Protein AF-0000000087543172 (afdb_homodimer)

Sequence (490 aa):
MSDIQNKVVVITGASSGIGEAAARLLAARGARVVLGARRVDRLRALVQELGASGQQAVCKAVDVTRRDDVQSLIDFAVERFGKVDVIINNAGVMPLSKLEALKVDEWDRMIDVNIRGVLHGIAAGLPLMQRQRSGQFINIASIGAYAVSPTAAVYCATKYAVRAISEGLRQEVGGDVRVTVIAPGVTESELAESISDEGGRAEMREFRRIAIPAEAIARAIAYAIEQPADVDVSELIVRPTASPFMSDIQNKVVVITGASSGIGEAAARLLAARGARVVLGARRVDRLRALVQELGASGQQAVCKAVDVTRRDDVQSLIDFAVERFGKVDVIINNAGVMPLSKLEALKVDEWDRMIDVNIRGVLHGIAAGLPLMQRQRSGQFINIASIGAYAVSPTAAVYCATKYAVRAISEGLRQEVGGDVRVTVIAPGVTESELAESISDEGGRAEMREFRRIAIPAEAIARAIAYAIEQPADVDVSELIVRPTASPF

pLDDT: mean 93.08, std 10.17, range [44.66, 98.94]

Foldseek 3Di:
DQLLAAAEEEEEPLLDFLNVLLQVVSQVVHYAYEYEEQPVVSVVVSQVVSVVVVTHYDYDYADLLDLVRLLVSLVVSCVVRVAHAEYELDWAAFAFAAVVVVPVVVLVVRCSRLASSLVSNCVNRVVRLVVVLHHEYEYEAAVLLVDPDGRRNSNSVSSVNSLVVQVVVCVPSPLSYAGAYEHEYAAQGRQADRHPDPVRNVVSVVSNVQHHYSNQSSVVVSVQSRDDSRDHHHYHYYYGPPDPD/DQLLAAAEEEEEPLLDFLNVLLQVVSQVVHYAYEYEEQPVVSVVVSQVVSVVVVTHYDYDYADLLDLVRLLVSLVVSCVVRVAHAEYELDFAAFAFAAVVVVPVVVLVVRCSRLASSLVSNCVNRVVRLLVVLHHEYEYEAAVLLVDPDGRRNSNSVSSVNSLVVQVVVCVPSPLSYAGAYEHEYAAQTRQADRHPDPVNNVVSVVSNVQHHYSNQSSVVVSVQSRDDSRDHHHYHYYYGPPDPD

Secondary structure (DSSP, 8-state):
--TTTT-EEEEESTTSHHHHHHHHHHHHTT-EEEEEES-HHHHHHHHHHHHHTT-EEEEEE--TTSHHHHHHHHHHHHHHHS---EEEE---------GGG--HHHHHHHIIIIIIHHHHHHHHHHHHHHHHT-EEEEEE--GGGT---TT-HHHHHHHHHHHHHHHHHHHHHTTSEEEEEEEE-SBGGGSSTT--SHHHHHHHHHHHTTPBPHHHHHHHHHHHHHS-TT----EEEE--TT---/--TTTT-EEEEESTTSHHHHHHHHHHHHTT-EEEEEES-HHHHHHHHHHHHHTT-EEEEEE--TTSHHHHHHHHHHHHHHHS---EEEE---------GGG--HHHHHHHIIIIIIHHHHHHHHHHHHHHHHT-EEEEEE--GGGT---TT-HHHHHHHHHHHHHHHHHHHHHTTSEEEEEEEE--BTTTSSTT--SHHHHHHHHHHHTTPBPHHHHHHHHHHHHHS-TT----EEEE--TT---

Organism: NCBI:txid47879

Nearest PDB structures (foldseek):
  3tfo-assembly1_B  TM=9.901E-01  e=1.654E-30  Sinorhizobium meliloti 1021
  3tfo-assembly1_C  TM=9.547E-01  e=4.144E-30  Sinorhizobium meliloti 1021
  3tfo-assembly1_D  TM=9.856E-01  e=1.064E-28  Sinorhizobium meliloti 1021
  7pcs-assembly1_D  TM=8.867E-01  e=1.119E-21  Thauera aromatica
  4gh5-assembly1_D  TM=9.002E-01  e=4.051E-21  Xanthobacter autotrophicus Py2

Radius of gyration: 23.43 Å; Cα contacts (8 Å, |Δi|>4): 1123; chains: 2; bounding box: 51×77×50 Å

Solvent-accessible surface area (backbone atoms only — not comparable to full-atom values): 23926 Å² total; per-residue (Å²): 130,62,68,38,50,70,36,30,35,36,31,31,33,25,60,45,43,46,30,31,34,30,49,53,53,42,23,73,47,42,14,34,33,36,35,23,22,70,58,42,68,55,34,51,55,50,29,51,56,41,40,74,71,72,30,47,50,46,68,48,68,25,49,49,69,37,52,66,38,35,33,48,51,53,50,48,38,30,72,74,69,71,47,63,43,33,40,32,40,47,42,66,66,65,63,27,39,48,75,88,70,59,56,57,71,56,50,48,48,32,45,35,32,37,37,45,17,44,50,25,49,46,63,47,44,47,65,56,23,59,74,64,58,33,30,34,43,35,39,58,47,26,47,38,37,80,48,68,43,74,28,29,18,64,54,17,9,28,20,20,17,40,52,30,35,45,53,14,47,42,68,63,54,53,81,40,38,40,38,25,36,38,17,43,38,57,33,64,63,75,46,63,87,64,33,82,34,67,68,26,39,53,54,32,56,63,45,54,76,52,38,34,59,32,56,60,56,22,49,52,52,50,53,55,59,43,44,56,84,90,52,68,61,51,69,45,79,48,61,32,90,79,47,94,111,130,63,67,38,51,71,36,28,35,36,30,32,33,26,59,44,43,48,30,31,34,30,50,52,54,43,23,75,49,42,14,33,35,37,35,22,20,72,56,41,68,53,34,51,53,50,30,50,54,41,39,74,71,73,31,47,50,46,67,47,67,24,49,48,68,37,52,65,38,36,34,49,53,51,50,48,38,30,72,75,68,71,48,62,43,32,40,33,40,47,42,65,66,66,63,26,37,48,76,86,71,59,56,57,68,56,50,50,49,31,44,34,31,37,35,46,18,42,51,25,48,47,62,46,44,46,65,54,23,60,73,66,57,32,29,32,41,36,40,59,46,25,46,38,38,79,49,66,43,75,28,28,18,64,53,17,9,29,20,20,18,40,52,31,35,46,53,14,47,42,67,62,56,53,81,42,38,40,39,26,36,38,17,44,38,57,33,64,63,74,46,62,86,64,35,83,34,68,69,26,41,54,54,31,56,64,46,54,76,53,38,34,59,31,54,62,56,22,51,53,52,50,53,55,58,43,44,56,83,91,52,66,61,50,68,46,80,49,61,32,89,79,46,96,111

Structure (mmCIF, N/CA/C/O backbone):
data_AF-0000000087543172-model_v1
#
loop_
_entity.id
_entity.type
_entity.pdbx_description
1 polymer 'Ketoreductase domain-containing protein'
#
loop_
_atom_site.group_PDB
_atom_site.id
_atom_site.type_symbol
_atom_site.label_atom_id
_atom_site.label_alt_id
_atom_site.label_comp_id
_atom_site.label_asym_id
_atom_site.label_entity_id
_atom_site.label_seq_id
_atom_site.pdbx_PDB_ins_code
_atom_site.Cartn_x
_atom_site.Cartn_y
_atom_site.Cartn_z
_atom_site.occupancy
_atom_site.B_iso_or_equiv
_atom_site.auth_seq_id
_atom_site.auth_comp_id
_atom_site.auth_asym_id
_atom_site.auth_atom_id
_atom_site.pdbx_PDB_model_num
ATOM 1 N N . MET A 1 1 ? -2.385 -29.625 -26.938 1 44.72 1 MET A N 1
ATOM 2 C CA . MET A 1 1 ? -2.479 -29.812 -25.484 1 44.72 1 MET A CA 1
ATOM 3 C C . MET A 1 1 ? -2.416 -28.453 -24.766 1 44.72 1 MET A C 1
ATOM 5 O O . MET A 1 1 ? -1.8 -27.516 -25.266 1 44.72 1 MET A O 1
ATOM 9 N N . SER A 1 2 ? -3.354 -28.141 -23.719 1 66.94 2 SER A N 1
ATOM 10 C CA . SER A 1 2 ? -3.406 -26.812 -23.094 1 66.94 2 SER A CA 1
ATOM 11 C C . SER A 1 2 ? -2.082 -26.469 -22.422 1 66.94 2 SER A C 1
ATOM 13 O O . SER A 1 2 ? -1.426 -27.344 -21.844 1 66.94 2 SER A O 1
ATOM 15 N N . ASP A 1 3 ? -1.436 -25.359 -22.766 1 86.88 3 ASP A N 1
ATOM 16 C CA . ASP A 1 3 ? -0.176 -24.906 -22.172 1 86.88 3 ASP A CA 1
ATOM 17 C C . ASP A 1 3 ? -0.264 -24.875 -20.656 1 86.88 3 ASP A C 1
ATOM 19 O O . ASP A 1 3 ? 0.695 -24.484 -19.984 1 86.88 3 ASP A O 1
ATOM 23 N N . ILE A 1 4 ? -1.405 -25.547 -20.156 1 95.19 4 ILE A N 1
ATOM 24 C CA . ILE A 1 4 ? -1.625 -25.609 -18.719 1 95.19 4 ILE A CA 1
ATOM 25 C C . ILE A 1 4 ? -1.325 -27.016 -18.203 1 95.19 4 ILE A C 1
ATOM 27 O O . ILE A 1 4 ? -1.021 -27.203 -17.016 1 95.19 4 ILE A O 1
ATOM 31 N N . GLN A 1 5 ? -1.392 -28.031 -19.109 1 95.88 5 GLN A N 1
ATOM 32 C CA . GLN A 1 5 ? -1.202 -29.422 -18.734 1 95.88 5 GLN A CA 1
ATOM 33 C C . GLN A 1 5 ? 0.116 -29.625 -17.984 1 95.88 5 GLN A C 1
ATOM 35 O O . GLN A 1 5 ? 1.167 -29.172 -18.453 1 95.88 5 GLN A O 1
ATOM 40 N N . ASN A 1 6 ? 0.044 -30.172 -16.828 1 96.25 6 ASN A N 1
ATOM 41 C CA . ASN A 1 6 ? 1.159 -30.609 -15.992 1 96.25 6 ASN A CA 1
ATOM 42 C C . ASN A 1 6 ? 1.854 -29.438 -15.312 1 96.25 6 ASN A C 1
ATOM 44 O O . ASN A 1 6 ? 2.859 -29.609 -14.625 1 96.25 6 ASN A O 1
ATOM 48 N N . LYS A 1 7 ? 1.397 -28.234 -15.531 1 98.25 7 LYS A N 1
ATOM 49 C CA . LYS A 1 7 ? 1.958 -27.109 -14.797 1 98.25 7 LYS A CA 1
ATOM 50 C C . LYS A 1 7 ? 1.643 -27.219 -13.305 1 98.25 7 LYS A C 1
ATOM 52 O O . LYS A 1 7 ? 0.548 -27.625 -12.93 1 98.25 7 LYS A O 1
ATOM 57 N N . VAL A 1 8 ? 2.59 -26.875 -12.5 1 98.81 8 VAL A N 1
ATOM 58 C CA . VAL A 1 8 ? 2.395 -26.812 -11.055 1 98.81 8 VAL A CA 1
ATOM 59 C C . VAL A 1 8 ? 2.002 -25.391 -10.648 1 98.81 8 VAL A C 1
ATOM 61 O O . VAL A 1 8 ? 2.799 -24.469 -10.781 1 98.81 8 VAL A O 1
ATOM 64 N N . VAL A 1 9 ? 0.754 -25.234 -10.188 1 98.94 9 VAL A N 1
ATOM 65 C CA . VAL A 1 9 ? 0.188 -23.922 -9.883 1 98.94 9 VAL A CA 1
ATOM 66 C C . VAL A 1 9 ? -0.119 -23.828 -8.391 1 98.94 9 VAL A C 1
ATOM 68 O O . VAL A 1 9 ? -0.915 -24.609 -7.859 1 98.94 9 VAL A O 1
ATOM 71 N N . VAL A 1 10 ? 0.54 -22.906 -7.695 1 98.94 10 VAL A N 1
ATOM 72 C CA . VAL A 1 10 ? 0.275 -22.625 -6.285 1 98.94 10 VAL A CA 1
ATOM 73 C C . VAL A 1 10 ? -0.732 -21.484 -6.16 1 98.94 10 VAL A C 1
ATOM 75 O O . VAL A 1 10 ? -0.577 -20.438 -6.797 1 98.94 10 VAL A O 1
ATOM 78 N N . ILE A 1 11 ? -1.773 -21.688 -5.395 1 98.94 11 ILE A N 1
ATOM 79 C CA . ILE A 1 11 ? -2.822 -20.688 -5.23 1 98.94 11 ILE A CA 1
ATOM 80 C C . ILE A 1 11 ? -3.037 -20.391 -3.744 1 98.94 11 ILE A C 1
ATOM 82 O O . ILE A 1 11 ? -3.355 -21.312 -2.973 1 98.94 11 ILE A O 1
ATOM 86 N N . THR A 1 12 ? -2.854 -19.172 -3.316 1 98.62 12 THR A N 1
ATOM 87 C CA . THR A 1 12 ? -3.23 -18.781 -1.962 1 98.62 12 THR A CA 1
ATOM 88 C C . THR A 1 12 ? -4.66 -18.266 -1.929 1 98.62 12 THR A C 1
ATOM 90 O O . THR A 1 12 ? -5.164 -17.75 -2.932 1 98.62 12 THR A O 1
ATOM 93 N N . GLY A 1 13 ? -5.289 -18.344 -0.728 1 97 13 GLY A N 1
ATOM 94 C CA . GLY A 1 13 ? -6.691 -17.984 -0.645 1 97 13 GLY A CA 1
ATOM 95 C C . GLY A 1 13 ? -7.59 -18.859 -1.488 1 97 13 GLY A C 1
ATOM 96 O O . GLY A 1 13 ? -8.492 -18.375 -2.17 1 97 13 GLY A O 1
ATOM 97 N N . ALA A 1 14 ? -7.332 -20.125 -1.481 1 96.81 14 ALA A N 1
ATOM 98 C CA . ALA A 1 14 ? -7.953 -21.047 -2.426 1 96.81 14 ALA A CA 1
ATOM 99 C C . ALA A 1 14 ? -9.227 -21.641 -1.848 1 96.81 14 ALA A C 1
ATOM 101 O O . ALA A 1 14 ? -9.898 -22.453 -2.502 1 96.81 14 ALA A O 1
ATOM 102 N N . SER A 1 15 ? -9.648 -21.25 -0.655 1 93.81 15 SER A N 1
ATOM 103 C CA . SER A 1 15 ? -10.727 -21.938 0.036 1 93.81 15 SER A CA 1
ATOM 104 C C . SER A 1 15 ? -12.094 -21.406 -0.392 1 93.81 15 SER A C 1
ATOM 106 O O . SER A 1 15 ? -13.125 -21.922 0.038 1 93.81 15 SER A O 1
ATOM 108 N N . SER A 1 16 ? -12.148 -20.344 -1.155 1 91.62 16 SER A N 1
ATOM 109 C CA . SER A 1 16 ? -13.406 -19.781 -1.608 1 91.62 16 SER A CA 1
ATOM 110 C C . SER A 1 16 ? -13.203 -18.844 -2.793 1 91.62 16 SER A C 1
ATOM 112 O O . SER A 1 16 ? -12.07 -18.609 -3.219 1 91.62 16 SER A O 1
ATOM 114 N N . GLY A 1 17 ? -14.273 -18.484 -3.4 1 93.31 17 GLY A N 1
ATOM 115 C CA . GLY A 1 17 ? -14.281 -17.406 -4.379 1 93.31 17 GLY A CA 1
ATOM 116 C C . GLY A 1 17 ? -13.391 -17.688 -5.574 1 93.31 17 GLY A C 1
ATOM 117 O O . GLY A 1 17 ? -13.445 -18.766 -6.164 1 93.31 17 GLY A O 1
ATOM 118 N N . ILE A 1 18 ? -12.664 -16.688 -5.934 1 95.44 18 ILE A N 1
ATOM 119 C CA . ILE A 1 18 ? -11.812 -16.719 -7.117 1 95.44 18 ILE A CA 1
ATOM 120 C C . ILE A 1 18 ? -10.781 -17.828 -6.992 1 95.44 18 ILE A C 1
ATOM 122 O O . ILE A 1 18 ? -10.523 -18.562 -7.953 1 95.44 18 ILE A O 1
ATOM 126 N N . GLY A 1 19 ? -10.18 -18.016 -5.766 1 97.19 19 GLY A N 1
ATOM 127 C CA . GLY A 1 19 ? -9.18 -19.047 -5.559 1 97.19 19 GLY A CA 1
ATOM 128 C C . GLY A 1 19 ? -9.711 -20.438 -5.801 1 97.19 19 GLY A C 1
ATOM 129 O O . GLY A 1 19 ? -9.062 -21.25 -6.48 1 97.19 19 GLY A O 1
ATOM 130 N N . GLU A 1 20 ? -10.852 -20.688 -5.285 1 97.19 20 GLU A N 1
ATOM 131 C CA . GLU A 1 20 ? -11.477 -21.984 -5.473 1 97.19 20 GLU A CA 1
ATOM 132 C C . GLU A 1 20 ? -11.844 -22.219 -6.934 1 97.19 20 GLU A C 1
ATOM 134 O O . GLU A 1 20 ? -11.594 -23.297 -7.477 1 97.19 20 GLU A O 1
ATOM 139 N N . ALA A 1 21 ? -12.406 -21.203 -7.59 1 97.38 21 ALA A N 1
ATOM 140 C CA . ALA A 1 21 ? -12.797 -21.312 -8.992 1 97.38 21 ALA A CA 1
ATOM 141 C C . ALA A 1 21 ? -11.578 -21.562 -9.883 1 97.38 21 ALA A C 1
ATOM 143 O O . ALA A 1 21 ? -11.633 -22.359 -10.812 1 97.38 21 ALA A O 1
ATOM 144 N N . ALA A 1 22 ? -10.539 -20.859 -9.578 1 98.19 22 ALA A N 1
ATOM 145 C CA . ALA A 1 22 ? -9.305 -21.047 -10.344 1 98.19 22 ALA A CA 1
ATOM 146 C C . ALA A 1 22 ? -8.742 -22.453 -10.148 1 98.19 22 ALA A C 1
ATOM 148 O O . ALA A 1 22 ? -8.312 -23.078 -11.109 1 98.19 22 ALA A O 1
ATOM 149 N N . ALA A 1 23 ? -8.734 -22.906 -8.883 1 98.56 23 ALA A N 1
ATOM 150 C CA . ALA A 1 23 ? -8.258 -24.25 -8.586 1 98.56 23 ALA A CA 1
ATOM 151 C C . ALA A 1 23 ? -9.016 -25.297 -9.406 1 98.56 23 ALA A C 1
ATOM 153 O O . ALA A 1 23 ? -8.406 -26.156 -10.047 1 98.56 23 ALA A O 1
ATOM 154 N N . ARG A 1 24 ? -10.297 -25.188 -9.445 1 98.31 24 ARG A N 1
ATOM 155 C CA . ARG A 1 24 ? -11.148 -26.141 -10.164 1 98.31 24 ARG A CA 1
ATOM 156 C C . ARG A 1 24 ? -10.867 -26.094 -11.664 1 98.31 24 ARG A C 1
ATOM 158 O O . ARG A 1 24 ? -10.688 -27.141 -12.297 1 98.31 24 ARG A O 1
ATOM 165 N N . LEU A 1 25 ? -10.828 -24.922 -12.188 1 98.38 25 LEU A N 1
ATOM 166 C CA . LEU A 1 25 ? -10.648 -24.781 -13.625 1 98.38 25 LEU A CA 1
ATOM 167 C C . LEU A 1 25 ? -9.273 -25.281 -14.055 1 98.38 25 LEU A C 1
ATOM 169 O O . LEU A 1 25 ? -9.156 -26 -15.047 1 98.38 25 LEU A O 1
ATOM 173 N N . LEU A 1 26 ? -8.227 -24.875 -13.344 1 98.62 26 LEU A N 1
ATOM 174 C CA . LEU A 1 26 ? -6.863 -25.234 -13.711 1 98.62 26 LEU A CA 1
ATOM 175 C C . LEU A 1 26 ? -6.637 -26.734 -13.555 1 98.62 26 LEU A C 1
ATOM 177 O O . LEU A 1 26 ? -5.988 -27.359 -14.391 1 98.62 26 LEU A O 1
ATOM 181 N N . ALA A 1 27 ? -7.18 -27.328 -12.5 1 98.5 27 ALA A N 1
ATOM 182 C CA . ALA A 1 27 ? -7.086 -28.766 -12.32 1 98.5 27 ALA A CA 1
ATOM 183 C C . ALA A 1 27 ? -7.785 -29.516 -13.461 1 98.5 27 ALA A C 1
ATOM 185 O O . ALA A 1 27 ? -7.258 -30.5 -13.984 1 98.5 27 ALA A O 1
ATOM 186 N N . ALA A 1 28 ? -8.945 -29.031 -13.812 1 97.62 28 ALA A N 1
ATOM 187 C CA . ALA A 1 28 ? -9.711 -29.641 -14.898 1 97.62 28 ALA A CA 1
ATOM 188 C C . ALA A 1 28 ? -8.938 -29.578 -16.219 1 97.62 28 ALA A C 1
ATOM 190 O O . ALA A 1 28 ? -9.117 -30.438 -17.094 1 97.62 28 ALA A O 1
ATOM 191 N N . ARG A 1 29 ? -8.062 -28.672 -16.281 1 97.31 29 ARG A N 1
ATOM 192 C CA . ARG A 1 29 ? -7.281 -28.484 -17.5 1 97.31 29 ARG A CA 1
ATOM 193 C C . ARG A 1 29 ? -5.934 -29.203 -17.391 1 97.31 29 ARG A C 1
ATOM 195 O O . ARG A 1 29 ? -5.055 -29 -18.234 1 97.31 29 ARG A O 1
ATOM 202 N N . GLY A 1 30 ? -5.723 -29.906 -16.297 1 97.75 30 GLY A N 1
ATOM 203 C CA . GLY A 1 30 ? -4.594 -30.828 -16.203 1 97.75 30 GLY A CA 1
ATOM 204 C C . GLY A 1 30 ? -3.465 -30.281 -15.344 1 97.75 30 GLY A C 1
ATOM 205 O O . GLY A 1 30 ? -2.41 -30.922 -15.227 1 97.75 30 GLY A O 1
ATOM 206 N N . ALA A 1 31 ? -3.633 -29.141 -14.797 1 98.62 31 ALA A N 1
ATOM 207 C CA . ALA A 1 31 ? -2.611 -28.609 -13.898 1 98.62 31 ALA A CA 1
ATOM 208 C C . ALA A 1 31 ? -2.557 -29.406 -12.594 1 98.62 31 ALA A C 1
ATOM 210 O O . ALA A 1 31 ? -3.535 -30.047 -12.219 1 98.62 31 ALA A O 1
ATOM 211 N N . ARG A 1 32 ? -1.42 -29.406 -11.992 1 98.75 32 ARG A N 1
ATOM 212 C CA . ARG A 1 32 ? -1.247 -29.828 -10.609 1 98.75 32 ARG A CA 1
ATOM 213 C C . ARG A 1 32 ? -1.359 -28.641 -9.656 1 98.75 32 ARG A C 1
ATOM 215 O O . ARG A 1 32 ? -0.492 -27.766 -9.648 1 98.75 32 ARG A O 1
ATOM 222 N N . VAL A 1 33 ? -2.42 -28.625 -8.859 1 98.88 33 VAL A N 1
ATOM 223 C CA . VAL A 1 33 ? -2.689 -27.422 -8.078 1 98.88 33 VAL A CA 1
ATOM 224 C C . VAL A 1 33 ? -2.307 -27.656 -6.621 1 98.88 33 VAL A C 1
ATOM 226 O O . VAL A 1 33 ? -2.523 -28.75 -6.078 1 98.88 33 VAL A O 1
ATOM 229 N N . VAL A 1 34 ? -1.59 -26.719 -6.027 1 98.94 34 VAL A N 1
ATOM 230 C CA . VAL A 1 34 ? -1.223 -26.656 -4.617 1 98.94 34 VAL A CA 1
ATOM 231 C C . VAL A 1 34 ? -1.961 -25.516 -3.932 1 98.94 34 VAL A C 1
ATOM 233 O O . VAL A 1 34 ? -1.678 -24.344 -4.191 1 98.94 34 VAL A O 1
ATOM 236 N N . LEU A 1 35 ? -2.879 -25.906 -3.051 1 98.81 35 LEU A N 1
ATOM 237 C CA . LEU A 1 35 ? -3.84 -24.953 -2.518 1 98.81 35 LEU A CA 1
ATOM 238 C C . LEU A 1 35 ? -3.477 -24.547 -1.093 1 98.81 35 LEU A C 1
ATOM 240 O O . LEU A 1 35 ? -3.252 -25.406 -0.24 1 98.81 35 LEU A O 1
ATOM 244 N N . GLY A 1 36 ? -3.373 -23.25 -0.841 1 98.56 36 GLY A N 1
ATOM 245 C CA . GLY A 1 36 ? -3.1 -22.719 0.483 1 98.56 36 GLY A CA 1
ATOM 246 C C . GLY A 1 36 ? -4.18 -21.781 0.981 1 98.56 36 GLY A C 1
ATOM 247 O O . GLY A 1 36 ? -4.664 -20.922 0.232 1 98.56 36 GLY A O 1
ATOM 248 N N . ALA A 1 37 ? -4.598 -21.906 2.15 1 97.56 37 ALA A N 1
ATOM 249 C CA . ALA A 1 37 ? -5.5 -21.016 2.873 1 97.56 37 ALA A CA 1
ATOM 250 C C . ALA A 1 37 ? -5.457 -21.297 4.375 1 97.56 37 ALA A C 1
ATOM 252 O O . ALA A 1 37 ? -4.832 -22.266 4.816 1 97.56 37 ALA A O 1
ATOM 253 N N . ARG A 1 38 ? -6.082 -20.469 5.188 1 93.12 38 ARG A N 1
ATOM 254 C CA . ARG A 1 38 ? -6.152 -20.672 6.629 1 93.12 38 ARG A CA 1
ATOM 255 C C . ARG A 1 38 ? -7.148 -21.766 6.98 1 93.12 38 ARG A C 1
ATOM 257 O O . ARG A 1 38 ? -6.898 -22.578 7.875 1 93.12 38 ARG A O 1
ATOM 264 N N . ARG A 1 39 ? -8.273 -21.859 6.242 1 88.56 39 ARG A N 1
ATOM 265 C CA . ARG A 1 39 ? -9.312 -22.859 6.473 1 88.56 39 ARG A CA 1
ATOM 266 C C . ARG A 1 39 ? -8.992 -24.156 5.746 1 88.56 39 ARG A C 1
ATOM 268 O O . ARG A 1 39 ? -9.57 -24.453 4.695 1 88.56 39 ARG A O 1
ATOM 275 N N . VAL A 1 40 ? -8.258 -24.906 6.426 1 94.62 40 VAL A N 1
ATOM 276 C CA . VAL A 1 40 ? -7.68 -26.062 5.742 1 94.62 40 VAL A CA 1
ATOM 277 C C . VAL A 1 40 ? -8.758 -27.125 5.531 1 94.62 40 VAL A C 1
ATOM 279 O O . VAL A 1 40 ? -8.688 -27.906 4.586 1 94.62 40 VAL A O 1
ATOM 282 N N . ASP A 1 41 ? -9.797 -27.125 6.324 1 96.44 41 ASP A N 1
ATOM 283 C CA . ASP A 1 41 ? -10.859 -28.109 6.16 1 96.44 41 ASP A CA 1
ATOM 284 C C . ASP A 1 41 ? -11.57 -27.938 4.824 1 96.44 41 ASP A C 1
ATOM 286 O O . ASP A 1 41 ? -11.883 -28.906 4.141 1 96.44 41 ASP A O 1
ATOM 290 N N . ARG A 1 42 ? -11.781 -26.703 4.469 1 95.19 42 ARG A N 1
ATOM 291 C CA . ARG A 1 42 ? -12.391 -26.406 3.174 1 95.19 42 ARG A CA 1
ATOM 292 C C . ARG A 1 42 ? -11.477 -26.844 2.031 1 95.19 42 ARG A C 1
ATOM 294 O O . ARG A 1 42 ? -11.953 -27.344 1.01 1 95.19 42 ARG A O 1
ATOM 301 N N . LEU A 1 43 ? -10.219 -26.688 2.238 1 97.75 43 LEU A N 1
ATOM 302 C CA . LEU A 1 43 ? -9.258 -27.094 1.22 1 97.75 43 LEU A CA 1
ATOM 303 C C . LEU A 1 43 ? -9.227 -28.609 1.06 1 97.75 43 LEU A C 1
ATOM 305 O O . LEU A 1 43 ? -9.164 -29.125 -0.062 1 97.75 43 LEU A O 1
ATOM 309 N N . ARG A 1 44 ? -9.281 -29.297 2.164 1 98 44 ARG A N 1
ATOM 310 C CA . ARG A 1 44 ? -9.25 -30.75 2.119 1 98 44 ARG A CA 1
ATOM 311 C C . ARG A 1 44 ? -10.461 -31.297 1.376 1 98 44 ARG A C 1
ATOM 313 O O . ARG A 1 44 ? -10.344 -32.25 0.599 1 98 44 ARG A O 1
ATOM 320 N N . ALA A 1 45 ? -11.578 -30.688 1.647 1 97.94 45 ALA A N 1
ATOM 321 C CA . ALA A 1 45 ? -12.789 -31.094 0.935 1 97.94 45 ALA A CA 1
ATOM 322 C C . ALA A 1 45 ? -12.633 -30.875 -0.569 1 97.94 45 ALA A C 1
ATOM 324 O O . ALA A 1 45 ? -13.023 -31.734 -1.365 1 97.94 45 ALA A O 1
ATOM 325 N N . LEU A 1 46 ? -12.078 -29.766 -0.954 1 97.81 46 LEU A N 1
ATOM 326 C CA . LEU A 1 46 ? -11.859 -29.453 -2.361 1 97.81 46 LEU A CA 1
ATOM 327 C C . LEU A 1 46 ? -10.859 -30.422 -2.986 1 97.81 46 LE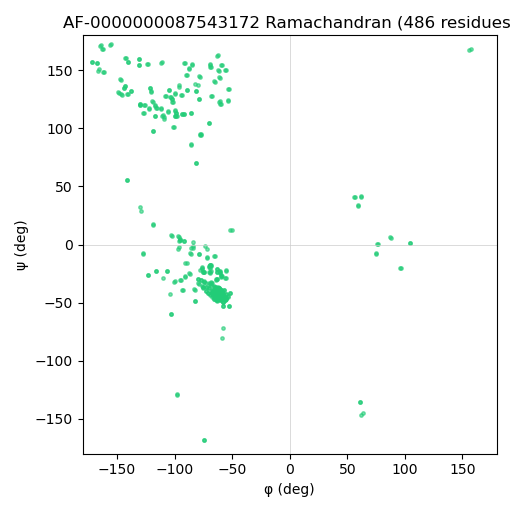U A C 1
ATOM 329 O O . LEU A 1 46 ? -11.078 -30.906 -4.094 1 97.81 46 LEU A O 1
ATOM 333 N N . VAL A 1 47 ? -9.773 -30.719 -2.318 1 98.44 47 VAL A N 1
ATOM 334 C CA . VAL A 1 47 ? -8.734 -31.625 -2.801 1 98.44 47 VAL A CA 1
ATOM 335 C C . VAL A 1 47 ? -9.328 -33.031 -2.994 1 98.44 47 VAL A C 1
ATOM 337 O O . VAL A 1 47 ? -9.039 -33.688 -3.988 1 98.44 47 VAL A O 1
ATOM 340 N N . GLN A 1 48 ? -10.133 -33.406 -2.047 1 98.31 48 GLN A N 1
ATOM 341 C CA . GLN A 1 48 ? -10.789 -34.719 -2.15 1 98.31 48 GLN A CA 1
ATOM 342 C C . GLN A 1 48 ? -11.711 -34.781 -3.365 1 98.31 48 GLN A C 1
ATOM 344 O O . GLN A 1 48 ? -11.711 -35.781 -4.102 1 98.31 48 GLN A O 1
ATOM 349 N N . GLU A 1 49 ? -12.461 -33.75 -3.52 1 98.06 49 GLU A N 1
ATOM 350 C CA . GLU A 1 49 ? -13.367 -33.688 -4.66 1 98.06 49 GLU A CA 1
ATOM 351 C C . GLU A 1 49 ? -12.609 -33.75 -5.98 1 98.06 49 GLU A C 1
ATOM 353 O O . GLU A 1 49 ? -12.961 -34.531 -6.867 1 98.06 49 GLU A O 1
ATOM 358 N N . LEU A 1 50 ? -11.555 -32.969 -6.113 1 98.12 50 LEU A N 1
ATOM 359 C CA . LEU A 1 50 ? -10.75 -32.938 -7.328 1 98.12 50 LEU A CA 1
ATOM 360 C C . LEU A 1 50 ? -10.055 -34.281 -7.551 1 98.12 50 LEU A C 1
ATOM 362 O O . LEU A 1 50 ? -10.023 -34.781 -8.672 1 98.12 50 LEU A O 1
ATOM 366 N N . GLY A 1 51 ? -9.586 -34.812 -6.461 1 97.75 51 GLY A N 1
ATOM 367 C CA . GLY A 1 51 ? -8.945 -36.125 -6.539 1 97.75 51 GLY A CA 1
ATOM 368 C C . GLY A 1 51 ? -9.875 -37.219 -7.023 1 97.75 51 GLY A C 1
ATOM 369 O O . GLY A 1 51 ? -9.461 -38.094 -7.773 1 97.75 51 GLY A O 1
ATOM 370 N N . ALA A 1 52 ? -11.078 -37.156 -6.617 1 97.69 52 ALA A N 1
ATOM 371 C CA . ALA A 1 52 ? -12.07 -38.156 -7.012 1 97.69 52 ALA A CA 1
ATOM 372 C C . ALA A 1 52 ? -12.305 -38.125 -8.516 1 97.69 52 ALA A C 1
ATOM 374 O O . ALA A 1 52 ? -12.695 -39.125 -9.117 1 97.69 52 ALA A O 1
ATOM 375 N N . SER A 1 53 ? -12.031 -37.031 -9.117 1 96.62 53 SER A N 1
ATOM 376 C CA . SER A 1 53 ? -12.203 -36.875 -10.555 1 96.62 53 SER A CA 1
ATOM 377 C C . SER A 1 53 ? -10.891 -37.094 -11.297 1 96.62 53 SER A C 1
ATOM 379 O O . SER A 1 53 ? -10.766 -36.75 -12.477 1 96.62 53 SER A O 1
ATOM 381 N N . GLY A 1 54 ? -9.852 -37.531 -10.625 1 97.38 54 GLY A N 1
ATOM 382 C CA . GLY A 1 54 ? -8.57 -37.906 -11.219 1 97.38 54 GLY A CA 1
ATOM 383 C C . GLY A 1 54 ? -7.633 -36.719 -11.367 1 97.38 54 GLY A C 1
ATOM 384 O O . GLY A 1 54 ? -6.598 -36.812 -12.031 1 97.38 54 GLY A O 1
ATOM 385 N N . GLN A 1 55 ? -8.023 -35.625 -10.844 1 97.81 55 GLN A N 1
ATOM 386 C CA . GLN A 1 55 ? -7.203 -34.406 -10.93 1 97.81 55 GLN A CA 1
ATOM 387 C C . GLN A 1 55 ? -6.168 -34.375 -9.805 1 97.81 55 GLN A C 1
ATOM 389 O O . GLN A 1 55 ? -6.305 -35.062 -8.797 1 97.81 55 GLN A O 1
ATOM 394 N N . GLN A 1 56 ? -5.094 -33.688 -10 1 97.94 56 GLN A N 1
ATOM 395 C CA . GLN A 1 56 ? -4 -33.625 -9.039 1 97.94 56 GLN A CA 1
ATOM 396 C C . GLN A 1 56 ? -4.07 -32.344 -8.211 1 97.94 56 GLN A C 1
ATOM 398 O O . GLN A 1 56 ? -3.854 -31.25 -8.734 1 97.94 56 GLN A O 1
ATOM 403 N N . ALA A 1 57 ? -4.367 -32.5 -6.988 1 98.62 57 ALA A N 1
ATOM 404 C CA . ALA A 1 57 ? -4.492 -31.375 -6.07 1 98.62 57 ALA A CA 1
ATOM 405 C C . ALA A 1 57 ? -3.99 -31.734 -4.68 1 98.62 57 ALA A C 1
ATOM 407 O O . ALA A 1 57 ? -4.227 -32.844 -4.199 1 98.62 57 ALA A O 1
ATOM 408 N N . VAL A 1 58 ? -3.211 -30.859 -4.07 1 98.69 58 VAL A N 1
ATOM 409 C CA . VAL A 1 58 ? -2.801 -30.969 -2.674 1 98.69 58 VAL A CA 1
ATOM 410 C C . VAL A 1 58 ? -3.029 -29.641 -1.964 1 98.69 58 VAL A C 1
ATOM 412 O O . VAL A 1 58 ? -3.268 -28.609 -2.611 1 98.69 58 VAL A O 1
ATOM 415 N N . CYS A 1 59 ? -3.1 -29.703 -0.651 1 98.69 59 CYS A N 1
ATOM 416 C CA . CYS A 1 59 ? -3.352 -28.469 0.072 1 98.69 59 CYS A CA 1
ATOM 417 C C . CYS A 1 59 ? -2.525 -28.406 1.352 1 98.69 59 CYS A C 1
ATOM 419 O O . CYS A 1 59 ? -2.016 -29.422 1.816 1 98.69 59 CYS A O 1
ATOM 421 N N . LYS A 1 60 ? -2.314 -27.219 1.819 1 98.38 60 LYS A N 1
ATOM 422 C CA . LYS A 1 60 ? -1.609 -26.922 3.062 1 98.38 60 LYS A CA 1
ATOM 423 C C . LYS A 1 60 ? -2.184 -25.672 3.732 1 98.38 60 LYS A C 1
ATOM 425 O O . LYS A 1 60 ? -2.582 -24.734 3.053 1 98.38 60 LYS A O 1
ATOM 430 N N . ALA A 1 61 ? -2.254 -25.734 5.066 1 98.38 61 ALA A N 1
ATOM 431 C CA . ALA A 1 61 ? -2.662 -24.531 5.809 1 98.38 61 ALA A CA 1
ATOM 432 C C . ALA A 1 61 ? -1.613 -23.438 5.695 1 98.38 61 ALA A C 1
ATOM 434 O O . ALA A 1 61 ? -0.428 -23.672 5.945 1 98.38 61 ALA A O 1
ATOM 435 N N . VAL A 1 62 ? -2.088 -22.266 5.293 1 98.25 62 VAL A N 1
ATOM 436 C CA . VAL A 1 62 ? -1.161 -21.156 5.141 1 98.25 62 VAL A CA 1
ATOM 437 C C . VAL A 1 62 ? -1.818 -19.859 5.629 1 98.25 62 VAL A C 1
ATOM 439 O O . VAL A 1 62 ? -2.992 -19.609 5.344 1 98.25 62 VAL A O 1
ATOM 442 N N . ASP A 1 63 ? -1.172 -19.141 6.465 1 98.56 63 ASP A N 1
ATOM 443 C CA . ASP A 1 63 ? -1.425 -17.734 6.723 1 98.56 63 ASP A CA 1
ATOM 444 C C . ASP A 1 63 ? -0.444 -16.859 5.953 1 98.56 63 ASP A C 1
ATOM 446 O O . ASP A 1 63 ? 0.743 -16.797 6.285 1 98.56 63 ASP A O 1
ATOM 450 N N . VAL A 1 64 ? -0.969 -16.141 4.953 1 98.69 64 VAL A N 1
ATOM 451 C CA . VAL A 1 64 ? -0.083 -15.438 4.031 1 98.69 64 VAL A CA 1
ATOM 452 C C . VAL A 1 64 ? 0.599 -14.281 4.75 1 98.69 64 VAL A C 1
ATOM 454 O O . VAL A 1 64 ? 1.564 -13.703 4.242 1 98.69 64 VAL A O 1
ATOM 457 N N . T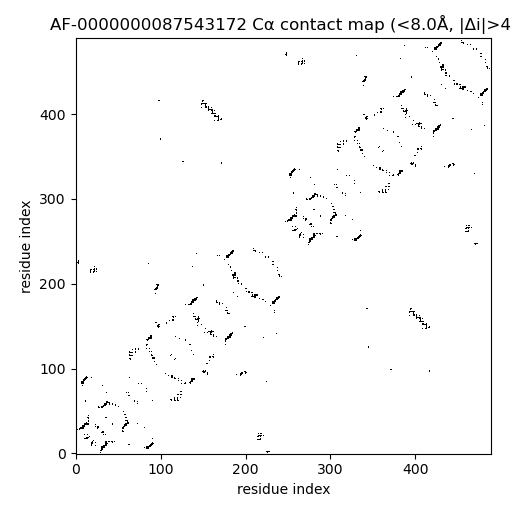HR A 1 65 ? 0.035 -13.852 5.957 1 98.44 65 THR A N 1
ATOM 458 C CA . THR A 1 65 ? 0.673 -12.781 6.719 1 98.44 65 THR A CA 1
ATOM 459 C C . THR A 1 65 ? 1.965 -13.273 7.363 1 98.44 65 THR A C 1
ATOM 461 O O . THR A 1 65 ? 2.758 -12.477 7.867 1 98.44 65 THR A O 1
ATOM 464 N N . ARG A 1 66 ? 2.207 -14.578 7.359 1 98.44 66 ARG A N 1
ATOM 465 C CA . ARG A 1 66 ? 3.412 -15.195 7.902 1 98.44 66 ARG A CA 1
ATOM 466 C C . ARG A 1 66 ? 4.34 -15.656 6.789 1 98.44 66 ARG A C 1
ATOM 468 O O . ARG A 1 66 ? 4.043 -16.625 6.086 1 98.44 66 ARG A O 1
ATOM 475 N N . ARG A 1 67 ? 5.469 -15.062 6.703 1 98.31 67 ARG A N 1
ATOM 476 C CA . ARG A 1 67 ? 6.422 -15.336 5.633 1 98.31 67 ARG A CA 1
ATOM 477 C C . ARG A 1 67 ? 6.82 -16.812 5.613 1 98.31 67 ARG A C 1
ATOM 479 O O . ARG A 1 67 ? 6.867 -17.422 4.551 1 98.31 67 ARG A O 1
ATOM 486 N N . ASP A 1 68 ? 7.047 -17.359 6.773 1 98.44 68 ASP A N 1
ATOM 487 C CA . ASP A 1 68 ? 7.5 -18.734 6.871 1 98.44 68 ASP A CA 1
ATOM 488 C C . ASP A 1 68 ? 6.426 -19.703 6.379 1 98.44 68 ASP A C 1
ATOM 490 O O . ASP A 1 68 ? 6.738 -20.766 5.82 1 98.44 68 ASP A O 1
ATOM 494 N N . ASP A 1 69 ? 5.152 -19.375 6.645 1 98.62 69 ASP A N 1
ATOM 495 C CA . ASP A 1 69 ? 4.062 -20.203 6.141 1 98.62 69 ASP A CA 1
ATOM 496 C C . ASP A 1 69 ? 4.074 -20.266 4.617 1 98.62 69 ASP A C 1
ATOM 498 O O . ASP A 1 69 ? 3.9 -21.328 4.027 1 98.62 69 ASP A O 1
ATOM 502 N N . VAL A 1 70 ? 4.309 -19.125 3.98 1 98.81 70 VAL A N 1
ATOM 503 C CA . VAL A 1 70 ? 4.273 -19.047 2.523 1 98.81 70 VAL A CA 1
ATOM 504 C C . VAL A 1 70 ? 5.48 -19.781 1.939 1 98.81 70 VAL A C 1
ATOM 506 O O . VAL A 1 70 ? 5.352 -20.516 0.958 1 98.81 70 VAL A O 1
ATOM 509 N N . GLN A 1 71 ? 6.617 -19.578 2.578 1 98.81 71 GLN A N 1
ATOM 510 C CA . GLN A 1 71 ? 7.789 -20.344 2.16 1 98.81 71 GLN A CA 1
ATOM 511 C C . GLN A 1 71 ? 7.527 -21.844 2.242 1 98.81 71 GLN A C 1
ATOM 513 O O . GLN A 1 71 ? 7.879 -22.594 1.329 1 98.81 71 GLN A O 1
ATOM 518 N N . SER A 1 72 ? 6.934 -22.219 3.324 1 98.81 72 SER A N 1
ATOM 519 C CA . SER A 1 72 ? 6.625 -23.641 3.535 1 98.81 72 SER A CA 1
ATOM 520 C C . SER A 1 72 ? 5.684 -24.156 2.455 1 98.81 72 SER A C 1
ATOM 522 O O . SER A 1 72 ? 5.797 -25.312 2.039 1 98.81 72 SER A O 1
ATOM 524 N N . LEU A 1 73 ? 4.758 -23.344 2.055 1 98.81 73 LEU A N 1
ATOM 525 C CA . LEU A 1 73 ? 3.834 -23.734 0.992 1 98.81 73 LEU A CA 1
ATOM 526 C C . LEU A 1 73 ? 4.582 -23.969 -0.314 1 98.81 73 LEU A C 1
ATOM 528 O O . LEU A 1 73 ? 4.309 -24.938 -1.02 1 98.81 73 LEU A O 1
ATOM 532 N N . ILE A 1 74 ? 5.516 -23.109 -0.675 1 98.88 74 ILE A N 1
ATOM 533 C CA . ILE A 1 74 ? 6.297 -23.234 -1.901 1 98.88 74 ILE A CA 1
ATOM 534 C C . ILE A 1 74 ? 7.203 -24.453 -1.811 1 98.88 74 ILE A C 1
ATOM 536 O O . ILE A 1 74 ? 7.301 -25.234 -2.76 1 98.88 74 ILE A O 1
ATOM 540 N N . ASP A 1 75 ? 7.809 -24.641 -0.638 1 98.88 75 ASP A N 1
ATOM 541 C CA . ASP A 1 75 ? 8.641 -25.828 -0.429 1 98.88 75 ASP A CA 1
ATOM 542 C C . ASP A 1 75 ? 7.82 -27.109 -0.589 1 98.88 75 ASP A C 1
ATOM 544 O O . ASP A 1 75 ? 8.297 -28.078 -1.172 1 98.88 75 ASP A O 1
ATOM 548 N N . PHE A 1 76 ? 6.656 -27.094 -0.052 1 98.81 76 PHE A N 1
ATOM 549 C CA . PHE A 1 76 ? 5.746 -28.219 -0.135 1 98.81 76 PHE A CA 1
ATOM 550 C C . PHE A 1 76 ? 5.43 -28.562 -1.588 1 98.81 76 PHE A C 1
ATOM 552 O O . PHE A 1 76 ? 5.418 -29.734 -1.972 1 98.81 76 PHE A O 1
ATOM 559 N N . ALA A 1 77 ? 5.156 -27.531 -2.383 1 98.81 77 ALA A N 1
ATOM 560 C CA . ALA A 1 77 ? 4.891 -27.719 -3.807 1 98.81 77 ALA A CA 1
ATOM 561 C C . ALA A 1 77 ? 6.078 -28.375 -4.5 1 98.81 77 ALA A C 1
ATOM 563 O O . ALA A 1 77 ? 5.902 -29.297 -5.305 1 98.81 77 ALA A O 1
ATOM 564 N N . VAL A 1 78 ? 7.262 -27.953 -4.195 1 98.81 78 VAL A N 1
ATOM 565 C CA . VAL A 1 78 ? 8.477 -28.484 -4.801 1 98.81 78 VAL A CA 1
ATOM 566 C C . VAL A 1 78 ? 8.672 -29.938 -4.359 1 98.81 78 VAL A C 1
ATOM 568 O O . VAL A 1 78 ? 9.039 -30.781 -5.172 1 98.81 78 VAL A O 1
ATOM 571 N N . GLU A 1 79 ? 8.484 -30.156 -3.109 1 98.62 79 GLU A N 1
ATOM 572 C CA . GLU A 1 79 ? 8.617 -31.516 -2.588 1 98.62 79 GLU A CA 1
ATOM 573 C C . GLU A 1 79 ? 7.652 -32.469 -3.285 1 98.62 79 GLU A C 1
ATOM 575 O O . GLU A 1 79 ? 8.016 -33.594 -3.609 1 98.62 79 GLU A O 1
ATOM 580 N N . ARG A 1 80 ? 6.477 -32.031 -3.541 1 98.31 80 ARG A N 1
ATOM 581 C CA . ARG A 1 80 ? 5.41 -32.875 -4.062 1 98.31 80 ARG A CA 1
ATOM 582 C C . ARG A 1 80 ? 5.531 -33.031 -5.574 1 98.31 80 ARG A C 1
ATOM 584 O O . ARG A 1 80 ? 5.262 -34.125 -6.109 1 98.31 80 ARG A O 1
ATOM 591 N N . PHE A 1 81 ? 5.891 -31.953 -6.262 1 98.5 81 PHE A N 1
ATOM 592 C CA . PHE A 1 81 ? 5.742 -31.984 -7.711 1 98.5 81 PHE A CA 1
ATOM 593 C C . PHE A 1 81 ? 7.047 -31.609 -8.398 1 98.5 81 PHE A C 1
ATOM 595 O O . PHE A 1 81 ? 7.125 -31.594 -9.633 1 98.5 81 PHE A O 1
ATOM 602 N N . GLY A 1 82 ? 8.117 -31.156 -7.688 1 98.12 82 GLY A N 1
ATOM 603 C CA . GLY A 1 82 ? 9.469 -30.984 -8.195 1 98.12 82 GLY A CA 1
ATOM 604 C C . GLY A 1 82 ? 9.766 -29.562 -8.648 1 98.12 82 GLY A C 1
ATOM 605 O O . GLY A 1 82 ? 10.922 -29.172 -8.773 1 98.12 82 GLY A O 1
ATOM 606 N N . LYS A 1 83 ? 8.734 -28.75 -8.938 1 98.31 83 LYS A N 1
ATOM 607 C CA . LYS A 1 83 ? 8.875 -27.391 -9.43 1 98.31 83 LYS A CA 1
ATOM 608 C C . LYS A 1 83 ? 7.633 -26.562 -9.117 1 98.31 83 LYS A C 1
ATOM 610 O O . LYS A 1 83 ? 6.656 -27.078 -8.57 1 98.31 83 LYS A O 1
ATOM 615 N N . VAL A 1 84 ? 7.676 -25.297 -9.352 1 98.75 84 VAL A N 1
ATOM 616 C CA . VAL A 1 84 ? 6.535 -24.391 -9.352 1 98.75 84 VAL A CA 1
ATOM 617 C C . VAL A 1 84 ? 6.535 -23.562 -10.633 1 98.75 84 VAL A C 1
ATOM 619 O O . VAL A 1 84 ? 7.496 -22.828 -10.914 1 98.75 84 VAL A O 1
ATOM 622 N N . ASP A 1 85 ? 5.492 -23.688 -11.383 1 98.56 85 ASP A N 1
ATOM 623 C CA . ASP A 1 85 ? 5.406 -22.969 -12.648 1 98.56 85 ASP A CA 1
ATOM 624 C C . ASP A 1 85 ? 4.695 -21.625 -12.469 1 98.56 85 ASP A C 1
ATOM 626 O O . ASP A 1 85 ? 5.031 -20.641 -13.141 1 98.56 85 ASP A O 1
ATOM 630 N N . VAL A 1 86 ? 3.65 -21.594 -11.633 1 98.81 86 VAL A N 1
ATOM 631 C CA . VAL A 1 86 ? 2.826 -20.406 -11.453 1 98.81 86 VAL A CA 1
ATOM 632 C C . VAL A 1 86 ? 2.502 -20.219 -9.977 1 98.81 86 VAL A C 1
ATOM 634 O O . VAL A 1 86 ? 2.18 -21.172 -9.281 1 98.81 86 VAL A O 1
ATOM 637 N N . ILE A 1 87 ? 2.674 -19.047 -9.461 1 98.94 87 ILE A N 1
ATOM 638 C CA . ILE A 1 87 ? 2.184 -18.641 -8.141 1 98.94 87 ILE A CA 1
ATOM 639 C C . ILE A 1 87 ? 1.075 -17.609 -8.297 1 98.94 87 ILE A C 1
ATOM 641 O O . ILE A 1 87 ? 1.29 -16.547 -8.883 1 98.94 87 ILE A O 1
ATOM 645 N N . ILE A 1 88 ? -0.097 -17.953 -7.855 1 98.94 88 ILE A N 1
ATOM 646 C CA . ILE A 1 88 ? -1.236 -17.031 -7.844 1 98.94 88 ILE A CA 1
ATOM 647 C C . ILE A 1 88 ? -1.438 -16.484 -6.434 1 98.94 88 ILE A C 1
ATOM 649 O O . ILE A 1 88 ? -1.95 -17.172 -5.555 1 98.94 88 ILE A O 1
ATOM 653 N N . ASN A 1 89 ? -0.972 -15.266 -6.23 1 98.81 89 ASN A N 1
ATOM 654 C CA . ASN A 1 89 ? -1.257 -14.547 -4.992 1 98.81 89 ASN A CA 1
ATOM 655 C C . ASN A 1 89 ? -2.676 -13.992 -4.984 1 98.81 89 ASN A C 1
ATOM 657 O O . ASN A 1 89 ? -2.906 -12.867 -5.43 1 98.81 89 ASN A O 1
ATOM 661 N N . ASN A 1 90 ? -3.568 -14.766 -4.391 1 98.12 90 ASN A N 1
ATOM 662 C CA . ASN A 1 90 ? -4.996 -14.484 -4.492 1 98.12 90 ASN A CA 1
ATOM 663 C C . ASN A 1 90 ? -5.602 -14.156 -3.131 1 98.12 90 ASN A C 1
ATOM 665 O O . ASN A 1 90 ? -6.66 -13.531 -3.051 1 98.12 90 ASN A O 1
ATOM 669 N N . ALA A 1 91 ? -4.93 -14.625 -2.045 1 97.06 91 ALA A N 1
ATOM 670 C CA . ALA A 1 91 ? -5.465 -14.336 -0.717 1 97.06 91 ALA A CA 1
ATOM 671 C C . ALA A 1 91 ? -5.699 -12.836 -0.535 1 97.06 91 ALA A C 1
ATOM 673 O O . ALA A 1 91 ? -4.859 -12.016 -0.924 1 97.06 91 ALA A O 1
ATOM 674 N N . GLY A 1 92 ? -6.848 -12.492 -0.008 1 95.25 92 GLY A N 1
ATOM 675 C CA . GLY A 1 92 ? -7.188 -11.102 0.231 1 95.25 92 GLY A CA 1
ATOM 676 C C . GLY A 1 92 ? -8.414 -10.93 1.106 1 95.25 92 GLY A C 1
ATOM 677 O O . GLY A 1 92 ? -9.234 -11.844 1.222 1 95.25 92 GLY A O 1
ATOM 678 N N . VAL A 1 93 ? -8.531 -9.805 1.754 1 94.25 93 VAL A N 1
ATOM 679 C CA . VAL A 1 93 ? -9.695 -9.438 2.545 1 94.25 93 VAL A CA 1
ATOM 680 C C . VAL A 1 93 ? -10.148 -8.023 2.174 1 94.25 93 VAL A C 1
ATOM 682 O O . VAL A 1 93 ? -9.367 -7.23 1.652 1 94.25 93 VAL A O 1
ATOM 685 N N . MET A 1 94 ? -11.422 -7.766 2.387 1 94.19 94 MET A N 1
ATOM 686 C CA . MET A 1 94 ? -12 -6.496 1.955 1 94.19 94 MET A CA 1
ATOM 687 C C . MET A 1 94 ? -13 -5.977 2.982 1 94.19 94 MET A C 1
ATOM 689 O O . MET A 1 94 ? -14.164 -5.742 2.658 1 94.19 94 MET A O 1
ATOM 693 N N . PRO A 1 95 ? -12.633 -5.812 4.203 1 92.81 95 PRO A N 1
ATOM 694 C CA . PRO A 1 95 ? -13.539 -5.148 5.141 1 92.81 95 PRO A CA 1
ATOM 695 C C . PRO A 1 95 ? -13.703 -3.658 4.848 1 92.81 95 PRO A C 1
ATOM 697 O O . PRO A 1 95 ? -12.859 -2.85 5.246 1 92.81 95 PRO A O 1
ATOM 700 N N . LEU A 1 96 ? -14.844 -3.27 4.262 1 92.31 96 LEU A N 1
ATOM 701 C CA . LEU A 1 96 ? -15.086 -1.902 3.818 1 92.31 96 LEU A CA 1
ATOM 702 C C . LEU A 1 96 ? -15.711 -1.07 4.934 1 92.31 96 LEU A C 1
ATOM 704 O O . LEU A 1 96 ? -16.641 -1.524 5.609 1 92.31 96 LEU A O 1
ATOM 708 N N . SER A 1 97 ? -15.227 0.032 5.152 1 94.69 97 SER A N 1
ATOM 709 C CA . SER A 1 97 ? -15.758 1.036 6.066 1 94.69 97 SER A CA 1
ATOM 710 C C . SER A 1 97 ? -15.188 2.418 5.762 1 94.69 97 SER A C 1
ATOM 712 O O . SER A 1 97 ? -14.086 2.535 5.227 1 94.69 97 SER A O 1
ATOM 714 N N . LYS A 1 98 ? -16.016 3.455 6.035 1 95.75 98 LYS A N 1
ATOM 715 C CA . LYS A 1 98 ? -15.445 4.797 5.934 1 95.75 98 LYS A CA 1
ATOM 716 C C . LYS A 1 98 ? -14.266 4.965 6.887 1 95.75 98 LYS A C 1
ATOM 718 O O . LYS A 1 98 ? -14.195 4.305 7.922 1 95.75 98 LYS A O 1
ATOM 723 N N . LEU A 1 99 ? -13.352 5.883 6.559 1 97.25 99 LEU A N 1
ATOM 724 C CA . LEU A 1 99 ? -12.188 6.133 7.402 1 97.25 99 LEU A CA 1
ATOM 725 C C . LEU A 1 99 ? -12.609 6.652 8.773 1 97.25 99 LEU A C 1
ATOM 727 O O . LEU A 1 99 ? -11.961 6.363 9.781 1 97.25 99 LEU A O 1
ATOM 731 N N . GLU A 1 100 ? -13.695 7.32 8.828 1 96.06 100 GLU A N 1
ATOM 732 C CA . GLU A 1 100 ? -14.156 7.906 10.086 1 96.06 100 GLU A CA 1
ATOM 733 C C . GLU A 1 100 ? -14.609 6.824 11.062 1 96.06 100 GLU A C 1
ATOM 735 O O . GLU A 1 100 ? -14.766 7.086 12.258 1 96.06 100 GLU A O 1
ATOM 740 N N . ALA A 1 101 ? -14.914 5.629 10.562 1 96.56 101 ALA A N 1
ATOM 741 C CA . ALA A 1 101 ? -15.289 4.523 11.438 1 96.56 101 ALA A CA 1
ATOM 742 C C . ALA A 1 101 ? -14.094 4.059 12.273 1 96.56 101 ALA A C 1
ATOM 744 O O . ALA A 1 101 ? -14.266 3.34 13.258 1 96.56 101 ALA A O 1
ATOM 745 N N . LEU A 1 102 ? -12.875 4.391 11.867 1 97.31 102 LEU A N 1
ATOM 746 C CA . LEU A 1 102 ? -11.625 4.188 12.594 1 97.31 102 LEU A CA 1
ATOM 747 C C . LEU A 1 102 ? -11.438 2.719 12.953 1 97.31 102 LEU A C 1
ATOM 749 O O . LEU A 1 102 ? -11.109 2.389 14.094 1 97.31 102 LEU A O 1
ATOM 753 N N . LYS A 1 103 ? -11.766 1.853 12.031 1 96.69 103 LYS A N 1
ATOM 754 C CA . LYS A 1 103 ? -11.516 0.429 12.234 1 96.69 103 LYS A CA 1
ATOM 755 C C . LYS A 1 103 ? -10.062 0.075 11.906 1 96.69 103 LYS A C 1
ATOM 757 O O . LYS A 1 103 ? -9.797 -0.688 10.977 1 96.69 103 LYS A O 1
ATOM 762 N N . VAL A 1 104 ? -9.141 0.513 12.719 1 97.56 104 VAL A N 1
ATOM 763 C CA . VAL A 1 104 ? -7.703 0.465 12.484 1 97.56 104 VAL A CA 1
ATOM 764 C C . VAL A 1 104 ? -7.242 -0.988 12.406 1 97.56 104 VAL A C 1
ATOM 766 O O . VAL A 1 104 ? -6.363 -1.324 11.609 1 97.56 104 VAL A O 1
ATOM 769 N N . ASP A 1 105 ? -7.82 -1.826 13.227 1 97.25 105 ASP A N 1
ATOM 770 C CA . ASP A 1 105 ? -7.465 -3.24 13.172 1 97.25 105 ASP A CA 1
ATOM 771 C C . ASP A 1 105 ? -7.766 -3.828 11.797 1 97.25 105 ASP A C 1
ATOM 773 O O . ASP A 1 105 ? -7.016 -4.668 11.297 1 97.25 105 ASP A O 1
ATOM 777 N N . GLU A 1 106 ? -8.867 -3.434 11.195 1 96.75 106 GLU A N 1
ATOM 778 C CA . GLU A 1 106 ? -9.227 -3.912 9.859 1 96.75 106 GLU A CA 1
ATOM 779 C C . GLU A 1 106 ? -8.289 -3.34 8.797 1 96.75 106 GLU A C 1
ATOM 781 O O . GLU A 1 106 ? -7.961 -4.016 7.82 1 96.75 106 GLU A O 1
ATOM 786 N N . TRP A 1 107 ? -7.879 -2.018 9 1 98.31 107 TRP A N 1
ATOM 787 C CA . TRP A 1 107 ? -6.863 -1.46 8.109 1 98.31 107 TRP A CA 1
ATOM 788 C C . TRP A 1 107 ? -5.602 -2.316 8.125 1 98.31 107 TRP A C 1
ATOM 790 O O . TRP A 1 107 ? -5.082 -2.689 7.07 1 98.31 107 TRP A O 1
ATOM 800 N N . ASP A 1 108 ? -5.195 -2.631 9.328 1 98.06 108 ASP A N 1
ATOM 801 C CA . ASP A 1 108 ? -3.98 -3.418 9.508 1 98.06 108 ASP A CA 1
ATOM 802 C C . ASP A 1 108 ? -4.117 -4.797 8.867 1 98.06 108 ASP A C 1
ATOM 804 O O . ASP A 1 108 ? -3.186 -5.285 8.227 1 98.06 108 ASP A O 1
ATOM 808 N N . ARG A 1 109 ? -5.238 -5.383 9.055 1 97.38 109 ARG A N 1
ATOM 809 C CA . ARG A 1 109 ? -5.484 -6.699 8.477 1 97.38 109 ARG A CA 1
ATOM 810 C C . ARG A 1 109 ? -5.391 -6.648 6.953 1 97.38 109 ARG A C 1
ATOM 812 O O . ARG A 1 109 ? -4.777 -7.52 6.336 1 97.38 109 ARG A O 1
ATOM 819 N N . MET A 1 110 ? -5.949 -5.652 6.344 1 98.06 110 MET A N 1
ATOM 820 C CA . MET A 1 110 ? -5.898 -5.52 4.891 1 98.06 110 MET A CA 1
ATOM 821 C C . MET A 1 110 ? -4.465 -5.32 4.414 1 98.06 110 MET A C 1
ATOM 823 O O . MET A 1 110 ? -4.047 -5.922 3.422 1 98.06 110 MET A O 1
ATOM 827 N N . ILE A 1 111 ? -3.734 -4.512 5.129 1 98.75 111 ILE A N 1
ATOM 828 C CA . ILE A 1 111 ? -2.344 -4.262 4.762 1 98.75 111 ILE A CA 1
ATOM 829 C C . ILE A 1 111 ? -1.543 -5.559 4.867 1 98.75 111 ILE A C 1
ATOM 831 O O . ILE A 1 111 ? -0.78 -5.898 3.959 1 98.75 111 ILE A O 1
ATOM 835 N N . ASP A 1 112 ? -1.74 -6.309 5.898 1 98.62 112 ASP A N 1
ATOM 836 C CA . ASP A 1 112 ? -0.977 -7.523 6.164 1 98.62 112 ASP A CA 1
ATOM 837 C C . ASP A 1 112 ? -1.313 -8.617 5.152 1 98.62 112 ASP A C 1
ATOM 839 O O . ASP A 1 112 ? -0.42 -9.297 4.648 1 98.62 112 ASP A O 1
ATOM 843 N N . VAL A 1 113 ? -2.561 -8.758 4.859 1 98.44 113 VAL A N 1
ATOM 844 C CA . VAL A 1 113 ? -2.973 -9.852 3.984 1 98.44 113 VAL A CA 1
ATOM 845 C C . VAL A 1 113 ? -2.768 -9.445 2.525 1 98.44 113 VAL A C 1
ATOM 847 O O . VAL A 1 113 ? -2.121 -10.172 1.762 1 98.44 113 VAL A O 1
ATOM 850 N N . ASN A 1 114 ? -3.254 -8.234 2.146 1 98.62 114 ASN A N 1
ATOM 851 C CA . ASN A 1 114 ? -3.355 -7.875 0.738 1 98.62 114 ASN A CA 1
ATOM 852 C C . ASN A 1 114 ? -2.01 -7.422 0.175 1 98.62 114 ASN A C 1
ATOM 854 O O . ASN A 1 114 ? -1.754 -7.566 -1.021 1 98.62 114 ASN A O 1
ATOM 858 N N . ILE A 1 115 ? -1.152 -6.832 1.037 1 98.88 115 ILE A N 1
ATOM 859 C CA . ILE A 1 115 ? 0.127 -6.332 0.546 1 98.88 115 ILE A CA 1
ATOM 860 C C . ILE A 1 115 ? 1.244 -7.297 0.942 1 98.88 115 ILE A C 1
ATOM 862 O O . ILE A 1 115 ? 1.869 -7.918 0.081 1 98.88 115 ILE A O 1
ATOM 866 N N . ARG A 1 116 ? 1.421 -7.52 2.26 1 98.81 116 ARG A N 1
ATOM 867 C CA . ARG A 1 116 ? 2.512 -8.383 2.709 1 98.81 116 ARG A CA 1
ATOM 868 C C . ARG A 1 116 ? 2.34 -9.805 2.184 1 98.81 116 ARG A C 1
ATOM 870 O O . ARG A 1 116 ? 3.322 -10.469 1.857 1 98.81 116 ARG A O 1
ATOM 877 N N . GLY A 1 117 ? 1.103 -10.266 2.154 1 98.75 117 GLY A N 1
ATOM 878 C CA . GLY A 1 117 ? 0.856 -11.586 1.611 1 98.75 117 GLY A CA 1
ATOM 879 C C . GLY A 1 117 ? 1.412 -11.773 0.212 1 98.75 117 GLY A C 1
ATOM 880 O O . GLY A 1 117 ? 2.051 -12.789 -0.08 1 98.75 117 GLY A O 1
ATOM 881 N N . VAL A 1 118 ? 1.187 -10.766 -0.669 1 98.88 118 VAL A N 1
ATOM 882 C CA . VAL A 1 118 ? 1.688 -10.805 -2.039 1 98.88 118 VAL A CA 1
ATOM 883 C C . VAL A 1 118 ? 3.215 -10.781 -2.031 1 98.88 118 VAL A C 1
ATOM 885 O O . VAL A 1 118 ? 3.857 -11.555 -2.74 1 98.88 118 VAL A O 1
ATOM 888 N N . LEU A 1 119 ? 3.787 -9.914 -1.2 1 98.94 119 LEU A N 1
ATOM 889 C CA . LEU A 1 119 ? 5.238 -9.797 -1.105 1 98.94 119 LEU A CA 1
ATOM 890 C C . LEU A 1 119 ? 5.855 -11.102 -0.598 1 98.94 119 LEU A C 1
ATOM 892 O O . LEU A 1 119 ? 6.934 -11.5 -1.045 1 98.94 119 LEU A O 1
ATOM 896 N N . HIS A 1 120 ? 5.184 -11.773 0.343 1 98.88 120 HIS A N 1
ATOM 897 C CA . HIS A 1 120 ? 5.664 -13.055 0.836 1 98.88 120 HIS A CA 1
ATOM 898 C C . HIS A 1 120 ? 5.645 -14.109 -0.266 1 98.88 120 HIS A C 1
ATOM 900 O O . HIS A 1 120 ? 6.539 -14.953 -0.339 1 98.88 120 HIS A O 1
ATOM 906 N N . GLY A 1 121 ? 4.602 -14.094 -1.095 1 98.88 121 GLY A N 1
ATOM 907 C CA . GLY A 1 121 ? 4.578 -14.977 -2.25 1 98.88 121 GLY A CA 1
ATOM 908 C C . GLY A 1 121 ? 5.75 -14.758 -3.191 1 98.88 121 GLY A C 1
ATOM 909 O O . GLY A 1 121 ? 6.371 -15.711 -3.652 1 98.88 121 GLY A O 1
ATOM 910 N N . ILE A 1 122 ? 6.027 -13.508 -3.453 1 98.81 122 ILE A N 1
ATOM 911 C CA . ILE A 1 122 ? 7.141 -13.148 -4.328 1 98.81 122 ILE A CA 1
ATOM 912 C C . ILE A 1 122 ? 8.461 -13.586 -3.693 1 98.81 122 ILE A C 1
ATOM 914 O O . ILE A 1 122 ? 9.312 -14.172 -4.359 1 98.81 122 ILE A O 1
ATOM 918 N N . ALA A 1 123 ? 8.625 -13.312 -2.385 1 98.75 123 ALA A N 1
ATOM 919 C CA . ALA A 1 123 ? 9.852 -13.664 -1.68 1 98.75 123 ALA A CA 1
ATOM 920 C C . ALA A 1 123 ? 10.094 -15.172 -1.735 1 98.75 123 ALA A C 1
ATOM 922 O O . ALA A 1 123 ? 11.242 -15.617 -1.876 1 98.75 123 ALA A O 1
ATOM 923 N N . ALA A 1 124 ? 9.047 -15.938 -1.614 1 98.81 124 ALA A N 1
ATOM 924 C CA . ALA A 1 124 ? 9.172 -17.391 -1.57 1 98.81 124 ALA A CA 1
ATOM 925 C C . ALA A 1 124 ? 9.438 -17.969 -2.959 1 98.81 124 ALA A C 1
ATOM 927 O O . ALA A 1 124 ? 10.188 -18.922 -3.107 1 98.81 124 ALA A O 1
ATOM 928 N N . GLY A 1 125 ? 8.844 -17.391 -3.984 1 98.75 125 GLY A N 1
ATOM 929 C CA . GLY A 1 125 ? 8.828 -18 -5.309 1 98.75 125 GLY A CA 1
ATOM 930 C C . GLY A 1 125 ? 9.938 -17.484 -6.211 1 98.75 125 GLY A C 1
ATOM 931 O O . GLY A 1 125 ? 10.406 -18.203 -7.09 1 98.75 125 GLY A O 1
ATOM 932 N N . LEU A 1 126 ? 10.359 -16.203 -6.008 1 98.44 126 LEU A N 1
ATOM 933 C CA . LEU A 1 126 ? 11.227 -15.539 -6.969 1 98.44 126 LEU A CA 1
ATOM 934 C C . LEU A 1 126 ? 12.578 -16.25 -7.066 1 98.44 126 LEU A C 1
ATOM 936 O O . LEU A 1 126 ? 13.031 -16.578 -8.164 1 98.44 126 LEU A O 1
ATOM 940 N N . PRO A 1 127 ? 13.242 -16.578 -5.902 1 97.94 127 PRO A N 1
ATOM 941 C CA . PRO A 1 127 ? 14.516 -17.297 -6.02 1 97.94 127 PRO A CA 1
ATOM 942 C C . PRO A 1 127 ? 14.383 -18.625 -6.746 1 97.94 127 PRO A C 1
ATOM 944 O O . PRO A 1 127 ? 15.25 -18.984 -7.543 1 97.94 127 PRO A O 1
ATOM 947 N N . LEU A 1 128 ? 13.344 -19.297 -6.477 1 98.31 128 LEU A N 1
ATOM 948 C CA . LEU A 1 128 ? 13.094 -20.594 -7.105 1 98.31 128 LEU A CA 1
ATOM 949 C C . LEU A 1 128 ? 12.914 -20.438 -8.609 1 98.31 128 LEU A C 1
ATOM 951 O O . LEU A 1 128 ? 13.539 -21.156 -9.391 1 98.31 128 LEU A O 1
ATOM 955 N N . MET A 1 129 ? 12.102 -19.469 -9.016 1 98 129 MET A N 1
ATOM 956 C CA . MET A 1 129 ? 11.789 -19.281 -10.43 1 98 129 MET A CA 1
ATOM 957 C C . MET A 1 129 ? 13.008 -18.766 -11.188 1 98 129 MET A C 1
ATOM 959 O O . MET A 1 129 ? 13.188 -19.078 -12.367 1 98 129 MET A O 1
ATOM 963 N N . GLN A 1 130 ? 13.789 -18 -10.516 1 96.81 130 GLN A N 1
ATOM 964 C CA . GLN A 1 130 ? 15.039 -17.547 -11.125 1 96.81 130 GLN A CA 1
ATOM 965 C C . GLN A 1 130 ? 15.984 -18.719 -11.367 1 96.81 130 GLN A C 1
ATOM 967 O O . GLN A 1 130 ? 16.609 -18.797 -12.43 1 96.81 130 GLN A O 1
ATOM 972 N N . ARG A 1 131 ? 16.062 -19.609 -10.438 1 97.06 131 ARG A N 1
ATOM 973 C CA . ARG A 1 131 ? 16.875 -20.797 -10.617 1 97.06 131 ARG A CA 1
ATOM 974 C C . ARG A 1 131 ? 16.328 -21.672 -11.742 1 97.06 131 ARG A C 1
ATOM 976 O O . ARG A 1 131 ? 17.094 -22.234 -12.523 1 97.06 131 ARG A O 1
ATOM 983 N N . GLN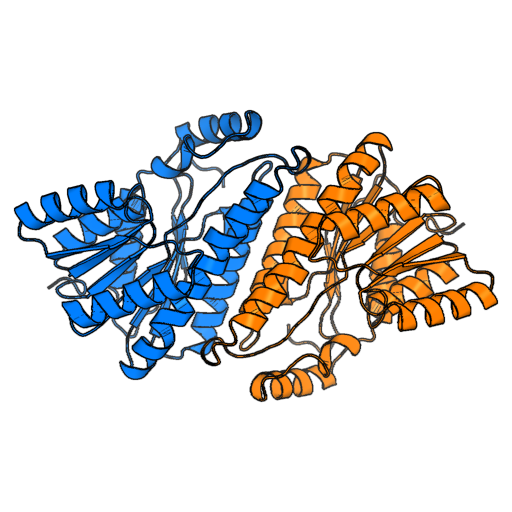 A 1 132 ? 15.039 -21.766 -11.812 1 97.44 132 GLN A N 1
ATOM 984 C CA . GLN A 1 132 ? 14.359 -22.547 -12.844 1 97.44 132 GLN A CA 1
ATOM 985 C C . GLN A 1 132 ? 14.508 -21.906 -14.219 1 97.44 132 GLN A C 1
ATOM 987 O O . GLN A 1 132 ? 14.273 -22.547 -15.242 1 97.44 132 GLN A O 1
ATOM 992 N N . ARG A 1 133 ? 14.742 -20.594 -14.25 1 96.44 133 ARG A N 1
ATOM 993 C CA . ARG A 1 133 ? 14.734 -19.766 -15.445 1 96.44 133 ARG A CA 1
ATOM 994 C C . ARG A 1 133 ? 13.375 -19.828 -16.141 1 96.44 133 ARG A C 1
ATOM 996 O O . ARG A 1 133 ? 13.305 -19.906 -17.375 1 96.44 133 ARG A O 1
ATOM 1003 N N . SER A 1 134 ? 12.383 -19.938 -15.367 1 96.81 134 SER A N 1
ATOM 1004 C CA . SER A 1 134 ? 10.984 -19.953 -15.797 1 96.81 134 SER A CA 1
ATOM 1005 C C . SER A 1 134 ? 10.047 -19.766 -14.609 1 96.81 134 SER A C 1
ATOM 1007 O O . SER A 1 134 ? 10.367 -20.172 -13.492 1 96.81 134 SER A O 1
ATOM 1009 N N . GLY A 1 135 ? 8.945 -19.188 -14.836 1 97.44 135 GLY A N 1
ATOM 1010 C CA . GLY A 1 135 ? 7.926 -19.016 -13.812 1 97.44 135 GLY A CA 1
ATOM 1011 C C . GLY A 1 135 ? 6.977 -17.875 -14.109 1 97.44 135 GLY A C 1
ATOM 1012 O O . GLY A 1 135 ? 7.211 -17.078 -15.031 1 97.44 135 GLY A O 1
ATOM 1013 N N . GLN A 1 136 ? 5.934 -17.812 -13.391 1 98.38 136 GLN A N 1
ATOM 1014 C CA . GLN A 1 136 ? 4.93 -16.766 -13.547 1 98.38 136 GLN A CA 1
ATOM 1015 C C . GLN A 1 136 ? 4.305 -16.406 -12.203 1 98.38 136 GLN A C 1
ATOM 1017 O O . GLN A 1 136 ? 3.963 -17.297 -11.414 1 98.38 136 GLN A O 1
ATOM 1022 N N . PHE A 1 137 ? 4.305 -15.156 -11.977 1 98.75 137 PHE A N 1
ATOM 1023 C CA . PHE A 1 137 ? 3.496 -14.633 -10.883 1 98.75 137 PHE A CA 1
ATOM 1024 C C . PHE A 1 137 ? 2.189 -14.055 -11.406 1 98.75 137 PHE A C 1
ATOM 1026 O O . PHE A 1 137 ? 2.189 -13.289 -12.375 1 98.75 137 PHE A O 1
ATOM 1033 N N . ILE A 1 138 ? 1.075 -14.438 -10.812 1 98.81 138 ILE A N 1
ATOM 1034 C CA . ILE A 1 138 ? -0.219 -13.797 -11.023 1 98.81 138 ILE A CA 1
ATOM 1035 C C . ILE A 1 138 ? -0.714 -13.195 -9.711 1 98.81 138 ILE A C 1
ATOM 1037 O O . ILE A 1 138 ? -1.007 -13.922 -8.758 1 98.81 138 ILE A O 1
ATOM 1041 N N . ASN A 1 139 ? -0.75 -11.891 -9.617 1 98.81 139 ASN A N 1
ATOM 1042 C CA . ASN A 1 139 ? -1.222 -11.156 -8.445 1 98.81 139 ASN A CA 1
ATOM 1043 C C . ASN A 1 139 ? -2.633 -10.617 -8.656 1 98.81 139 ASN A C 1
ATOM 1045 O O . ASN A 1 139 ? -2.887 -9.883 -9.617 1 98.81 139 ASN A O 1
ATOM 1049 N N . ILE A 1 140 ? -3.557 -11.008 -7.766 1 98.12 140 ILE A N 1
ATOM 1050 C CA . ILE A 1 140 ? -4.941 -10.562 -7.891 1 98.12 140 ILE A CA 1
ATOM 1051 C C . ILE A 1 140 ? -5.113 -9.211 -7.207 1 98.12 140 ILE A C 1
ATOM 1053 O O . ILE A 1 140 ? -4.973 -9.102 -5.988 1 98.12 140 ILE A O 1
ATOM 1057 N N . ALA A 1 141 ? -5.371 -8.242 -7.996 1 97.5 141 ALA A N 1
ATOM 1058 C CA . ALA A 1 141 ? -5.688 -6.902 -7.496 1 97.5 141 ALA A CA 1
ATOM 1059 C C . ALA A 1 141 ? -7.195 -6.672 -7.461 1 97.5 141 ALA A C 1
ATOM 1061 O O . ALA A 1 141 ? -7.926 -7.422 -6.809 1 97.5 141 ALA A O 1
ATOM 1062 N N . SER A 1 142 ? -7.688 -5.598 -8.023 1 94.69 142 SER A N 1
ATOM 1063 C CA . SER A 1 142 ? -9.078 -5.16 -8.109 1 94.69 142 SER A CA 1
ATOM 1064 C C . SER A 1 142 ? -9.219 -3.951 -9.031 1 94.69 142 SER A C 1
ATOM 1066 O O . SER A 1 142 ? -8.227 -3.275 -9.328 1 94.69 142 SER A O 1
ATOM 1068 N N . ILE A 1 143 ? -10.422 -3.762 -9.562 1 93.38 143 ILE A N 1
ATOM 1069 C CA . ILE A 1 143 ? -10.68 -2.477 -10.195 1 93.38 143 ILE A CA 1
ATOM 1070 C C . ILE A 1 143 ? -10.398 -1.346 -9.211 1 93.38 143 ILE A C 1
ATOM 1072 O O . ILE A 1 143 ? -10.109 -0.217 -9.617 1 93.38 143 ILE A O 1
ATOM 1076 N N . GLY A 1 144 ? -10.438 -1.664 -7.953 1 94.5 144 GLY A N 1
ATOM 1077 C CA . GLY A 1 144 ? -10.086 -0.725 -6.902 1 94.5 144 GLY A CA 1
ATOM 1078 C C . GLY A 1 144 ? -8.625 -0.319 -6.93 1 94.5 144 GLY A C 1
ATOM 1079 O O . GLY A 1 144 ? -8.211 0.579 -6.191 1 94.5 144 GLY A O 1
ATOM 1080 N N . ALA A 1 145 ? -7.805 -0.954 -7.715 1 97.25 145 ALA A N 1
ATOM 1081 C CA . ALA A 1 145 ? -6.406 -0.575 -7.906 1 97.25 145 ALA A CA 1
ATOM 1082 C C . ALA A 1 145 ? -6.285 0.61 -8.859 1 97.25 145 ALA A C 1
ATOM 1084 O O . ALA A 1 145 ? -5.207 1.189 -9.008 1 97.25 145 ALA A O 1
ATOM 1085 N N . TYR A 1 146 ? -7.406 0.996 -9.477 1 95.12 146 TYR A N 1
ATOM 1086 C CA . TYR A 1 146 ? -7.371 1.985 -10.547 1 95.12 146 TYR A CA 1
ATOM 1087 C C . TYR A 1 146 ? -8.273 3.17 -10.219 1 95.12 146 TYR A C 1
ATOM 1089 O O . TYR A 1 146 ? -8.109 4.254 -10.781 1 95.12 146 TYR A O 1
ATOM 1097 N N . ALA A 1 147 ? -9.273 2.9 -9.406 1 94.31 147 ALA A N 1
ATOM 1098 C CA . ALA A 1 147 ? -10.195 3.951 -8.984 1 94.31 147 ALA A CA 1
ATOM 1099 C C . ALA A 1 147 ? -10.617 3.76 -7.531 1 94.31 147 ALA A C 1
ATOM 1101 O O . ALA A 1 147 ? -10.992 2.658 -7.129 1 94.31 147 ALA A O 1
ATOM 1102 N N . VAL A 1 148 ? -10.625 4.871 -6.801 1 95.69 148 VAL A N 1
ATOM 1103 C CA . VAL A 1 148 ? -10.953 4.824 -5.379 1 95.69 148 VAL A CA 1
ATOM 1104 C C . VAL A 1 148 ? -12.43 5.152 -5.176 1 95.69 148 VAL A C 1
ATOM 1106 O O . VAL A 1 148 ? -12.969 6.059 -5.82 1 95.69 148 VAL A O 1
ATOM 1109 N N . SER A 1 149 ? -13.094 4.414 -4.324 1 92.31 149 SER A N 1
ATOM 1110 C CA . SER A 1 149 ? -14.484 4.695 -3.979 1 92.31 149 SER A CA 1
ATOM 1111 C C . SER A 1 149 ? -14.656 4.867 -2.473 1 92.31 149 SER A C 1
ATOM 1113 O O . SER A 1 149 ? -13.852 4.367 -1.689 1 92.31 149 SER A O 1
ATOM 1115 N N . PRO A 1 150 ? -15.727 5.609 -2.068 1 92.62 150 PRO A N 1
ATOM 1116 C CA . PRO A 1 150 ? -15.961 5.734 -0.626 1 92.62 150 PRO A CA 1
ATOM 1117 C C . PRO A 1 150 ? -16.094 4.379 0.067 1 92.62 150 PRO A C 1
ATOM 1119 O O . PRO A 1 150 ? -16.516 3.4 -0.554 1 92.62 150 PRO A O 1
ATOM 1122 N N . THR A 1 151 ? -15.727 4.262 1.316 1 93.31 151 THR A N 1
ATOM 1123 C CA . THR A 1 151 ? -15.734 3.098 2.195 1 93.31 151 THR A CA 1
ATOM 1124 C C . THR A 1 151 ? -14.602 2.141 1.838 1 93.31 151 THR A C 1
ATOM 1126 O O . THR A 1 151 ? -14.32 1.196 2.578 1 93.31 151 THR A O 1
ATOM 1129 N N . ALA A 1 152 ? -13.891 2.414 0.705 1 95.38 152 ALA A N 1
ATOM 1130 C CA . ALA A 1 152 ? -12.906 1.438 0.24 1 95.38 152 ALA A CA 1
ATOM 1131 C C . ALA A 1 152 ? -11.508 2.039 0.219 1 95.38 152 ALA A C 1
ATOM 1133 O O . ALA A 1 152 ? -10.617 1.531 -0.466 1 95.38 152 ALA A O 1
ATOM 1134 N N . ALA A 1 153 ? -11.344 3.139 0.92 1 97.5 153 ALA A N 1
ATOM 1135 C CA . ALA A 1 153 ? -10.086 3.873 0.838 1 97.5 153 ALA A CA 1
ATOM 1136 C C . ALA A 1 153 ? -8.898 2.955 1.109 1 97.5 153 ALA A C 1
ATOM 1138 O O . ALA A 1 153 ? -7.973 2.875 0.3 1 97.5 153 ALA A O 1
ATOM 1139 N N . VAL A 1 154 ? -8.914 2.225 2.238 1 98.31 154 VAL A N 1
ATOM 1140 C CA . VAL A 1 154 ? -7.781 1.393 2.635 1 98.31 154 VAL A CA 1
ATOM 1141 C C . VAL A 1 154 ? -7.703 0.164 1.731 1 98.31 154 VAL A C 1
ATOM 1143 O O . VAL A 1 154 ? -6.613 -0.245 1.322 1 98.31 154 VAL A O 1
ATOM 1146 N N . TYR A 1 155 ? -8.828 -0.438 1.38 1 97.25 155 TYR A N 1
ATOM 1147 C CA . TYR A 1 155 ? -8.836 -1.555 0.441 1 97.25 155 TYR A CA 1
ATOM 1148 C C . TYR A 1 155 ? -8.211 -1.15 -0.889 1 97.25 155 TYR A C 1
ATOM 1150 O O . TYR A 1 155 ? -7.297 -1.815 -1.381 1 97.25 155 TYR A O 1
ATOM 1158 N N . CYS A 1 156 ? -8.711 -0.033 -1.506 1 98.12 156 CYS A N 1
ATOM 1159 C CA . CYS A 1 156 ? -8.156 0.467 -2.758 1 98.12 156 CYS A CA 1
ATOM 1160 C C . CYS A 1 156 ? -6.656 0.717 -2.627 1 98.12 156 CYS A C 1
ATOM 1162 O O . CYS A 1 156 ? -5.887 0.39 -3.531 1 98.12 156 CYS A O 1
ATOM 1164 N N . ALA A 1 157 ? -6.277 1.293 -1.499 1 98.75 157 ALA A N 1
ATOM 1165 C CA . ALA A 1 157 ? -4.859 1.545 -1.261 1 98.75 157 ALA A CA 1
ATOM 1166 C C . ALA A 1 157 ? -4.043 0.26 -1.389 1 98.75 157 ALA A C 1
ATOM 1168 O O . ALA A 1 157 ? -2.982 0.251 -2.016 1 98.75 157 ALA A O 1
ATOM 1169 N N . THR A 1 158 ? -4.488 -0.821 -0.79 1 98.69 158 THR A N 1
ATOM 1170 C CA . THR A 1 158 ? -3.756 -2.082 -0.856 1 98.69 158 THR A CA 1
ATOM 11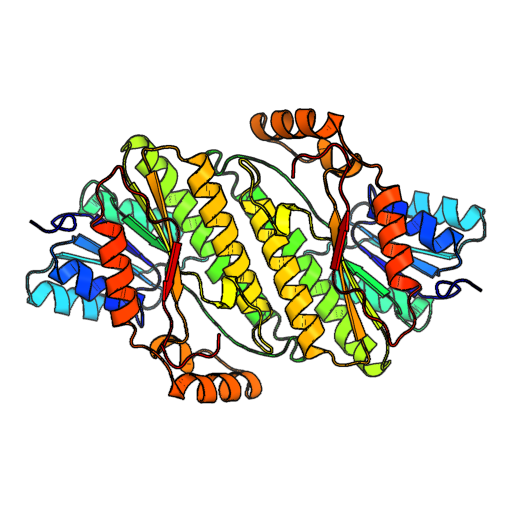71 C C . THR A 1 158 ? -3.682 -2.588 -2.293 1 98.69 158 THR A C 1
ATOM 1173 O O . THR A 1 158 ? -2.654 -3.123 -2.717 1 98.69 158 THR A O 1
ATOM 1176 N N . LYS A 1 159 ? -4.723 -2.426 -3.014 1 98.5 159 LYS A N 1
ATOM 1177 C CA . LYS A 1 159 ? -4.738 -2.941 -4.379 1 98.5 159 LYS A CA 1
ATOM 1178 C C . LYS A 1 159 ? -3.949 -2.035 -5.316 1 98.5 159 LYS A C 1
ATOM 1180 O O . LYS A 1 159 ? -3.334 -2.508 -6.277 1 98.5 159 LYS A O 1
ATOM 1185 N N . TYR A 1 160 ? -3.902 -0.72 -5.031 1 98.75 160 TYR A N 1
ATOM 1186 C CA . TYR A 1 160 ? -2.932 0.149 -5.688 1 98.75 160 TYR A CA 1
ATOM 1187 C C . TYR A 1 160 ? -1.511 -0.357 -5.465 1 98.75 160 TYR A C 1
ATOM 1189 O O . TYR A 1 160 ? -0.709 -0.403 -6.402 1 98.75 160 TYR A O 1
ATOM 1197 N N . ALA A 1 161 ? -1.248 -0.683 -4.258 1 98.88 161 ALA A N 1
ATOM 1198 C CA . ALA A 1 161 ? 0.081 -1.181 -3.912 1 98.88 161 ALA A CA 1
ATOM 1199 C C . ALA A 1 161 ? 0.401 -2.463 -4.676 1 98.88 161 ALA A C 1
ATOM 1201 O O . ALA A 1 161 ? 1.514 -2.631 -5.184 1 98.88 161 ALA A O 1
ATOM 1202 N N . VAL A 1 162 ? -0.534 -3.373 -4.758 1 98.81 162 VAL A N 1
ATOM 1203 C CA . VAL A 1 162 ? -0.336 -4.633 -5.465 1 98.81 162 VAL A CA 1
ATOM 1204 C C . VAL A 1 162 ? -0.02 -4.363 -6.934 1 98.81 162 VAL A C 1
ATOM 1206 O O . VAL A 1 162 ? 0.864 -4.996 -7.512 1 98.81 162 VAL A O 1
ATOM 1209 N N . ARG A 1 163 ? -0.741 -3.463 -7.523 1 98.62 163 ARG A N 1
ATOM 1210 C CA . ARG A 1 163 ? -0.481 -3.078 -8.906 1 98.62 163 ARG A CA 1
ATOM 1211 C C . ARG A 1 163 ? 0.948 -2.572 -9.078 1 98.62 163 ARG A C 1
ATOM 1213 O O . ARG A 1 163 ? 1.659 -2.996 -9.984 1 98.62 163 ARG A O 1
ATOM 1220 N N . ALA A 1 164 ? 1.393 -1.707 -8.172 1 98.69 164 ALA A N 1
ATOM 1221 C CA . ALA A 1 164 ? 2.74 -1.149 -8.234 1 98.69 164 ALA A CA 1
ATOM 1222 C C . ALA A 1 164 ? 3.795 -2.234 -8.031 1 98.69 164 ALA A C 1
ATOM 1224 O O . ALA A 1 164 ? 4.801 -2.277 -8.742 1 98.69 164 ALA A O 1
ATOM 1225 N N . ILE A 1 165 ? 3.607 -3.102 -7.051 1 98.69 165 ILE A N 1
ATOM 1226 C CA . ILE A 1 165 ? 4.523 -4.203 -6.781 1 98.69 165 ILE A CA 1
ATOM 1227 C C . ILE A 1 165 ? 4.664 -5.074 -8.023 1 98.69 165 ILE A C 1
ATOM 1229 O O . ILE A 1 165 ? 5.777 -5.457 -8.398 1 98.69 165 ILE A O 1
ATOM 1233 N N . SER A 1 166 ? 3.537 -5.41 -8.648 1 98.5 166 SER A N 1
ATOM 1234 C CA . SER A 1 166 ? 3.531 -6.266 -9.828 1 98.5 166 SER A CA 1
ATOM 1235 C C . SER A 1 166 ? 4.324 -5.637 -10.969 1 98.5 166 SER A C 1
ATOM 1237 O O . SER A 1 166 ? 5.129 -6.309 -11.617 1 98.5 166 SER A O 1
ATOM 1239 N N . GLU A 1 167 ? 4.066 -4.363 -11.195 1 97.62 167 GLU A N 1
ATOM 1240 C CA . GLU A 1 167 ? 4.793 -3.658 -12.242 1 97.62 167 GLU A CA 1
ATOM 1241 C C . GLU A 1 167 ? 6.285 -3.605 -11.945 1 97.62 167 GLU A C 1
ATOM 1243 O O . GLU A 1 167 ? 7.109 -3.799 -12.844 1 97.62 167 GLU A O 1
ATOM 1248 N N . GLY A 1 168 ? 6.656 -3.32 -10.703 1 97.5 168 GLY A N 1
ATOM 1249 C CA . GLY A 1 168 ? 8.055 -3.33 -10.32 1 97.5 168 GLY A CA 1
ATOM 1250 C C . GLY A 1 168 ? 8.727 -4.68 -10.523 1 97.5 168 GLY A C 1
ATOM 1251 O O . GLY A 1 168 ? 9.836 -4.754 -11.039 1 97.5 168 GLY A O 1
ATOM 1252 N N . LEU A 1 169 ? 8.039 -5.703 -10.094 1 97.94 169 LEU A N 1
ATOM 1253 C CA . LEU A 1 169 ? 8.562 -7.051 -10.305 1 97.94 169 LEU A CA 1
ATOM 1254 C C . LEU A 1 169 ? 8.781 -7.32 -11.789 1 97.94 169 LEU A C 1
ATOM 1256 O O . LEU A 1 169 ? 9.844 -7.809 -12.18 1 97.94 169 LEU A O 1
ATOM 1260 N N . ARG A 1 170 ? 7.77 -7.039 -12.641 1 96.81 170 ARG A N 1
ATOM 1261 C CA . ARG A 1 170 ? 7.863 -7.238 -14.078 1 96.81 170 ARG A CA 1
ATOM 1262 C C . ARG A 1 170 ? 9.109 -6.559 -14.648 1 96.81 170 ARG A C 1
ATOM 1264 O O . ARG A 1 170 ? 9.805 -7.133 -15.484 1 96.81 170 ARG A O 1
ATOM 1271 N N . GLN A 1 171 ? 9.367 -5.383 -14.18 1 95.69 171 GLN A N 1
ATOM 1272 C CA . GLN A 1 171 ? 10.492 -4.602 -14.688 1 95.69 171 GLN A CA 1
ATOM 1273 C C . GLN A 1 171 ? 11.82 -5.227 -14.281 1 95.69 171 GLN A C 1
ATOM 1275 O O . GLN A 1 171 ? 12.828 -5.07 -14.977 1 95.69 171 GLN A O 1
ATOM 1280 N N . GLU A 1 172 ? 11.781 -5.992 -13.211 1 95.56 172 GLU A N 1
ATOM 1281 C CA . GLU A 1 172 ? 13.055 -6.406 -12.633 1 95.56 172 GLU A CA 1
ATOM 1282 C C . GLU A 1 172 ? 13.422 -7.828 -13.047 1 95.56 172 GLU A C 1
ATOM 1284 O O . GLU A 1 172 ? 14.594 -8.203 -13.047 1 95.56 172 GLU A O 1
ATOM 1289 N N . VAL A 1 173 ? 12.469 -8.758 -13.273 1 92.44 173 VAL A N 1
ATOM 1290 C CA . VAL A 1 173 ? 12.734 -10.188 -13.422 1 92.44 173 VAL A CA 1
ATOM 1291 C C . VAL A 1 173 ? 13.125 -10.484 -14.867 1 92.44 173 VAL A C 1
ATOM 1293 O O . VAL A 1 173 ? 13.641 -11.562 -15.172 1 92.44 173 VAL A O 1
ATOM 1296 N N . GLY A 1 174 ? 13.234 -9.617 -15.773 1 81.62 174 GLY A N 1
ATOM 1297 C CA . GLY A 1 174 ? 13.656 -9.891 -17.141 1 81.62 174 GLY A CA 1
ATOM 1298 C C . GLY A 1 174 ? 12.719 -10.836 -17.875 1 81.62 174 GLY A C 1
ATOM 1299 O O . GLY A 1 174 ? 11.531 -10.906 -17.562 1 81.62 174 GLY A O 1
ATOM 1300 N N . GLY A 1 175 ? 13.227 -11.695 -18.781 1 84.88 175 GLY A N 1
ATOM 1301 C CA . GLY A 1 175 ? 12.406 -12.438 -19.719 1 84.88 175 GLY A CA 1
ATOM 1302 C C . GLY A 1 175 ? 12.086 -13.844 -19.25 1 84.88 175 GLY A C 1
ATOM 1303 O O . GLY A 1 175 ? 11.266 -14.531 -19.859 1 84.88 175 GLY A O 1
ATOM 1304 N N . ASP A 1 176 ? 12.617 -14.266 -18.078 1 90.88 176 ASP A N 1
ATOM 1305 C CA . ASP A 1 176 ? 12.438 -15.648 -17.656 1 90.88 176 ASP A CA 1
ATOM 1306 C C . ASP A 1 176 ? 11.188 -15.805 -16.797 1 90.88 176 ASP A C 1
ATOM 1308 O O . ASP A 1 176 ? 10.648 -16.906 -16.656 1 90.88 176 ASP A O 1
ATOM 1312 N N . VAL A 1 177 ? 10.766 -14.797 -16.125 1 96.75 177 VAL A N 1
ATOM 1313 C CA . VAL A 1 177 ? 9.617 -14.828 -15.211 1 96.75 177 VAL A CA 1
ATOM 1314 C C . VAL A 1 177 ? 8.555 -13.836 -15.688 1 96.75 177 VAL A C 1
ATOM 1316 O O . VAL A 1 177 ? 8.859 -12.672 -15.953 1 96.75 177 VAL A O 1
ATOM 1319 N N . ARG A 1 178 ? 7.379 -14.328 -15.914 1 97.44 178 ARG A N 1
ATOM 1320 C CA . ARG A 1 178 ? 6.262 -13.477 -16.312 1 97.44 178 ARG A CA 1
ATOM 1321 C C . ARG A 1 178 ? 5.5 -12.961 -15.102 1 97.44 178 ARG A C 1
ATOM 1323 O O . ARG A 1 178 ? 5.418 -13.648 -14.078 1 97.44 178 ARG A O 1
ATOM 1330 N N . VAL A 1 179 ? 4.992 -11.766 -15.18 1 98.31 179 VAL A N 1
ATOM 1331 C CA . VAL A 1 179 ? 4.234 -11.148 -14.094 1 98.31 179 VAL A CA 1
ATOM 1332 C C . VAL A 1 179 ? 2.922 -10.586 -14.633 1 98.31 179 VAL A C 1
ATOM 1334 O O . VAL A 1 179 ? 2.926 -9.734 -15.523 1 98.31 179 VAL A O 1
ATOM 1337 N N . THR A 1 180 ? 1.791 -11.07 -14.109 1 98 180 THR A N 1
ATOM 1338 C CA . THR A 1 180 ? 0.463 -10.625 -14.516 1 98 180 THR A CA 1
ATOM 1339 C C . THR A 1 180 ? -0.301 -10.055 -13.32 1 98 180 THR A C 1
ATOM 1341 O O . THR A 1 180 ? -0.289 -10.641 -12.234 1 98 180 THR A O 1
ATOM 1344 N N . VAL A 1 181 ? -0.876 -8.914 -13.477 1 98.44 181 VAL A N 1
ATOM 1345 C CA . VAL A 1 181 ? -1.859 -8.414 -12.523 1 98.44 181 VAL A CA 1
ATOM 1346 C C . VAL A 1 181 ? -3.268 -8.602 -13.086 1 98.44 181 VAL A C 1
ATOM 1348 O O . VAL A 1 181 ? -3.545 -8.219 -14.227 1 98.44 181 VAL A O 1
ATOM 1351 N N . ILE A 1 182 ? -4.133 -9.258 -12.367 1 98 182 ILE A N 1
ATOM 1352 C CA . ILE A 1 182 ? -5.543 -9.375 -12.711 1 98 182 ILE A CA 1
ATOM 1353 C C . ILE A 1 182 ? -6.383 -8.516 -11.766 1 98 182 ILE A C 1
ATOM 1355 O O . ILE A 1 182 ? -6.242 -8.617 -10.539 1 98 182 ILE A O 1
ATOM 1359 N N . ALA A 1 183 ? -7.195 -7.707 -12.297 1 97.19 183 ALA A N 1
ATOM 1360 C CA . ALA A 1 183 ? -8.016 -6.77 -11.539 1 97.19 183 ALA A CA 1
ATOM 1361 C C . ALA A 1 183 ? -9.5 -7.035 -11.758 1 97.19 183 ALA A C 1
ATOM 1363 O O . ALA A 1 183 ? -10.102 -6.516 -12.703 1 97.19 183 ALA A O 1
ATOM 1364 N N . PRO A 1 184 ? -10.102 -7.754 -10.836 1 94.31 184 PRO A N 1
ATOM 1365 C CA . PRO A 1 184 ? -11.523 -8.047 -10.977 1 94.31 184 PRO A CA 1
ATOM 1366 C C . PRO A 1 184 ? -12.414 -6.871 -10.578 1 94.31 184 PRO A C 1
ATOM 1368 O O . PRO A 1 184 ? -12.078 -6.133 -9.648 1 94.31 184 PRO A O 1
ATOM 1371 N N . GLY A 1 185 ? -13.492 -6.727 -11.266 1 89.5 185 GLY A N 1
ATOM 1372 C CA . GLY A 1 185 ? -14.617 -5.988 -10.719 1 89.5 185 GLY A CA 1
ATOM 1373 C C . GLY A 1 185 ? -15.375 -6.758 -9.656 1 89.5 185 GLY A C 1
ATOM 1374 O O . GLY A 1 185 ? -14.875 -7.742 -9.117 1 89.5 185 GLY A O 1
ATOM 1375 N N . VAL A 1 186 ? -16.516 -6.285 -9.281 1 80.75 186 VAL A N 1
ATOM 1376 C CA . VAL A 1 186 ? -17.297 -6.918 -8.227 1 80.75 186 VAL A CA 1
ATOM 1377 C C . VAL A 1 186 ? -17.625 -8.359 -8.617 1 80.75 186 VAL A C 1
ATOM 1379 O O . VAL A 1 186 ? -18.172 -8.609 -9.695 1 80.75 186 VAL A O 1
ATOM 1382 N N . THR A 1 187 ? -17.141 -9.234 -7.707 1 80.75 187 THR A N 1
ATOM 1383 C CA . THR A 1 187 ? -17.422 -10.648 -7.91 1 80.75 187 THR A CA 1
ATOM 1384 C C . THR A 1 187 ? -18.375 -11.172 -6.836 1 80.75 187 THR A C 1
ATOM 1386 O O . THR A 1 187 ? -18.438 -10.609 -5.742 1 80.75 187 THR A O 1
ATOM 1389 N N . GLU A 1 188 ? -19.062 -12.188 -7.094 1 70.5 188 GLU A N 1
ATOM 1390 C CA . GLU A 1 188 ? -20.047 -12.773 -6.18 1 70.5 188 GLU A CA 1
ATOM 1391 C C . GLU A 1 188 ? -19.375 -13.203 -4.875 1 70.5 188 GLU A C 1
ATOM 1393 O O . GLU A 1 188 ? -19.984 -13.102 -3.803 1 70.5 188 GLU A O 1
ATOM 1398 N N . SER A 1 189 ? -18.188 -13.539 -4.836 1 62.38 189 SER A N 1
ATOM 1399 C CA . SER A 1 189 ? -17.5 -14.102 -3.68 1 62.38 189 SER A CA 1
ATOM 1400 C C . SER A 1 189 ? -17.109 -13.016 -2.688 1 62.38 189 SER A C 1
ATOM 1402 O O . SER A 1 189 ? -16.953 -13.281 -1.492 1 62.38 189 SER A O 1
ATOM 1404 N N . GLU A 1 190 ? -16.766 -11.727 -3.176 1 58.12 190 GLU A N 1
ATOM 1405 C CA . GLU A 1 190 ? -16.234 -10.625 -2.375 1 58.12 190 GLU A CA 1
ATOM 1406 C C . GLU A 1 190 ? -17.328 -9.961 -1.553 1 58.12 190 GLU A C 1
ATOM 1408 O O . GLU A 1 190 ? -17.047 -9.117 -0.698 1 58.12 190 GLU A O 1
ATOM 1413 N N . LEU A 1 191 ? -18.5 -10.125 -1.885 1 55.59 191 LEU A N 1
ATOM 1414 C CA . LEU A 1 191 ? -19.625 -9.305 -1.445 1 55.59 191 LEU A CA 1
ATOM 1415 C C . LEU A 1 191 ? -19.75 -9.32 0.074 1 55.59 191 LEU A C 1
ATOM 1417 O O . LEU A 1 191 ? -19.922 -8.266 0.698 1 55.59 191 LEU A O 1
ATOM 1421 N N . ALA A 1 192 ? -20.266 -10.188 0.868 1 54.84 192 ALA A N 1
ATOM 1422 C CA . ALA A 1 192 ? -21 -9.883 2.094 1 54.84 192 ALA A CA 1
ATOM 1423 C C . ALA A 1 192 ? -20.203 -10.289 3.328 1 54.84 192 ALA A C 1
ATOM 1425 O O . ALA A 1 192 ? -20.219 -9.586 4.344 1 54.84 192 ALA A O 1
ATOM 1426 N N . GLU A 1 193 ? -19.328 -11.305 3.291 1 57.16 193 GLU A N 1
ATOM 1427 C CA . GLU A 1 193 ? -19.25 -11.906 4.617 1 57.16 193 GLU A CA 1
ATOM 1428 C C . GLU A 1 193 ? -18.172 -11.227 5.465 1 57.16 193 GLU A C 1
ATOM 1430 O O . GLU A 1 193 ? -18.266 -11.211 6.695 1 57.16 193 GLU A O 1
ATOM 1435 N N . SER A 1 194 ? -17.234 -10.422 4.77 1 62.94 194 SER A N 1
ATOM 1436 C CA . SER A 1 194 ? -16.141 -9.945 5.613 1 62.94 194 SER A CA 1
ATOM 1437 C C . SER A 1 194 ? -16.344 -8.492 6.016 1 62.94 194 SER A C 1
ATOM 1439 O O . SER A 1 194 ? -15.516 -7.922 6.73 1 62.94 194 SER A O 1
ATOM 1441 N N . ILE A 1 195 ? -17.469 -7.945 5.703 1 72.94 195 ILE A N 1
ATOM 1442 C CA . ILE A 1 195 ? -17.672 -6.527 5.973 1 72.94 195 ILE A CA 1
ATOM 1443 C C . ILE A 1 195 ? -18.453 -6.359 7.27 1 72.94 195 ILE A C 1
ATOM 1445 O O . ILE A 1 195 ? -19.625 -6.742 7.348 1 72.94 195 ILE A O 1
ATOM 1449 N N . SER A 1 196 ? -17.766 -5.812 8.242 1 74.56 196 SER A N 1
ATOM 1450 C CA . SER A 1 196 ? -18.406 -5.648 9.539 1 74.56 196 SER A CA 1
ATOM 1451 C C . SER A 1 196 ? -19.188 -4.344 9.609 1 74.56 196 SER A C 1
ATOM 1453 O O . SER A 1 196 ? -20.094 -4.203 10.438 1 74.56 196 SER A O 1
ATOM 1455 N N . ASP A 1 197 ? -18.844 -3.316 8.82 1 81.94 197 ASP A N 1
ATOM 1456 C CA . ASP A 1 197 ? -19.453 -1.99 8.852 1 81.94 197 ASP A CA 1
ATOM 1457 C C . ASP A 1 197 ? -20.75 -1.963 8.07 1 81.94 197 ASP A C 1
ATOM 1459 O O . ASP A 1 197 ? -20.797 -2.381 6.91 1 81.94 197 ASP A O 1
ATOM 1463 N N . GLU A 1 198 ? -21.688 -1.423 8.672 1 77.19 198 GLU A N 1
ATOM 1464 C CA . GLU A 1 198 ? -23.016 -1.401 8.055 1 77.19 198 GLU A CA 1
ATOM 1465 C C . GLU A 1 198 ? -23 -0.616 6.746 1 77.19 198 GLU A C 1
ATOM 1467 O O . GLU A 1 198 ? -23.609 -1.031 5.762 1 77.19 198 GLU A O 1
ATOM 1472 N N . GLY A 1 199 ? -22.391 0.536 6.734 1 71.75 199 GLY A N 1
ATOM 1473 C CA . GLY A 1 199 ? -22.281 1.319 5.516 1 71.75 199 GLY A CA 1
ATOM 1474 C C . GLY A 1 199 ? -21.547 0.592 4.402 1 71.75 199 GLY A C 1
ATOM 1475 O O . GLY A 1 199 ? -22 0.592 3.254 1 71.75 199 GLY A O 1
ATOM 1476 N N . GLY A 1 200 ? -20.562 0.02 4.785 1 74.88 200 GLY A N 1
ATOM 1477 C CA . GLY A 1 200 ? -19.844 -0.793 3.824 1 74.88 200 GLY A CA 1
ATOM 1478 C C . GLY A 1 200 ? -20.672 -1.937 3.264 1 74.88 200 GLY A C 1
ATOM 1479 O O . GLY A 1 200 ? -20.594 -2.232 2.07 1 74.88 200 GLY A O 1
ATOM 1480 N N . ARG A 1 201 ? -21.438 -2.611 4.098 1 74.75 201 ARG A N 1
ATOM 1481 C CA . ARG A 1 201 ? -22.297 -3.717 3.66 1 74.75 201 ARG A CA 1
ATOM 1482 C C . ARG A 1 201 ? -23.328 -3.242 2.652 1 74.75 201 ARG A C 1
ATOM 1484 O O . ARG A 1 201 ? -23.609 -3.934 1.672 1 74.75 201 ARG A O 1
ATOM 1491 N N . ALA A 1 202 ? -23.875 -2.012 2.928 1 73.88 202 ALA A N 1
ATOM 1492 C CA . ALA A 1 202 ? -24.891 -1.458 2.047 1 73.88 202 ALA A CA 1
ATOM 1493 C C . ALA A 1 202 ? -24.328 -1.17 0.659 1 73.88 202 ALA A C 1
ATOM 1495 O O . ALA A 1 202 ? -24.969 -1.468 -0.352 1 73.88 202 ALA A O 1
ATOM 1496 N N . GLU A 1 203 ? -23.188 -0.667 0.656 1 72.38 203 GLU A N 1
ATOM 1497 C CA . GLU A 1 203 ? -22.531 -0.375 -0.611 1 72.38 203 GLU A CA 1
ATOM 1498 C C . GLU A 1 203 ? -22.266 -1.652 -1.402 1 72.38 203 GLU A C 1
ATOM 1500 O O . GLU A 1 203 ? -22.469 -1.69 -2.617 1 72.38 203 GLU A O 1
ATOM 1505 N N . MET A 1 204 ? -21.906 -2.656 -0.75 1 68.69 204 MET A N 1
ATOM 1506 C CA . MET A 1 204 ? -21.609 -3.918 -1.415 1 68.69 204 MET A CA 1
ATOM 1507 C C . MET A 1 204 ? -22.875 -4.602 -1.904 1 68.69 204 MET A C 1
ATOM 1509 O O . MET A 1 204 ? -22.875 -5.254 -2.951 1 68.69 204 MET A O 1
ATOM 1513 N N . ARG A 1 205 ? -23.953 -4.41 -1.147 1 68.38 205 ARG A N 1
ATOM 1514 C CA . ARG A 1 205 ? -25.219 -4.969 -1.59 1 68.38 205 ARG A CA 1
ATOM 1515 C C . ARG A 1 205 ? -25.656 -4.363 -2.922 1 68.38 205 ARG A C 1
ATOM 1517 O O . ARG A 1 205 ? -26.172 -5.066 -3.789 1 68.38 205 ARG A O 1
ATOM 1524 N N . GLU A 1 206 ? -25.359 -3.092 -3.049 1 67.25 206 GLU A N 1
ATOM 1525 C CA . GLU A 1 206 ? -25.703 -2.424 -4.301 1 67.25 206 GLU A CA 1
ATOM 1526 C C . GLU A 1 206 ? -24.844 -2.936 -5.453 1 67.25 206 GLU A C 1
ATOM 1528 O O . GLU A 1 206 ? -25.328 -3.084 -6.574 1 67.25 206 GLU A O 1
ATOM 1533 N N . PHE A 1 207 ? -23.656 -3.252 -5.09 1 66.38 207 PHE A N 1
ATOM 1534 C CA . PHE A 1 207 ? -22.75 -3.764 -6.109 1 66.38 207 PHE A CA 1
ATOM 1535 C C . PHE A 1 207 ? -23.094 -5.207 -6.461 1 66.38 207 PHE A C 1
ATOM 1537 O O . PHE A 1 207 ? -22.812 -5.668 -7.566 1 66.38 207 PHE A O 1
ATOM 1544 N N . ARG A 1 208 ? -23.734 -5.91 -5.586 1 65.19 208 ARG A N 1
ATOM 1545 C CA . ARG A 1 208 ? -24.062 -7.316 -5.785 1 65.19 208 ARG A CA 1
ATOM 1546 C C . ARG A 1 208 ? -24.953 -7.504 -7.004 1 65.19 208 ARG A C 1
ATOM 1548 O O . ARG A 1 208 ? -24.938 -8.562 -7.637 1 65.19 208 ARG A O 1
ATOM 1555 N N . ARG A 1 209 ? -25.609 -6.383 -7.297 1 66 209 ARG A N 1
ATOM 1556 C CA . ARG A 1 209 ? -26.594 -6.516 -8.375 1 66 209 ARG A CA 1
ATOM 1557 C C . ARG A 1 209 ? -25.906 -6.723 -9.719 1 66 209 ARG A C 1
ATOM 1559 O O . ARG A 1 209 ? -26.469 -7.332 -10.625 1 66 209 ARG A O 1
ATOM 1566 N N . ILE A 1 210 ? -24.688 -6.418 -9.844 1 77.44 210 ILE A N 1
ATOM 1567 C CA . ILE A 1 210 ? -24.031 -6.457 -11.141 1 77.44 210 ILE A CA 1
ATOM 1568 C C . ILE A 1 210 ? -22.719 -7.246 -11.023 1 77.44 210 ILE A C 1
ATOM 1570 O O . ILE A 1 210 ? -21.797 -7.043 -11.812 1 77.44 210 ILE A O 1
ATOM 1574 N N . ALA A 1 211 ? -22.641 -8.242 -10.156 1 84.31 211 ALA A N 1
ATOM 1575 C CA . ALA A 1 211 ? -21.422 -8.984 -9.867 1 84.31 211 ALA A CA 1
ATOM 1576 C C . ALA A 1 211 ? -21.172 -10.078 -10.914 1 84.31 211 ALA A C 1
ATOM 1578 O O . ALA A 1 211 ? -22.125 -10.68 -11.422 1 84.31 211 ALA A O 1
ATOM 1579 N N . ILE A 1 212 ? -19.938 -10.266 -11.375 1 87.06 212 ILE A N 1
ATOM 1580 C CA . ILE A 1 212 ? -19.578 -11.391 -12.227 1 87.06 212 ILE A CA 1
ATOM 1581 C C . ILE A 1 212 ? -19.188 -12.586 -11.359 1 87.06 212 ILE A C 1
ATOM 1583 O O . ILE A 1 212 ? -18.766 -12.422 -10.211 1 87.06 212 ILE A O 1
ATOM 1587 N N . PRO A 1 213 ? -19.422 -13.812 -11.93 1 91 213 PRO A N 1
ATOM 1588 C CA . PRO A 1 213 ? -19.047 -14.984 -11.148 1 91 213 PRO A CA 1
ATOM 1589 C C . PRO A 1 213 ? -17.531 -15.133 -11.008 1 91 213 PRO A C 1
ATOM 1591 O O . PRO A 1 213 ? -16.781 -14.656 -11.859 1 91 213 PRO A O 1
ATOM 1594 N N . ALA A 1 214 ? -17.062 -15.789 -9.984 1 94.12 214 ALA A N 1
ATOM 1595 C CA . ALA A 1 214 ? -15.656 -16.062 -9.742 1 94.12 214 ALA A CA 1
ATOM 1596 C C . ALA A 1 214 ? -15.023 -16.797 -10.922 1 94.12 214 ALA A C 1
ATOM 1598 O O . ALA A 1 214 ? -13.844 -16.609 -11.219 1 94.12 214 ALA A O 1
ATOM 1599 N N . GLU A 1 215 ? -15.781 -17.578 -11.672 1 95.19 215 GLU A N 1
ATOM 1600 C CA . GLU A 1 215 ? -15.32 -18.344 -12.828 1 95.19 215 GLU A CA 1
ATOM 1601 C C . GLU A 1 215 ? -14.836 -17.422 -13.945 1 95.19 215 GLU A C 1
ATOM 1603 O O . GLU A 1 215 ? -13.961 -17.812 -14.727 1 95.19 215 GLU A O 1
ATOM 1608 N N . ALA A 1 216 ? -15.414 -16.266 -14.023 1 94.69 216 ALA A N 1
ATOM 1609 C CA . ALA A 1 216 ? -14.945 -15.297 -15.023 1 94.69 216 ALA A CA 1
ATOM 1610 C C . ALA A 1 216 ? -13.492 -14.914 -14.773 1 94.69 216 ALA A C 1
ATOM 1612 O O . ALA A 1 216 ? -12.703 -14.797 -15.711 1 94.69 216 ALA A O 1
ATOM 1613 N N . ILE A 1 217 ? -13.164 -14.727 -13.531 1 96.56 217 ILE A N 1
ATOM 1614 C CA . ILE A 1 217 ? -11.789 -14.383 -13.18 1 96.56 217 ILE A CA 1
ATOM 1615 C C . ILE A 1 217 ? -10.891 -15.594 -13.359 1 96.56 217 ILE A C 1
ATOM 1617 O O . ILE A 1 217 ? -9.75 -15.469 -13.812 1 96.56 217 ILE A O 1
ATOM 1621 N N . ALA A 1 218 ? -11.391 -16.812 -13.039 1 97.62 218 ALA A N 1
ATOM 1622 C CA . ALA A 1 218 ? -10.648 -18.047 -13.258 1 97.62 218 ALA A CA 1
ATOM 1623 C C . ALA A 1 218 ? -10.258 -18.203 -14.727 1 97.62 218 ALA A C 1
ATOM 1625 O O . ALA A 1 218 ? -9.141 -18.609 -15.047 1 97.62 218 ALA A O 1
ATOM 1626 N N . ARG A 1 219 ? -11.156 -17.828 -15.633 1 97.19 219 ARG A N 1
ATOM 1627 C CA . ARG A 1 219 ? -10.867 -17.906 -17.062 1 97.19 219 ARG A CA 1
ATOM 1628 C C . ARG A 1 219 ? -9.766 -16.938 -17.453 1 97.19 219 ARG A C 1
ATOM 1630 O O . ARG A 1 219 ? -8.938 -17.25 -18.328 1 97.19 219 ARG A O 1
ATOM 1637 N N . ALA A 1 220 ? -9.812 -15.742 -16.875 1 97.25 220 ALA A N 1
ATOM 1638 C CA . ALA A 1 220 ? -8.742 -14.781 -17.125 1 97.25 220 ALA A CA 1
ATOM 1639 C C . ALA A 1 220 ? -7.395 -15.32 -16.672 1 97.25 220 ALA A C 1
ATOM 1641 O O . ALA A 1 220 ? -6.387 -15.164 -17.359 1 97.25 220 ALA A O 1
ATOM 1642 N N . ILE A 1 221 ? -7.383 -15.961 -15.508 1 98.19 221 ILE A N 1
ATOM 1643 C CA . ILE A 1 221 ? -6.172 -16.578 -14.969 1 98.19 221 ILE A CA 1
ATOM 1644 C C . ILE A 1 221 ? -5.668 -17.656 -15.93 1 98.19 221 ILE A C 1
ATOM 1646 O O . ILE A 1 221 ? -4.488 -17.672 -16.281 1 98.19 221 ILE A O 1
ATOM 1650 N N . ALA A 1 222 ? -6.539 -18.5 -16.375 1 98.25 222 ALA A N 1
ATOM 1651 C CA . ALA A 1 222 ? -6.18 -19.578 -17.312 1 98.25 222 ALA A CA 1
ATOM 1652 C C . ALA A 1 222 ? -5.617 -19 -18.609 1 98.25 222 ALA A C 1
ATOM 1654 O O . ALA A 1 222 ? -4.629 -19.516 -19.141 1 98.25 222 ALA A O 1
ATOM 1655 N N . TYR A 1 223 ? -6.258 -17.969 -19.109 1 97.25 223 TYR A N 1
ATOM 1656 C CA . TYR A 1 223 ? -5.785 -17.312 -20.328 1 97.25 223 TYR A CA 1
ATOM 1657 C C . TYR A 1 223 ? -4.344 -16.844 -20.156 1 97.25 223 TYR A C 1
ATOM 1659 O O . TYR A 1 223 ? -3.508 -17.062 -21.047 1 97.25 223 TYR A O 1
ATOM 1667 N N . ALA A 1 224 ? -4.078 -16.188 -19.031 1 97.12 224 ALA A N 1
ATOM 1668 C CA . ALA A 1 224 ? -2.729 -15.68 -18.797 1 97.12 224 ALA A CA 1
ATOM 1669 C C . ALA A 1 224 ? -1.716 -16.812 -18.75 1 97.12 224 ALA A C 1
ATOM 1671 O O . ALA A 1 224 ? -0.622 -16.703 -19.312 1 97.12 224 ALA A O 1
ATOM 1672 N N . ILE A 1 225 ? -2.023 -17.922 -18.109 1 97.62 225 ILE A N 1
ATOM 1673 C CA . ILE A 1 225 ? -1.126 -19.047 -17.922 1 97.62 225 ILE A CA 1
ATOM 1674 C C . ILE A 1 225 ? -0.866 -19.734 -19.266 1 97.62 225 ILE A C 1
ATOM 1676 O O . ILE A 1 225 ? 0.25 -20.172 -19.531 1 97.62 225 ILE A O 1
ATOM 1680 N N . GLU A 1 226 ? -1.809 -19.734 -20.125 1 96.25 226 GLU A N 1
ATOM 1681 C CA . GLU A 1 226 ? -1.764 -20.484 -21.375 1 96.25 226 GLU A CA 1
ATOM 1682 C C . GLU A 1 226 ? -0.86 -19.797 -22.391 1 96.25 226 GLU A C 1
ATOM 1684 O O . GLU A 1 226 ? -0.49 -20.406 -23.406 1 96.25 226 GLU A O 1
ATOM 1689 N N . GLN A 1 227 ? -0.614 -18.531 -22.188 1 94.44 227 GLN A N 1
ATOM 1690 C CA . GLN A 1 227 ? 0.217 -17.828 -23.172 1 94.44 227 GLN A CA 1
ATOM 1691 C C . GLN A 1 227 ? 1.614 -18.438 -23.234 1 94.44 227 GLN A C 1
ATOM 1693 O O . GLN A 1 227 ? 2.123 -18.953 -22.234 1 94.44 227 GLN A O 1
ATOM 1698 N N . PRO A 1 228 ? 2.268 -18.359 -24.453 1 92.25 228 PRO A N 1
ATOM 1699 C CA . PRO A 1 228 ? 3.646 -18.859 -24.547 1 92.25 228 PRO A CA 1
ATOM 1700 C C . PRO A 1 228 ? 4.609 -18.078 -23.656 1 92.25 228 PRO A C 1
ATOM 1702 O O . PRO A 1 228 ? 4.297 -16.953 -23.234 1 92.25 228 PRO A O 1
ATOM 1705 N N . ALA A 1 229 ? 5.766 -18.672 -23.406 1 90.56 229 ALA A N 1
ATOM 1706 C CA . ALA A 1 229 ? 6.723 -18.156 -22.438 1 90.56 229 ALA A CA 1
ATOM 1707 C C . ALA A 1 229 ? 7.227 -16.781 -22.859 1 90.56 229 ALA A C 1
ATOM 1709 O O . ALA A 1 229 ? 7.691 -16 -22.016 1 90.56 229 ALA A O 1
ATOM 1710 N N . ASP A 1 230 ? 7.117 -16.453 -24.125 1 91.25 230 ASP A N 1
ATOM 1711 C CA . ASP A 1 230 ? 7.664 -15.195 -24.609 1 91.25 230 ASP A CA 1
ATOM 1712 C C . ASP A 1 230 ? 6.59 -14.109 -24.641 1 91.25 230 ASP A C 1
ATOM 1714 O O . ASP A 1 230 ? 6.848 -12.984 -25.078 1 91.25 230 ASP A O 1
ATOM 1718 N N . VAL A 1 231 ? 5.371 -14.359 -24.172 1 92.19 231 VAL A N 1
ATOM 1719 C CA . VAL A 1 231 ? 4.262 -13.414 -24.125 1 92.19 231 VAL A CA 1
ATOM 1720 C C . VAL A 1 231 ? 3.857 -13.164 -22.672 1 92.19 231 VAL A C 1
ATOM 1722 O O . VAL A 1 231 ? 3.455 -14.094 -21.969 1 92.19 231 VAL A O 1
ATOM 1725 N N . ASP A 1 232 ? 3.949 -11.945 -22.25 1 92.31 232 ASP A N 1
ATOM 1726 C CA . ASP A 1 232 ? 3.559 -11.57 -20.891 1 92.31 232 ASP A CA 1
ATOM 1727 C C . ASP A 1 232 ? 2.279 -10.734 -20.906 1 92.31 232 ASP A C 1
ATOM 1729 O O . ASP A 1 232 ? 2.271 -9.609 -21.391 1 92.31 232 ASP A O 1
ATOM 1733 N N . VAL A 1 233 ? 1.184 -11.281 -20.438 1 94.31 233 VAL A N 1
ATOM 1734 C CA . VAL A 1 233 ? -0.036 -10.516 -20.188 1 94.31 233 VAL A CA 1
ATOM 1735 C C . VAL A 1 233 ? 0.1 -9.742 -18.875 1 94.31 233 VAL A C 1
ATOM 1737 O O . VAL A 1 233 ? -0.217 -10.258 -17.812 1 94.31 233 VAL A O 1
ATOM 1740 N N . SER A 1 234 ? 0.512 -8.539 -18.969 1 94.38 234 SER A N 1
ATOM 1741 C CA . SER A 1 234 ? 0.932 -7.805 -17.781 1 94.38 234 SER A CA 1
ATOM 1742 C C . SER A 1 234 ? -0.268 -7.383 -16.938 1 94.38 234 SER A C 1
ATOM 1744 O O . SER A 1 234 ? -0.158 -7.246 -15.711 1 94.38 234 SER A O 1
ATOM 1746 N N . GLU A 1 235 ? -1.405 -7.129 -17.641 1 95.75 235 GLU A N 1
ATOM 1747 C CA . GLU A 1 235 ? -2.57 -6.605 -16.938 1 95.75 235 GLU A CA 1
ATOM 1748 C C . GLU A 1 235 ? -3.867 -7.066 -17.594 1 95.75 235 GLU A C 1
ATOM 1750 O O . GLU A 1 235 ? -3.998 -7.027 -18.812 1 95.75 235 GLU A O 1
ATOM 1755 N N . LEU A 1 236 ? -4.781 -7.57 -16.781 1 95.56 236 LEU A N 1
ATOM 1756 C CA . LEU A 1 236 ? -6.145 -7.891 -17.188 1 95.56 236 LEU A CA 1
ATOM 1757 C C . LEU A 1 236 ? -7.156 -7.242 -16.25 1 95.56 236 LEU A C 1
ATOM 1759 O O . LEU A 1 236 ? -7.207 -7.562 -15.062 1 95.56 236 LEU A O 1
ATOM 1763 N N . ILE A 1 237 ? -7.926 -6.328 -16.672 1 95.19 237 ILE A N 1
ATOM 1764 C CA . ILE A 1 237 ? -9.039 -5.738 -15.938 1 95.19 237 ILE A CA 1
ATOM 1765 C C . ILE A 1 237 ? -10.352 -6.359 -16.406 1 95.19 237 ILE A C 1
ATOM 1767 O O . ILE A 1 237 ? -10.734 -6.23 -17.562 1 95.19 237 ILE A O 1
ATOM 1771 N N . VAL A 1 238 ? -11.07 -7.07 -15.555 1 92.56 238 VAL A N 1
ATOM 1772 C CA . VAL A 1 238 ? -12.266 -7.836 -15.883 1 92.56 238 VAL A CA 1
ATOM 1773 C C . VAL A 1 238 ? -13.438 -7.355 -15.031 1 92.56 238 VAL A C 1
ATOM 1775 O O . VAL A 1 238 ? -13.391 -7.426 -13.805 1 92.56 238 VAL A O 1
ATOM 1778 N N . ARG A 1 239 ? -14.469 -6.844 -15.594 1 89.44 239 ARG A N 1
ATOM 1779 C CA . ARG A 1 239 ? -15.586 -6.289 -14.836 1 89.44 239 ARG A CA 1
ATOM 1780 C C . ARG A 1 239 ? -16.922 -6.586 -15.531 1 89.44 239 ARG A C 1
ATOM 1782 O O . ARG A 1 239 ? -16.938 -6.934 -16.719 1 89.44 239 ARG A O 1
ATOM 1789 N N . PRO A 1 240 ? -17.953 -6.484 -14.766 1 86.12 240 PRO A N 1
ATOM 1790 C CA . PRO A 1 240 ? -19.25 -6.641 -15.406 1 86.12 240 PRO A CA 1
ATOM 1791 C C . PRO A 1 240 ? -19.516 -5.586 -16.484 1 86.12 240 PRO A C 1
ATOM 1793 O O . PRO A 1 240 ? -19.125 -4.426 -16.328 1 86.12 240 PRO A O 1
ATOM 1796 N N . THR A 1 241 ? -20.188 -6.039 -17.531 1 81.5 241 THR A N 1
ATOM 1797 C CA . THR A 1 241 ? -20.547 -5.09 -18.578 1 81.5 241 THR A CA 1
ATOM 1798 C C . THR A 1 241 ? -21.422 -3.971 -18.016 1 81.5 241 THR A C 1
ATOM 1800 O O . THR A 1 241 ? -21.359 -2.832 -18.484 1 81.5 241 THR A O 1
ATOM 1803 N N . ALA A 1 242 ? -22.109 -4.258 -16.984 1 75.06 242 ALA A N 1
ATOM 1804 C CA . ALA A 1 242 ? -23.062 -3.312 -16.406 1 75.06 242 ALA A CA 1
ATOM 1805 C C . ALA A 1 242 ? -22.359 -2.363 -15.438 1 75.06 242 ALA A C 1
ATOM 1807 O O . ALA A 1 242 ? -22.969 -1.413 -14.938 1 75.06 242 ALA A O 1
ATOM 1808 N N . SER A 1 243 ? -21.109 -2.529 -15.219 1 73 243 SER A N 1
ATOM 1809 C CA . SER A 1 243 ? -20.391 -1.713 -14.242 1 73 243 SER A CA 1
ATOM 1810 C C . SER A 1 243 ? -20.062 -0.338 -14.812 1 73 243 SER A C 1
ATOM 1812 O O . SER A 1 243 ? -19.453 -0.234 -15.883 1 73 243 SER A O 1
ATOM 1814 N N . PRO A 1 244 ? -20.484 0.789 -14.094 1 66.25 244 PRO A N 1
ATOM 1815 C CA . PRO A 1 244 ? -20.141 2.129 -14.57 1 66.25 244 PRO A CA 1
ATOM 1816 C C . PRO A 1 244 ? -18.656 2.461 -14.375 1 66.25 244 PRO A C 1
ATOM 1818 O O . PRO A 1 244 ? -18.203 3.523 -14.805 1 66.25 244 PRO A O 1
ATOM 1821 N N . PHE A 1 245 ? -18.031 1.576 -13.781 1 66.19 245 PHE A N 1
ATOM 1822 C CA . PHE A 1 245 ? -16.625 1.857 -13.484 1 66.19 245 PHE A CA 1
ATOM 1823 C C . PHE A 1 245 ? -15.719 0.864 -14.195 1 66.19 245 PHE A C 1
ATOM 1825 O O . PHE A 1 245 ? -16.125 -0.264 -14.484 1 66.19 245 PHE A O 1
ATOM 1832 N N . MET B 1 1 ? -2.754 39.406 5.438 1 44.66 1 MET B N 1
ATOM 1833 C CA . MET B 1 1 ? -2.08 38.5 6.344 1 44.66 1 MET B CA 1
ATOM 1834 C C . MET B 1 1 ? -2.094 37.062 5.781 1 44.66 1 MET B C 1
ATOM 1836 O O . MET B 1 1 ? -3.01 36.688 5.047 1 44.66 1 MET B O 1
ATOM 1840 N N . SER B 1 2 ? -0.908 36.25 5.766 1 66.88 2 SER B N 1
ATOM 1841 C CA . SER B 1 2 ? -0.846 34.969 5.121 1 66.88 2 SER B CA 1
ATOM 1842 C C . SER B 1 2 ? -1.843 33.969 5.746 1 66.88 2 SER B C 1
ATOM 1844 O O . SER B 1 2 ? -2.068 34 6.957 1 66.88 2 SER B O 1
ATOM 1846 N N . ASP B 1 3 ? -2.756 33.406 4.965 1 86.94 3 ASP B N 1
ATOM 1847 C CA . ASP B 1 3 ? -3.748 32.438 5.441 1 86.94 3 ASP B CA 1
ATOM 1848 C C . ASP B 1 3 ? -3.088 31.312 6.242 1 86.94 3 ASP B C 1
ATOM 1850 O O . ASP B 1 3 ? -3.766 30.391 6.711 1 86.94 3 ASP B O 1
ATOM 1854 N N . ILE B 1 4 ? -1.745 31.609 6.582 1 95.25 4 ILE B N 1
ATOM 1855 C CA . ILE B 1 4 ? -0.982 30.641 7.352 1 95.25 4 ILE B CA 1
ATOM 1856 C C . ILE B 1 4 ? -0.802 31.125 8.781 1 95.25 4 ILE B C 1
ATOM 1858 O O . ILE B 1 4 ? -0.588 30.328 9.703 1 95.25 4 ILE B O 1
ATOM 1862 N N . GLN B 1 5 ? -0.91 32.469 8.992 1 95.94 5 GLN B N 1
ATOM 1863 C CA . GLN B 1 5 ? -0.687 33.094 10.297 1 95.94 5 GLN B CA 1
ATOM 1864 C C . GLN B 1 5 ? -1.553 32.438 11.367 1 95.94 5 GLN B C 1
ATOM 1866 O O . GLN B 1 5 ? -2.764 32.281 11.188 1 95.94 5 GLN B O 1
ATOM 1871 N N . ASN B 1 6 ? -0.931 31.953 12.406 1 96.31 6 ASN B N 1
ATOM 1872 C CA . ASN B 1 6 ? -1.536 31.422 13.625 1 96.31 6 ASN B CA 1
ATOM 1873 C C . ASN B 1 6 ? -2.113 30.031 13.414 1 96.31 6 ASN B C 1
ATOM 1875 O O . ASN B 1 6 ? -2.723 29.469 14.32 1 96.31 6 ASN B O 1
ATOM 1879 N N . LYS B 1 7 ? -2.006 29.484 12.242 1 98.25 7 LYS B N 1
ATOM 1880 C CA . LYS B 1 7 ? -2.428 28.094 12.047 1 98.25 7 LYS B CA 1
ATOM 1881 C C . LYS B 1 7 ? -1.546 27.141 12.844 1 98.25 7 LYS B C 1
ATOM 1883 O O . LYS B 1 7 ? -0.333 27.344 12.938 1 98.25 7 LYS B O 1
ATOM 1888 N N . VAL B 1 8 ? -2.148 26.156 13.414 1 98.81 8 VAL B N 1
ATOM 1889 C CA . VAL B 1 8 ? -1.424 25.109 14.102 1 98.81 8 VAL B CA 1
ATOM 1890 C C . VAL B 1 8 ? -1.165 23.938 13.148 1 98.81 8 VAL B C 1
ATOM 1892 O O . VAL B 1 8 ? -2.104 23.281 12.703 1 98.81 8 VAL B O 1
ATOM 1895 N N . VAL B 1 9 ? 0.112 23.719 12.805 1 98.94 9 VAL B N 1
ATOM 1896 C CA . VAL B 1 9 ? 0.506 22.734 11.805 1 98.94 9 VAL B CA 1
ATOM 1897 C C . VAL B 1 9 ? 1.344 21.625 12.461 1 98.94 9 VAL B C 1
ATOM 1899 O O . VAL B 1 9 ? 2.408 21.906 13.016 1 98.94 9 VAL B O 1
ATOM 1902 N N . VAL B 1 10 ? 0.85 20.406 12.422 1 98.94 10 VAL B N 1
ATOM 1903 C CA . VAL B 1 10 ? 1.586 19.25 12.914 1 98.94 10 VAL B CA 1
ATOM 1904 C C . VAL B 1 10 ? 2.338 18.578 11.758 1 98.94 10 VAL B C 1
ATOM 1906 O O . VAL B 1 10 ? 1.764 18.328 10.695 1 98.94 10 VAL B O 1
ATOM 1909 N N . ILE B 1 11 ? 3.609 18.344 11.938 1 98.94 11 ILE B N 1
ATOM 1910 C CA . ILE B 1 11 ? 4.441 17.75 10.891 1 98.94 11 ILE B CA 1
ATOM 1911 C C . ILE B 1 11 ? 5.16 16.516 11.438 1 98.94 11 ILE B C 1
ATOM 1913 O O . ILE B 1 11 ? 5.906 16.609 12.414 1 98.94 11 ILE B O 1
ATOM 1917 N N . THR B 1 12 ? 4.941 15.375 10.859 1 98.62 12 THR B N 1
ATOM 1918 C CA . THR B 1 12 ? 5.738 14.195 11.195 1 98.62 12 THR B CA 1
ATOM 1919 C C . THR B 1 12 ? 6.949 14.078 10.273 1 98.62 12 THR B C 1
ATOM 1921 O O . THR B 1 12 ? 6.922 14.57 9.141 1 98.62 12 THR B O 1
ATOM 1924 N N . GLY B 1 13 ? 7.988 13.367 10.758 1 97 13 GLY B N 1
ATOM 1925 C CA . GLY B 1 13 ? 9.227 13.32 9.992 1 97 13 GLY B CA 1
ATOM 1926 C C . GLY B 1 13 ? 9.867 14.68 9.82 1 97 13 GLY B C 1
ATOM 1927 O O . GLY B 1 13 ? 10.328 15.023 8.727 1 97 13 GLY B O 1
ATOM 1928 N N . ALA B 1 14 ? 9.859 15.461 10.844 1 96.75 14 ALA B N 1
ATOM 1929 C CA . ALA B 1 14 ? 10.227 16.875 10.742 1 96.75 14 ALA B CA 1
ATOM 1930 C C . ALA B 1 14 ? 11.711 17.078 11.016 1 96.75 14 ALA B C 1
ATOM 1932 O O . ALA B 1 14 ? 12.211 18.203 10.977 1 96.75 14 ALA B O 1
ATOM 1933 N N . SER B 1 15 ? 12.492 16.016 11.242 1 93.75 15 SER B N 1
ATOM 1934 C CA . SER B 1 15 ? 13.859 16.172 11.719 1 93.75 15 SER B CA 1
ATOM 1935 C C . SER B 1 15 ? 14.836 16.375 10.562 1 93.75 15 SER B C 1
ATOM 1937 O O . SER B 1 15 ? 16.031 16.594 10.781 1 93.75 15 SER B O 1
ATOM 1939 N N . SER B 1 16 ? 14.391 16.25 9.328 1 91.62 16 SER B N 1
ATOM 1940 C CA . SER B 1 16 ? 15.258 16.438 8.172 1 91.62 16 SER B CA 1
ATOM 1941 C C . SER B 1 16 ? 14.445 16.641 6.902 1 91.62 16 SER B C 1
ATOM 1943 O O . SER B 1 16 ? 13.211 16.609 6.934 1 91.62 16 SER B O 1
ATOM 1945 N N . GLY B 1 17 ? 15.125 17.047 5.883 1 93.25 17 GLY B N 1
ATOM 1946 C CA . GLY B 1 17 ? 14.555 17.047 4.543 1 93.25 17 GLY B CA 1
ATOM 1947 C C . GLY B 1 17 ? 13.336 17.938 4.414 1 93.25 17 GLY B C 1
ATOM 1948 O O . GLY B 1 17 ? 13.359 19.094 4.848 1 93.25 17 GLY B O 1
ATOM 1949 N N . ILE B 1 18 ? 12.352 17.422 3.775 1 95.44 18 ILE B N 1
ATOM 1950 C CA . ILE B 1 18 ? 11.125 18.141 3.455 1 95.44 18 ILE B CA 1
ATOM 1951 C C . ILE B 1 18 ? 10.445 18.609 4.742 1 95.44 18 ILE B C 1
ATOM 1953 O O . ILE B 1 18 ? 9.969 19.734 4.832 1 95.44 18 ILE B O 1
ATOM 1957 N N . GLY B 1 19 ? 10.414 17.719 5.789 1 97.19 19 GLY B N 1
ATOM 1958 C CA . GLY B 1 19 ? 9.773 18.062 7.051 1 97.19 19 GLY B CA 1
ATOM 1959 C C . GLY B 1 19 ? 10.406 19.266 7.73 1 97.19 19 GLY B C 1
ATOM 1960 O O . GLY B 1 19 ? 9.703 20.172 8.188 1 97.19 19 GLY B O 1
ATOM 1961 N N . GLU B 1 20 ? 11.688 19.25 7.754 1 97.19 20 GLU B N 1
ATOM 1962 C CA . GLU B 1 20 ? 12.414 20.359 8.359 1 97.19 20 GLU B CA 1
ATOM 1963 C C . GLU B 1 20 ? 12.219 21.656 7.562 1 97.19 20 GLU B C 1
ATOM 1965 O O . GLU B 1 20 ? 11.977 22.719 8.133 1 97.19 20 GLU B O 1
ATOM 1970 N N . ALA B 1 21 ? 12.289 21.562 6.23 1 97.38 21 ALA B N 1
ATOM 1971 C CA . ALA B 1 21 ? 12.117 22.719 5.363 1 97.38 21 ALA B CA 1
ATOM 1972 C C . ALA B 1 21 ? 10.719 23.312 5.516 1 97.38 21 ALA B C 1
ATOM 1974 O O . ALA B 1 21 ? 10.555 24.531 5.559 1 97.38 21 ALA B O 1
ATOM 1975 N N . ALA B 1 22 ? 9.758 22.438 5.586 1 98.19 22 ALA B N 1
ATOM 1976 C CA . ALA B 1 22 ? 8.383 22.891 5.766 1 98.19 22 ALA B CA 1
ATOM 1977 C C . ALA B 1 22 ? 8.203 23.578 7.117 1 98.19 22 ALA B C 1
ATOM 1979 O O . ALA B 1 22 ? 7.555 24.625 7.211 1 98.19 22 ALA B O 1
ATOM 1980 N N . ALA B 1 23 ? 8.773 22.953 8.164 1 98.56 23 ALA B N 1
ATOM 1981 C CA . ALA B 1 23 ? 8.703 23.547 9.5 1 98.56 23 ALA B CA 1
ATOM 1982 C C . ALA B 1 23 ? 9.258 24.969 9.508 1 98.56 23 ALA B C 1
ATOM 1984 O O . ALA B 1 23 ? 8.609 25.891 10.016 1 98.56 23 ALA B O 1
ATOM 1985 N N . ARG B 1 24 ? 10.383 25.156 8.914 1 98.38 24 ARG B N 1
ATOM 1986 C CA . ARG B 1 24 ? 11.039 26.469 8.875 1 98.38 24 ARG B CA 1
ATOM 1987 C C . ARG B 1 24 ? 10.203 27.484 8.102 1 98.38 24 ARG B C 1
ATOM 1989 O O . ARG B 1 24 ? 9.984 28.594 8.578 1 98.38 24 ARG B O 1
ATOM 1996 N N . LEU B 1 25 ? 9.742 27.078 6.973 1 98.38 25 LEU B N 1
ATOM 1997 C CA . LEU B 1 25 ? 9 28 6.121 1 98.38 25 LEU B CA 1
ATOM 1998 C C . LEU B 1 25 ? 7.676 28.406 6.777 1 98.38 25 LEU B C 1
ATOM 2000 O O . LEU B 1 25 ? 7.32 29.578 6.801 1 98.38 25 LEU B O 1
ATOM 2004 N N . LEU B 1 26 ? 6.941 27.422 7.301 1 98.62 26 LEU B N 1
ATOM 2005 C CA . LEU B 1 26 ? 5.633 27.688 7.883 1 98.62 26 LEU B CA 1
ATOM 2006 C C . LEU B 1 26 ? 5.758 28.516 9.156 1 98.62 26 LEU B C 1
ATOM 2008 O O . LEU B 1 26 ? 4.961 29.422 9.391 1 98.62 26 LEU B O 1
ATOM 2012 N N . ALA B 1 27 ? 6.766 28.234 9.961 1 98.5 27 ALA B N 1
ATOM 2013 C CA . ALA B 1 27 ? 7.008 29.031 11.156 1 98.5 27 ALA B CA 1
ATOM 2014 C C . ALA B 1 27 ? 7.336 30.484 10.781 1 98.5 27 ALA B C 1
ATOM 2016 O O . ALA B 1 27 ? 6.828 31.406 11.406 1 98.5 27 ALA B O 1
ATOM 2017 N N . ALA B 1 28 ? 8.164 30.641 9.789 1 97.62 28 ALA B N 1
ATOM 2018 C CA . ALA B 1 28 ? 8.539 31.969 9.328 1 97.62 28 ALA B CA 1
ATOM 2019 C C . ALA B 1 28 ? 7.324 32.75 8.852 1 97.62 28 ALA B C 1
ATOM 2021 O O . ALA B 1 28 ? 7.301 33.969 8.914 1 97.62 28 ALA B O 1
ATOM 2022 N N . ARG B 1 29 ? 6.348 32.031 8.477 1 97.38 29 ARG B N 1
ATOM 2023 C CA . ARG B 1 29 ? 5.137 32.656 7.965 1 97.38 29 ARG B CA 1
ATOM 2024 C C . ARG B 1 29 ? 4.086 32.812 9.062 1 97.38 29 ARG B C 1
ATOM 2026 O O . ARG B 1 29 ? 2.93 33.125 8.781 1 97.38 29 ARG B O 1
ATOM 2033 N N . GLY B 1 30 ? 4.453 32.438 10.281 1 97.75 30 GLY B N 1
ATOM 2034 C CA . GLY B 1 30 ? 3.631 32.75 11.43 1 97.75 30 GLY B CA 1
ATOM 2035 C C . GLY B 1 30 ? 2.846 31.578 11.961 1 97.75 30 GLY B C 1
ATOM 2036 O O . GLY B 1 30 ? 2.051 31.719 12.891 1 97.75 30 GLY B O 1
ATOM 2037 N N . ALA B 1 31 ? 3.006 30.453 11.359 1 98.62 31 ALA B N 1
ATOM 2038 C CA . ALA B 1 31 ? 2.334 29.25 11.875 1 98.62 31 ALA B CA 1
ATOM 2039 C C . ALA B 1 31 ? 2.932 28.828 13.211 1 98.62 31 ALA B C 1
ATOM 2041 O O . ALA B 1 31 ? 4.078 29.156 13.516 1 98.62 31 ALA B O 1
ATOM 2042 N N . ARG B 1 32 ? 2.131 28.188 13.992 1 98.75 32 ARG B N 1
ATOM 2043 C CA . ARG B 1 32 ? 2.586 27.422 15.148 1 98.75 32 ARG B CA 1
ATOM 2044 C C . ARG B 1 32 ? 2.842 25.969 14.773 1 98.75 32 ARG B C 1
ATOM 2046 O O . ARG B 1 32 ? 1.903 25.219 14.477 1 98.75 32 ARG B O 1
ATOM 2053 N N . VAL B 1 33 ? 4.102 25.562 14.805 1 98.88 33 VAL B N 1
ATOM 2054 C CA . VAL B 1 33 ? 4.434 24.25 14.258 1 98.88 33 VAL B CA 1
ATOM 2055 C C . VAL B 1 33 ? 4.695 23.281 15.398 1 98.88 33 VAL B C 1
ATOM 2057 O O . VAL B 1 33 ? 5.293 23.641 16.422 1 98.88 33 VAL B O 1
ATOM 2060 N N . VAL B 1 34 ? 4.117 22.094 15.328 1 98.94 34 VAL B N 1
ATOM 2061 C CA . VAL B 1 34 ? 4.32 20.953 16.219 1 98.94 34 VAL B CA 1
ATOM 2062 C C . VAL B 1 34 ? 5.047 19.828 15.484 1 98.94 34 VAL B C 1
ATOM 2064 O O . VAL B 1 34 ? 4.477 19.203 14.602 1 98.94 34 VAL B O 1
ATOM 2067 N N . LEU B 1 35 ? 6.293 19.625 15.906 1 98.81 35 LEU B N 1
ATOM 2068 C CA . LEU B 1 35 ? 7.195 18.781 15.141 1 98.81 35 LEU B CA 1
ATOM 2069 C C . LEU B 1 35 ? 7.34 17.406 15.789 1 98.81 35 LEU B C 1
ATOM 2071 O O . LEU B 1 35 ? 7.629 17.312 16.984 1 98.81 35 LEU B O 1
ATOM 2075 N N . GLY B 1 36 ? 7.109 16.344 15.031 1 98.56 36 GLY B N 1
ATOM 2076 C CA . GLY B 1 36 ? 7.273 14.984 15.492 1 98.56 36 GLY B CA 1
ATOM 2077 C C . GLY B 1 36 ? 8.273 14.188 14.664 1 98.56 36 GLY B C 1
ATOM 2078 O O . GLY B 1 36 ? 8.258 14.25 13.438 1 98.56 36 GLY B O 1
ATOM 2079 N N . ALA B 1 37 ? 9.117 13.5 15.266 1 97.5 37 ALA B N 1
ATOM 2080 C CA . ALA B 1 37 ? 10.055 12.547 14.672 1 97.5 37 ALA B CA 1
ATOM 2081 C C . ALA B 1 37 ? 10.656 11.633 15.734 1 97.5 37 ALA B C 1
ATOM 2083 O O . ALA B 1 37 ? 10.453 11.844 16.938 1 97.5 37 ALA B O 1
ATOM 2084 N N . ARG B 1 38 ? 11.383 10.602 15.344 1 93.25 38 ARG B N 1
ATOM 2085 C CA . ARG B 1 38 ? 12.047 9.688 16.281 1 93.25 38 ARG B CA 1
ATOM 2086 C C . ARG B 1 38 ? 13.289 10.344 16.891 1 93.25 38 ARG B C 1
ATOM 2088 O O . ARG B 1 38 ? 13.555 10.172 18.078 1 93.25 38 ARG B O 1
ATOM 2095 N N . ARG B 1 39 ? 14.016 11.148 16.094 1 88.81 39 ARG B N 1
ATOM 2096 C CA . ARG B 1 39 ? 15.227 11.828 16.547 1 88.81 39 ARG B CA 1
ATOM 2097 C C . ARG B 1 39 ? 14.891 13.156 17.219 1 88.81 39 ARG B C 1
ATOM 2099 O O . ARG B 1 39 ? 15.07 14.219 16.625 1 88.81 39 ARG B O 1
ATOM 2106 N N . VAL B 1 40 ? 14.617 13.023 18.438 1 94.81 40 VAL B N 1
ATOM 2107 C CA . VAL B 1 40 ? 14.047 14.18 19.109 1 94.81 40 VAL B CA 1
ATOM 2108 C C . VAL B 1 40 ? 15.133 15.227 19.359 1 94.81 40 VAL B C 1
ATOM 2110 O O . VAL B 1 40 ? 14.844 16.422 19.422 1 94.81 40 VAL B O 1
ATOM 2113 N N . ASP B 1 41 ? 16.375 14.828 19.406 1 96.5 41 ASP B N 1
ATOM 2114 C CA . ASP B 1 41 ? 17.453 15.789 19.609 1 96.5 41 ASP B CA 1
ATOM 2115 C C . ASP B 1 41 ? 17.547 16.766 18.453 1 96.5 41 ASP B C 1
ATOM 2117 O O . ASP B 1 41 ? 17.75 17.969 18.656 1 96.5 41 ASP B O 1
ATOM 2121 N N . ARG B 1 42 ? 17.391 16.266 17.266 1 95.25 42 ARG B N 1
ATOM 2122 C CA . ARG B 1 42 ? 17.391 17.125 16.094 1 95.25 42 ARG B CA 1
ATOM 2123 C C . ARG B 1 42 ? 16.203 18.094 16.125 1 95.25 42 ARG B C 1
ATOM 2125 O O . ARG B 1 42 ? 16.328 19.25 15.727 1 95.25 42 ARG B O 1
ATOM 2132 N N . LEU B 1 43 ? 15.109 17.594 16.625 1 97.75 43 LEU B N 1
ATOM 2133 C CA . LEU B 1 43 ? 13.914 18.438 16.719 1 97.75 43 LEU B CA 1
ATOM 2134 C C . LEU B 1 43 ? 14.102 19.547 17.734 1 97.75 43 LEU B C 1
ATOM 2136 O O . LEU B 1 43 ? 13.703 20.688 17.5 1 97.75 43 LEU B O 1
ATOM 2140 N N . ARG B 1 44 ? 14.695 19.203 18.828 1 98.06 44 ARG B N 1
ATOM 2141 C CA . ARG B 1 44 ? 14.914 20.188 19.891 1 98.06 44 ARG B CA 1
ATOM 2142 C C . ARG B 1 44 ? 15.82 21.312 19.406 1 98.06 44 ARG B C 1
ATOM 2144 O O . ARG B 1 44 ? 15.586 22.484 19.703 1 98.06 44 ARG B O 1
ATOM 2151 N N . ALA B 1 45 ? 16.828 20.906 18.672 1 98 45 ALA B N 1
ATOM 2152 C CA . ALA B 1 45 ? 17.719 21.922 18.109 1 98 45 ALA B CA 1
ATOM 2153 C C . ALA B 1 45 ? 16.953 22.844 17.156 1 98 45 ALA B C 1
ATOM 2155 O O . ALA B 1 45 ? 17.156 24.062 17.188 1 98 45 ALA B O 1
ATOM 2156 N N . LEU B 1 46 ? 16.109 22.297 16.344 1 97.81 46 LEU B N 1
ATOM 2157 C CA . LEU B 1 46 ? 15.312 23.078 15.406 1 97.81 46 LEU B CA 1
ATOM 2158 C C . LEU B 1 46 ? 14.344 23.984 16.141 1 97.81 46 LEU B C 1
ATOM 2160 O O . LEU B 1 46 ? 14.195 25.156 15.797 1 97.81 46 LEU B O 1
ATOM 2164 N N . VAL B 1 47 ? 13.672 23.5 17.156 1 98.5 47 VAL B N 1
ATOM 2165 C CA . VAL B 1 47 ? 12.711 24.266 17.953 1 98.5 47 VAL B CA 1
ATOM 2166 C C . VAL B 1 47 ? 13.422 25.422 18.641 1 98.5 47 VAL B C 1
ATOM 2168 O O . VAL B 1 47 ? 12.891 26.547 18.672 1 98.5 47 VAL B O 1
ATOM 2171 N N . GLN B 1 48 ? 14.578 25.141 19.156 1 98.31 48 GLN B N 1
ATOM 2172 C CA . GLN B 1 48 ? 15.367 26.203 19.797 1 98.31 48 GLN B CA 1
ATOM 2173 C C . GLN B 1 48 ? 15.742 27.281 18.797 1 98.31 48 GLN B C 1
ATOM 2175 O O . GLN B 1 48 ? 15.641 28.484 19.094 1 98.31 48 GLN B O 1
ATOM 2180 N N . GLU B 1 49 ? 16.188 26.875 17.672 1 98.12 49 GLU B N 1
ATOM 2181 C CA . GLU B 1 49 ? 16.547 27.812 16.609 1 98.12 49 GLU B CA 1
ATOM 2182 C C . GLU B 1 49 ? 15.359 28.688 16.219 1 98.12 49 GLU B C 1
ATOM 2184 O O . GLU B 1 49 ? 15.484 29.906 16.156 1 98.12 49 GLU B O 1
ATOM 2189 N N . LEU B 1 50 ? 14.211 28.078 15.977 1 98.12 50 LEU B N 1
ATOM 2190 C CA . LEU B 1 50 ? 13.008 28.797 15.578 1 98.12 50 LEU B CA 1
ATOM 2191 C C . LEU B 1 50 ? 12.531 29.719 16.703 1 98.12 50 LEU B C 1
ATOM 2193 O O . LEU B 1 50 ? 12.164 30.859 16.453 1 98.12 50 LEU B O 1
ATOM 2197 N N . GLY B 1 51 ? 12.625 29.188 17.891 1 97.81 51 GLY B N 1
ATOM 2198 C CA . GLY B 1 51 ? 12.25 29.984 19.047 1 97.81 51 GLY B CA 1
ATOM 2199 C C . GLY B 1 51 ? 13.102 31.234 19.219 1 97.81 51 GLY B C 1
ATOM 2200 O O . GLY B 1 51 ? 12.594 32.281 19.609 1 97.81 51 GLY B O 1
ATOM 2201 N N . ALA B 1 52 ? 14.336 31.125 18.953 1 97.69 52 ALA B N 1
ATOM 2202 C CA . ALA B 1 52 ? 15.266 32.25 19.078 1 97.69 52 ALA B CA 1
ATOM 2203 C C . ALA B 1 52 ? 14.898 33.375 18.109 1 97.69 52 ALA B C 1
ATOM 2205 O O . ALA B 1 52 ? 15.203 34.531 18.359 1 97.69 52 ALA B O 1
ATOM 2206 N N . SER B 1 53 ? 14.211 33.031 17.078 1 96.62 53 SER B N 1
ATOM 2207 C CA . SER B 1 53 ? 13.781 34 16.094 1 96.62 53 SER B CA 1
ATOM 2208 C C . SER B 1 53 ? 12.352 34.469 16.344 1 96.62 53 SER B C 1
ATOM 2210 O O . SER B 1 53 ? 11.719 35.062 15.477 1 96.62 53 SER B O 1
ATOM 2212 N N . GLY B 1 54 ? 11.758 34.062 17.438 1 97.44 54 GLY B N 1
ATOM 2213 C CA . GLY B 1 54 ? 10.43 34.5 17.844 1 97.44 54 GLY B CA 1
ATOM 2214 C C . GLY B 1 54 ? 9.312 33.656 17.266 1 97.44 54 GLY B C 1
ATOM 2215 O O . GLY B 1 54 ? 8.141 34.031 17.375 1 97.44 54 GLY B O 1
ATOM 2216 N N . GLN B 1 55 ? 9.672 32.625 16.609 1 97.81 55 GLN B N 1
ATOM 2217 C CA . GLN B 1 55 ? 8.688 31.75 16 1 97.81 55 GLN B CA 1
ATOM 2218 C C . GLN B 1 55 ? 8.172 30.719 17.016 1 97.81 55 GLN B C 1
ATOM 2220 O O . GLN B 1 55 ? 8.805 30.484 18.031 1 97.81 55 GLN B O 1
ATOM 2225 N N . GLN B 1 56 ? 7.004 30.219 16.812 1 97.94 56 GLN B N 1
ATOM 2226 C CA . GLN B 1 56 ? 6.371 29.281 17.734 1 97.94 56 GLN B CA 1
ATOM 2227 C C . GLN B 1 56 ? 6.523 27.844 17.234 1 97.94 56 GLN B C 1
ATOM 2229 O O . GLN B 1 56 ? 5.926 27.469 16.219 1 97.94 56 GLN B O 1
ATOM 2234 N N . ALA B 1 57 ? 7.289 27.109 17.922 1 98.62 57 ALA B N 1
ATOM 2235 C CA . ALA B 1 57 ? 7.559 25.719 17.578 1 98.62 57 ALA B CA 1
ATOM 2236 C C . ALA B 1 57 ? 7.707 24.859 18.828 1 98.62 57 ALA B C 1
ATOM 2238 O O . ALA B 1 57 ? 8.305 25.281 19.812 1 98.62 57 ALA B O 1
ATOM 2239 N N . VAL B 1 58 ? 7.086 23.703 18.828 1 98.69 58 VAL B N 1
ATOM 2240 C CA . VAL B 1 58 ? 7.277 22.672 19.844 1 98.69 58 VAL B CA 1
ATOM 2241 C C . VAL B 1 58 ? 7.52 21.312 19.188 1 98.69 58 VAL B C 1
ATOM 2243 O O . VAL B 1 58 ? 7.297 21.156 17.984 1 98.69 58 VAL B O 1
ATOM 2246 N N . CYS B 1 59 ? 8.102 20.422 19.953 1 98.69 59 CYS B N 1
ATOM 2247 C CA . CYS B 1 59 ? 8.391 19.109 19.359 1 98.69 59 CYS B CA 1
ATOM 2248 C C . CYS B 1 59 ? 8.125 17.984 20.359 1 98.69 59 CYS B C 1
ATOM 2250 O O . CYS B 1 59 ? 8.031 18.234 21.562 1 98.69 59 CYS B O 1
ATOM 2252 N N . LYS B 1 60 ? 7.906 16.844 19.828 1 98.38 60 LYS B N 1
ATOM 2253 C CA . LYS B 1 60 ? 7.695 15.609 20.594 1 98.38 60 LYS B CA 1
ATOM 2254 C C . LYS B 1 60 ? 8.25 14.398 19.828 1 98.38 60 LYS B C 1
ATOM 2256 O O . LYS B 1 60 ? 8.172 14.344 18.609 1 98.38 60 LYS B O 1
ATOM 2261 N N . ALA B 1 61 ? 8.828 13.461 20.609 1 98.38 61 ALA B N 1
ATOM 2262 C CA . ALA B 1 61 ? 9.273 12.211 20 1 98.38 61 ALA B CA 1
ATOM 2263 C C . ALA B 1 61 ? 8.078 11.375 19.531 1 98.38 61 ALA B C 1
ATOM 2265 O O . ALA B 1 61 ? 7.145 11.133 20.297 1 98.38 61 ALA B O 1
ATOM 2266 N N . VAL B 1 62 ? 8.156 10.992 18.266 1 98.25 62 VAL B N 1
ATOM 2267 C CA . VAL B 1 62 ? 7.055 10.195 17.734 1 98.25 62 VAL B CA 1
ATOM 2268 C C . VAL B 1 62 ? 7.605 9.109 16.812 1 98.25 62 VAL B C 1
ATOM 2270 O O . VAL B 1 62 ? 8.516 9.359 16.016 1 98.25 62 VAL B O 1
ATOM 2273 N N . ASP B 1 63 ? 7.211 7.902 17.016 1 98.56 63 ASP B N 1
ATOM 2274 C CA . ASP B 1 63 ? 7.281 6.828 16.031 1 98.56 63 ASP B CA 1
ATOM 2275 C C . ASP B 1 63 ? 5.938 6.633 15.328 1 98.56 63 ASP B C 1
ATOM 2277 O O . ASP B 1 63 ? 4.984 6.141 15.938 1 98.56 63 ASP B O 1
ATOM 2281 N N . VAL B 1 64 ? 5.898 6.992 14.047 1 98.69 64 VAL B N 1
ATOM 2282 C CA . VAL B 1 64 ? 4.617 7.043 13.352 1 98.69 64 VAL B CA 1
ATOM 2283 C C . VAL B 1 64 ? 4.07 5.629 13.18 1 98.69 64 VAL B C 1
ATOM 2285 O O . VAL B 1 64 ? 2.895 5.445 12.844 1 98.69 64 VAL B O 1
ATOM 2288 N N . THR B 1 65 ? 4.969 4.566 13.328 1 98.44 65 THR B N 1
ATOM 2289 C CA . THR B 1 65 ? 4.488 3.193 13.227 1 98.44 65 THR B CA 1
ATOM 2290 C C . THR B 1 65 ? 3.66 2.814 14.453 1 98.44 65 THR B C 1
ATOM 2292 O O . THR B 1 65 ? 2.992 1.778 14.461 1 98.44 65 THR B O 1
ATOM 2295 N N . ARG B 1 66 ? 3.678 3.635 15.484 1 98.44 66 ARG B N 1
ATOM 2296 C CA . ARG B 1 66 ? 2.912 3.426 16.719 1 98.44 66 ARG B CA 1
ATOM 2297 C C . ARG B 1 66 ? 1.723 4.379 16.781 1 98.44 66 ARG B C 1
ATOM 2299 O O . ARG B 1 66 ? 1.896 5.586 16.969 1 98.44 66 ARG B O 1
ATOM 2306 N N . ARG B 1 67 ? 0.558 3.834 16.734 1 98.31 67 ARG B N 1
ATOM 2307 C CA . ARG B 1 67 ? -0.672 4.617 16.703 1 98.31 67 ARG B CA 1
ATOM 2308 C C . ARG B 1 67 ? -0.772 5.531 17.922 1 98.31 67 ARG B C 1
ATOM 2310 O O . ARG B 1 67 ? -1.116 6.707 17.797 1 98.31 67 ARG B O 1
ATOM 2317 N N . ASP B 1 68 ? -0.434 5.016 19.062 1 98.44 68 ASP B N 1
ATOM 2318 C CA . ASP B 1 68 ? -0.556 5.773 20.297 1 98.44 68 ASP B CA 1
ATOM 2319 C C . ASP B 1 68 ? 0.398 6.965 20.312 1 98.44 68 ASP B C 1
ATOM 2321 O O . ASP B 1 68 ? 0.08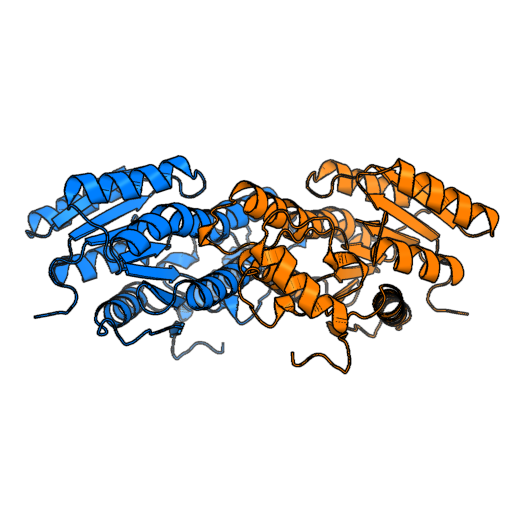8 8.016 20.875 1 98.44 68 ASP B O 1
ATOM 2325 N N . ASP B 1 69 ? 1.597 6.777 19.734 1 98.62 69 ASP B N 1
ATOM 2326 C CA . ASP B 1 69 ? 2.537 7.891 19.625 1 98.62 69 ASP B CA 1
ATOM 2327 C C . ASP B 1 69 ? 1.943 9.039 18.812 1 98.62 69 ASP B C 1
ATOM 2329 O O . ASP B 1 69 ? 2.066 10.203 19.188 1 98.62 69 ASP B O 1
ATOM 2333 N N . VAL B 1 70 ? 1.283 8.711 17.719 1 98.81 70 VAL B N 1
ATOM 2334 C CA . VAL B 1 70 ? 0.735 9.727 16.812 1 98.81 70 VAL B CA 1
ATOM 2335 C C . VAL B 1 70 ? -0.45 10.422 17.484 1 98.81 70 VAL B C 1
ATOM 2337 O O . VAL B 1 70 ? -0.584 11.641 17.422 1 98.81 70 VAL B O 1
ATOM 2340 N N . GLN B 1 71 ? -1.27 9.617 18.156 1 98.81 71 GLN B N 1
ATOM 2341 C CA . GLN B 1 71 ? -2.354 10.211 18.922 1 98.81 71 GLN B CA 1
ATOM 2342 C C . GLN B 1 71 ? -1.814 11.188 19.969 1 98.81 71 GLN B C 1
ATOM 2344 O O . GLN B 1 71 ? -2.354 12.281 20.125 1 98.81 71 GLN B O 1
ATOM 2349 N N . SER B 1 72 ? -0.783 10.758 20.625 1 98.81 72 SER B N 1
ATOM 2350 C CA . SER B 1 72 ? -0.167 11.594 21.656 1 98.81 72 SER B CA 1
ATOM 2351 C C . SER B 1 72 ? 0.361 12.898 21.062 1 98.81 72 SER B C 1
ATOM 2353 O O . SER B 1 72 ? 0.312 13.945 21.719 1 98.81 72 SER B O 1
ATOM 2355 N N . LEU B 1 73 ? 0.891 12.82 19.891 1 98.81 73 LEU B N 1
ATOM 2356 C CA . LEU B 1 73 ? 1.382 14.016 19.203 1 98.81 73 LEU B CA 1
ATOM 2357 C C . LEU B 1 73 ? 0.244 14.992 18.938 1 98.81 73 LEU B C 1
ATOM 2359 O O . LEU B 1 73 ? 0.396 16.203 19.141 1 98.81 73 LEU B O 1
ATOM 2363 N N . ILE B 1 74 ? -0.897 14.516 18.469 1 98.88 74 ILE B N 1
ATOM 2364 C CA . ILE B 1 74 ? -2.055 15.352 18.172 1 98.88 74 ILE B CA 1
ATOM 2365 C C . ILE B 1 74 ? -2.617 15.93 19.469 1 98.88 74 ILE B C 1
ATOM 2367 O O . ILE B 1 74 ? -2.93 17.125 19.547 1 98.88 74 ILE B O 1
ATOM 2371 N N . ASP B 1 75 ? -2.676 15.086 20.5 1 98.88 75 ASP B N 1
ATOM 2372 C CA . ASP B 1 75 ? -3.133 15.562 21.797 1 98.88 75 ASP B CA 1
ATOM 2373 C C . ASP B 1 75 ? -2.225 16.672 22.328 1 98.88 75 ASP B C 1
ATOM 2375 O O . ASP B 1 75 ? -2.701 17.656 22.891 1 98.88 75 ASP B O 1
ATOM 2379 N N . PHE B 1 76 ? -0.967 16.484 22.172 1 98.81 76 PHE B N 1
ATOM 2380 C CA . PHE B 1 76 ? 0.031 17.453 22.594 1 98.81 76 PHE B CA 1
ATOM 2381 C C . PHE B 1 76 ? -0.185 18.797 21.891 1 98.81 76 PHE B C 1
ATOM 2383 O O . PHE B 1 76 ? -0.111 19.844 22.531 1 98.81 76 PHE B O 1
ATOM 2390 N N . ALA B 1 77 ? -0.427 18.75 20.594 1 98.81 77 ALA B N 1
ATOM 2391 C CA . ALA B 1 77 ? -0.704 19.953 19.828 1 98.81 77 ALA B CA 1
ATOM 2392 C C . ALA B 1 77 ? -1.929 20.688 20.375 1 98.81 77 ALA B C 1
ATOM 2394 O O . ALA B 1 77 ? -1.915 21.906 20.531 1 98.81 77 ALA B O 1
ATOM 2395 N N . VAL B 1 78 ? -2.967 19.953 20.688 1 98.81 78 VAL B N 1
ATOM 2396 C CA . VAL B 1 78 ? -4.203 20.531 21.203 1 98.81 78 VAL B CA 1
ATOM 2397 C C . VAL B 1 78 ? -3.949 21.141 22.594 1 98.81 78 VAL B C 1
ATOM 2399 O O . VAL B 1 78 ? -4.441 22.219 22.906 1 98.81 78 VAL B O 1
ATOM 2402 N N . GLU B 1 79 ? -3.246 20.406 23.375 1 98.62 79 GLU B N 1
ATOM 2403 C CA . GLU B 1 79 ? -2.916 20.906 24.719 1 98.62 79 GLU B CA 1
ATOM 2404 C C . GLU B 1 79 ? -2.141 22.219 24.641 1 98.62 79 GLU B C 1
ATOM 2406 O O . GLU B 1 79 ? -2.391 23.125 25.422 1 98.62 79 GLU B O 1
ATOM 2411 N N . ARG B 1 80 ? -1.26 22.312 23.719 1 98.31 80 ARG B N 1
ATOM 2412 C CA . ARG B 1 80 ? -0.346 23.453 23.641 1 98.31 80 ARG B CA 1
ATOM 2413 C C . ARG B 1 80 ? -1.011 24.641 22.938 1 98.31 80 ARG B C 1
ATOM 2415 O O . ARG B 1 80 ? -0.778 25.797 23.312 1 98.31 80 ARG B O 1
ATOM 2422 N N . PHE B 1 81 ? -1.802 24.359 21.906 1 98.5 81 PHE B N 1
ATOM 2423 C CA . PHE B 1 81 ? -2.227 25.469 21.062 1 98.5 81 PHE B CA 1
ATOM 2424 C C . PHE B 1 81 ? -3.742 25.484 20.906 1 98.5 81 PHE B C 1
ATOM 2426 O O . PHE B 1 81 ? -4.293 26.344 20.219 1 98.5 81 PHE B O 1
ATOM 2433 N N . GLY B 1 82 ? -4.512 24.453 21.375 1 98.12 82 GLY B N 1
ATOM 2434 C CA . GLY B 1 82 ? -5.961 24.469 21.5 1 98.12 82 GLY B CA 1
ATOM 2435 C C . GLY B 1 82 ? -6.656 23.812 20.312 1 98.12 82 GLY B C 1
ATOM 2436 O O . GLY B 1 82 ? -7.824 23.422 20.422 1 98.12 82 GLY B O 1
ATOM 2437 N N . LYS B 1 83 ? -5.988 23.688 19.172 1 98.31 83 LYS B N 1
ATOM 2438 C CA . LYS B 1 83 ? -6.555 23.125 17.953 1 98.31 83 LYS B CA 1
ATOM 2439 C C . LYS B 1 83 ? -5.461 22.562 17.031 1 98.31 83 LYS B C 1
ATOM 2441 O O . LYS B 1 83 ? -4.273 22.688 17.344 1 98.31 83 LYS B O 1
ATOM 2446 N N . VAL B 1 84 ? -5.816 21.906 16 1 98.75 84 VAL B N 1
ATOM 2447 C CA . VAL B 1 84 ? -4.949 21.516 14.898 1 98.75 84 VAL B CA 1
ATOM 2448 C C . VAL B 1 84 ? -5.598 21.906 13.57 1 98.75 84 VAL B C 1
ATOM 2450 O O . VAL B 1 84 ? -6.703 21.453 13.258 1 98.75 84 VAL B O 1
ATOM 2453 N N . ASP B 1 85 ? -4.914 22.703 12.844 1 98.62 85 ASP B N 1
ATOM 2454 C CA . ASP B 1 85 ? -5.457 23.172 11.57 1 98.62 85 ASP B CA 1
ATOM 2455 C C . ASP B 1 85 ? -4.988 22.281 10.414 1 98.62 85 ASP B C 1
ATOM 2457 O O . ASP B 1 85 ? -5.73 22.062 9.461 1 98.62 85 ASP B O 1
ATOM 2461 N N . VAL B 1 86 ? -3.729 21.844 10.461 1 98.88 86 VAL B N 1
ATOM 2462 C CA . VAL B 1 86 ? -3.131 21.078 9.375 1 98.88 86 VAL B CA 1
ATOM 2463 C C . VAL B 1 86 ? -2.299 19.938 9.945 1 98.88 86 VAL B C 1
ATOM 2465 O O . VAL B 1 86 ? -1.561 20.125 10.922 1 98.88 86 VAL B O 1
ATOM 2468 N N . ILE B 1 87 ? -2.457 18.766 9.453 1 98.94 87 ILE B N 1
ATOM 2469 C CA . ILE B 1 87 ? -1.575 17.625 9.711 1 98.94 87 ILE B CA 1
ATOM 2470 C C . ILE B 1 87 ? -0.822 17.25 8.438 1 98.94 87 ILE B C 1
ATOM 2472 O O . ILE B 1 87 ? -1.437 16.938 7.418 1 98.94 87 ILE B O 1
ATOM 2476 N N . ILE B 1 88 ? 0.469 17.375 8.484 1 98.94 88 ILE B N 1
ATOM 2477 C CA . ILE B 1 88 ? 1.339 16.969 7.383 1 98.94 88 ILE B CA 1
ATOM 2478 C C . ILE B 1 88 ? 1.966 15.617 7.695 1 98.94 88 ILE B C 1
ATOM 2480 O O . ILE B 1 88 ? 2.893 15.523 8.508 1 98.94 88 ILE B O 1
ATOM 2484 N N . ASN B 1 89 ? 1.417 14.578 7.098 1 98.81 89 ASN B N 1
ATOM 2485 C CA . ASN B 1 89 ? 2.025 13.258 7.164 1 98.81 89 ASN B CA 1
ATOM 2486 C C . ASN B 1 89 ? 3.209 13.133 6.211 1 98.81 89 ASN B C 1
ATOM 2488 O O . ASN B 1 89 ? 3.039 12.758 5.047 1 98.81 89 ASN B O 1
ATOM 2492 N N . ASN B 1 90 ? 4.383 13.375 6.758 1 98.19 90 ASN B N 1
ATOM 2493 C CA . ASN B 1 90 ? 5.582 13.516 5.945 1 98.19 90 ASN B CA 1
ATOM 2494 C C . ASN B 1 90 ? 6.594 12.414 6.238 1 98.19 90 ASN B C 1
ATOM 2496 O O . ASN B 1 90 ? 7.465 12.125 5.414 1 98.19 90 ASN B O 1
ATOM 2500 N N . ALA B 1 91 ? 6.5 11.805 7.453 1 97.12 91 ALA B N 1
ATOM 2501 C CA . ALA B 1 91 ? 7.441 10.742 7.785 1 97.12 91 ALA B CA 1
ATOM 2502 C C . ALA B 1 91 ? 7.453 9.664 6.703 1 97.12 91 ALA B C 1
ATOM 2504 O O . ALA B 1 91 ? 6.398 9.258 6.207 1 97.12 91 ALA B O 1
ATOM 2505 N N . GLY B 1 92 ? 8.633 9.266 6.305 1 95.19 92 GLY B N 1
ATOM 2506 C CA . GLY B 1 92 ? 8.781 8.234 5.285 1 95.19 92 GLY B CA 1
ATOM 2507 C C . GLY B 1 92 ? 10.203 7.707 5.176 1 95.19 92 GLY B C 1
ATOM 2508 O O . GLY B 1 92 ? 11.156 8.375 5.59 1 95.19 92 GLY B O 1
ATOM 2509 N N . VAL B 1 93 ? 10.352 6.516 4.688 1 94.31 93 VAL B N 1
ATOM 2510 C CA . VAL B 1 93 ? 11.648 5.906 4.41 1 94.31 93 VAL B CA 1
ATOM 2511 C C . VAL B 1 93 ? 11.656 5.324 2.996 1 94.31 93 VAL B C 1
ATOM 2513 O O . VAL B 1 93 ? 10.602 5.035 2.432 1 94.31 93 VAL B O 1
ATOM 2516 N N . MET B 1 94 ? 12.836 5.227 2.438 1 94.06 94 MET B N 1
ATOM 2517 C CA . MET B 1 94 ? 12.961 4.809 1.045 1 94.06 94 MET B CA 1
ATOM 2518 C C . MET B 1 94 ? 14.172 3.896 0.855 1 94.06 94 MET B C 1
ATOM 2520 O O . MET B 1 94 ? 15.055 4.188 0.044 1 94.06 94 MET B O 1
ATOM 2524 N N . PRO B 1 95 ? 14.281 2.838 1.562 1 92.75 95 PRO B N 1
ATOM 2525 C CA . PRO B 1 95 ? 15.344 1.882 1.255 1 92.75 95 PRO B CA 1
ATOM 2526 C C . PRO B 1 95 ? 15.109 1.139 -0.058 1 92.75 95 PRO B C 1
ATOM 2528 O O . PRO B 1 95 ? 14.375 0.15 -0.089 1 92.75 95 PRO B O 1
ATOM 2531 N N . LEU B 1 96 ? 15.844 1.512 -1.119 1 92.19 96 LEU B N 1
ATOM 2532 C CA . LEU B 1 96 ? 15.641 0.977 -2.461 1 92.19 96 LEU B CA 1
ATOM 2533 C C . LEU B 1 96 ? 16.484 -0.273 -2.68 1 92.19 96 LEU B C 1
ATOM 2535 O O . LEU B 1 96 ? 17.672 -0.298 -2.324 1 92.19 96 LEU B O 1
ATOM 2539 N N . SER B 1 97 ? 15.938 -1.24 -3.174 1 94.62 97 SER B N 1
ATOM 2540 C CA . SER B 1 97 ? 16.594 -2.475 -3.598 1 94.62 97 SER B CA 1
ATOM 2541 C C . SER B 1 97 ? 15.703 -3.268 -4.555 1 94.62 97 SER B C 1
ATOM 2543 O O . SER B 1 97 ? 14.477 -3.156 -4.512 1 94.62 97 SER B O 1
ATOM 2545 N N . LYS B 1 98 ? 16.359 -3.998 -5.477 1 95.75 98 LYS B N 1
ATOM 2546 C CA . LYS B 1 98 ? 15.57 -4.91 -6.289 1 95.75 98 LYS B CA 1
ATOM 2547 C C . LYS B 1 98 ? 14.836 -5.93 -5.418 1 95.75 98 LYS B C 1
ATOM 2549 O O . LYS B 1 98 ? 15.305 -6.262 -4.324 1 95.75 98 LYS B O 1
ATOM 2554 N N . LEU B 1 99 ? 13.719 -6.469 -5.918 1 97.31 99 LEU B N 1
ATOM 2555 C CA . LEU B 1 99 ? 12.953 -7.461 -5.176 1 97.31 99 LEU B CA 1
ATOM 2556 C C . LEU B 1 99 ? 13.773 -8.727 -4.949 1 97.31 99 LEU B C 1
ATOM 2558 O O . LEU B 1 99 ? 13.633 -9.383 -3.918 1 97.31 99 LEU B O 1
ATOM 2562 N N . GLU B 1 100 ? 14.656 -9.016 -5.82 1 96.06 100 GLU B N 1
ATOM 2563 C CA . GLU B 1 100 ? 15.461 -10.234 -5.719 1 96.06 100 GLU B CA 1
ATOM 2564 C C . GLU B 1 100 ? 16.438 -10.148 -4.555 1 96.06 100 GLU B C 1
ATOM 2566 O O . GLU B 1 100 ? 17 -11.164 -4.137 1 96.06 100 GLU B O 1
ATOM 2571 N N . ALA B 1 101 ? 16.734 -8.945 -4.09 1 96.56 101 ALA B N 1
ATOM 2572 C CA . ALA B 1 101 ? 17.625 -8.789 -2.932 1 96.56 101 ALA B CA 1
ATOM 2573 C C . ALA B 1 101 ? 16.953 -9.297 -1.661 1 96.56 101 ALA B C 1
ATOM 2575 O O . ALA B 1 101 ? 17.609 -9.516 -0.644 1 96.56 101 ALA B O 1
ATOM 2576 N N . LEU B 1 102 ? 15.633 -9.445 -1.66 1 97.31 102 LEU B N 1
ATOM 2577 C CA . LEU B 1 102 ? 14.812 -10.062 -0.621 1 97.31 102 LEU B CA 1
ATOM 2578 C C . LEU B 1 102 ? 15.047 -9.391 0.727 1 97.31 102 LEU B C 1
ATOM 2580 O O . LEU B 1 102 ? 15.25 -10.062 1.737 1 97.31 102 LEU B O 1
ATOM 2584 N N . LYS B 1 103 ? 15.156 -8.086 0.714 1 96.69 103 LYS B N 1
ATOM 2585 C CA . LYS B 1 103 ? 15.266 -7.344 1.965 1 96.69 103 LYS B CA 1
ATOM 2586 C C . LYS B 1 103 ? 13.891 -7.137 2.602 1 96.69 103 LYS B C 1
ATOM 2588 O O . LYS B 1 103 ? 13.43 -6 2.738 1 96.69 103 LYS B O 1
ATOM 2593 N N . VAL B 1 104 ? 13.289 -8.18 3.094 1 97.56 104 VAL B N 1
ATOM 2594 C CA . VAL B 1 104 ? 11.898 -8.242 3.551 1 97.56 104 VAL B CA 1
ATOM 2595 C C . VAL B 1 104 ? 11.711 -7.316 4.75 1 97.56 104 VAL B C 1
ATOM 2597 O O . VAL B 1 104 ? 10.672 -6.672 4.887 1 97.56 104 VAL B O 1
ATOM 2600 N N . ASP B 1 105 ? 12.711 -7.25 5.598 1 97.25 105 ASP B N 1
ATOM 2601 C CA . ASP B 1 105 ? 12.617 -6.344 6.734 1 97.25 105 ASP B CA 1
ATOM 2602 C C . ASP B 1 105 ? 12.469 -4.895 6.273 1 97.25 105 ASP B C 1
ATOM 2604 O O . ASP B 1 105 ? 11.742 -4.113 6.898 1 97.25 105 ASP B O 1
ATOM 2608 N N . GLU B 1 106 ? 13.156 -4.516 5.227 1 96.75 106 GLU B N 1
ATOM 2609 C CA . GLU B 1 106 ? 13.047 -3.162 4.688 1 96.75 106 GLU B CA 1
ATOM 2610 C C . GLU B 1 106 ? 11.688 -2.934 4.035 1 96.75 106 GLU B C 1
ATOM 2612 O O . GLU B 1 106 ? 11.141 -1.832 4.098 1 96.75 106 GLU B O 1
ATOM 2617 N N . TRP B 1 107 ? 11.156 -4.027 3.34 1 98.31 107 TRP B N 1
ATOM 2618 C CA . TRP B 1 107 ? 9.789 -3.928 2.826 1 98.31 107 TRP B CA 1
ATOM 2619 C C . TRP B 1 107 ? 8.812 -3.604 3.947 1 98.31 107 TRP B C 1
ATOM 2621 O O . TRP B 1 107 ? 8.008 -2.678 3.824 1 98.31 107 TRP B O 1
ATOM 2631 N N . ASP B 1 108 ? 8.969 -4.344 5.004 1 98 108 ASP B N 1
ATOM 2632 C CA . ASP B 1 108 ? 8.078 -4.176 6.152 1 98 108 ASP B CA 1
ATOM 2633 C C . ASP B 1 108 ? 8.203 -2.775 6.742 1 98 108 ASP B C 1
ATOM 2635 O O . ASP B 1 108 ? 7.203 -2.154 7.102 1 98 108 ASP B O 1
ATOM 2639 N N . ARG B 1 109 ? 9.398 -2.318 6.848 1 97.31 109 ARG B N 1
ATOM 2640 C CA . ARG B 1 109 ? 9.633 -0.982 7.387 1 97.31 109 ARG B CA 1
ATOM 2641 C C . ARG B 1 109 ? 8.945 0.079 6.527 1 97.31 109 ARG B C 1
ATOM 2643 O O . ARG B 1 109 ? 8.312 0.993 7.055 1 97.31 109 ARG B O 1
ATOM 2650 N N . MET B 1 110 ? 9.039 -0.031 5.242 1 98.06 110 MET B N 1
ATOM 2651 C CA . MET B 1 110 ? 8.406 0.93 4.348 1 98.06 110 MET B CA 1
ATOM 2652 C C . MET B 1 110 ? 6.887 0.886 4.488 1 98.06 110 MET B C 1
ATOM 2654 O O . MET B 1 110 ? 6.23 1.929 4.531 1 98.06 110 MET B O 1
ATOM 2658 N N . ILE B 1 111 ? 6.355 -0.302 4.574 1 98.75 111 ILE B N 1
ATOM 2659 C CA . ILE B 1 111 ? 4.914 -0.452 4.727 1 98.75 111 ILE B CA 1
ATOM 2660 C C . ILE B 1 111 ? 4.465 0.179 6.039 1 98.75 111 ILE B C 1
ATOM 2662 O O . ILE B 1 111 ? 3.484 0.927 6.074 1 98.75 111 ILE B O 1
ATOM 2666 N N . ASP B 1 112 ? 5.176 -0.043 7.098 1 98.56 112 ASP B N 1
ATOM 2667 C CA . ASP B 1 112 ? 4.809 0.426 8.43 1 98.56 112 ASP B CA 1
ATOM 2668 C C . ASP B 1 112 ? 4.918 1.946 8.523 1 98.56 112 ASP B C 1
ATOM 2670 O O . ASP B 1 112 ? 4.031 2.604 9.078 1 98.56 112 ASP B O 1
ATOM 2674 N N . VAL B 1 113 ? 5.957 2.477 7.988 1 98.38 113 VAL B N 1
ATOM 2675 C CA . VAL B 1 113 ? 6.188 3.91 8.133 1 98.38 113 VAL B CA 1
ATOM 2676 C C . VAL B 1 113 ? 5.363 4.672 7.094 1 98.38 113 VAL B C 1
ATOM 2678 O O . VAL B 1 113 ? 4.617 5.59 7.441 1 98.38 113 VAL B O 1
ATOM 2681 N N . ASN B 1 114 ? 5.441 4.238 5.812 1 98.62 114 ASN B N 1
ATOM 2682 C CA . ASN B 1 114 ? 4.926 5.047 4.711 1 98.62 114 ASN B CA 1
ATOM 2683 C C . ASN B 1 114 ? 3.408 4.918 4.586 1 98.62 114 ASN B C 1
ATOM 2685 O O . ASN B 1 114 ? 2.74 5.836 4.109 1 98.62 114 ASN B O 1
ATOM 2689 N N . ILE B 1 115 ? 2.861 3.744 4.973 1 98.88 115 ILE B N 1
ATOM 2690 C CA . ILE B 1 115 ? 1.424 3.539 4.824 1 98.88 115 ILE B CA 1
ATOM 2691 C C . ILE B 1 115 ? 0.741 3.682 6.184 1 98.88 115 ILE B C 1
ATOM 2693 O O . ILE B 1 115 ? -0.053 4.602 6.395 1 98.88 115 ILE B O 1
ATOM 2697 N N . ARG B 1 116 ? 1.127 2.838 7.156 1 98.81 116 ARG B N 1
ATOM 2698 C CA . ARG B 1 116 ? 0.471 2.879 8.461 1 98.81 116 ARG B CA 1
ATOM 2699 C C . ARG B 1 116 ? 0.679 4.23 9.133 1 98.81 116 ARG B C 1
ATOM 2701 O O . ARG B 1 116 ? -0.213 4.73 9.828 1 98.81 116 ARG B O 1
ATOM 2708 N N . GLY B 1 117 ? 1.873 4.773 8.984 1 98.75 117 GLY B N 1
ATOM 2709 C CA . GLY B 1 117 ? 2.125 6.09 9.547 1 98.75 117 GLY B CA 1
ATOM 2710 C C . GLY B 1 117 ? 1.114 7.133 9.109 1 98.75 117 GLY B C 1
ATOM 2711 O O . GLY B 1 117 ? 0.61 7.898 9.93 1 98.75 117 GLY B O 1
ATOM 2712 N N . VAL B 1 118 ? 0.791 7.148 7.801 1 98.88 118 VAL B N 1
ATOM 2713 C CA . VAL B 1 118 ? -0.187 8.078 7.246 1 98.88 118 VAL B CA 1
ATOM 2714 C C . VAL B 1 118 ? -1.568 7.785 7.824 1 98.88 118 VAL B C 1
ATOM 2716 O O . VAL B 1 118 ? -2.283 8.703 8.242 1 98.88 118 VAL B O 1
ATOM 2719 N N . LEU B 1 119 ? -1.923 6.504 7.879 1 98.94 119 LEU B N 1
ATOM 2720 C CA . LEU B 1 119 ? -3.219 6.098 8.414 1 98.94 119 LEU B CA 1
ATOM 2721 C C . LEU B 1 119 ? -3.342 6.473 9.883 1 98.94 119 LEU B C 1
ATOM 2723 O O . LEU B 1 119 ? -4.418 6.867 10.336 1 98.94 119 LEU B O 1
ATOM 2727 N N . HIS B 1 120 ? -2.25 6.352 10.648 1 98.88 120 HIS B N 1
ATOM 2728 C CA . HIS B 1 120 ? -2.26 6.754 12.047 1 98.88 120 HIS B CA 1
ATOM 2729 C C . HIS B 1 120 ? -2.477 8.258 12.188 1 98.88 120 HIS B C 1
ATOM 2731 O O . HIS B 1 120 ? -3.164 8.703 13.109 1 98.88 120 HIS B O 1
ATOM 2737 N N . GLY B 1 121 ? -1.859 9.039 11.305 1 98.88 121 GLY B N 1
ATOM 2738 C CA . GLY B 1 121 ? -2.127 10.469 11.289 1 98.88 121 GLY B CA 1
ATOM 2739 C C . GLY B 1 121 ? -3.586 10.797 11.047 1 98.88 121 GLY B C 1
ATOM 2740 O O . GLY B 1 121 ? -4.152 11.656 11.727 1 98.88 121 GLY B O 1
ATOM 2741 N N . ILE B 1 122 ? -4.168 10.117 10.109 1 98.81 122 ILE B N 1
ATOM 2742 C CA . ILE B 1 122 ? -5.574 10.32 9.781 1 98.81 122 ILE B CA 1
ATOM 2743 C C . ILE B 1 122 ? -6.445 9.906 10.961 1 98.81 122 ILE B C 1
ATOM 2745 O O . ILE B 1 122 ? -7.367 10.633 11.352 1 98.81 122 ILE B O 1
ATOM 2749 N N . ALA B 1 123 ? -6.137 8.742 11.562 1 98.75 123 ALA B N 1
ATOM 2750 C CA . ALA B 1 123 ? -6.91 8.242 12.695 1 98.75 123 ALA B CA 1
ATOM 2751 C C . ALA B 1 123 ? -6.883 9.227 13.859 1 98.75 123 ALA B C 1
ATOM 2753 O O . ALA B 1 123 ? -7.891 9.414 14.539 1 98.75 123 ALA B O 1
ATOM 2754 N N . ALA B 1 124 ? -5.75 9.828 14.078 1 98.81 124 ALA B N 1
ATOM 2755 C CA . ALA B 1 124 ? -5.578 10.734 15.211 1 98.81 124 ALA B CA 1
ATOM 2756 C C . ALA B 1 124 ? -6.258 12.078 14.945 1 98.81 124 ALA B C 1
ATOM 2758 O O . ALA B 1 124 ? -6.816 12.688 15.859 1 98.81 124 ALA B O 1
ATOM 2759 N N . GLY B 1 125 ? -6.219 12.562 13.727 1 98.75 125 GLY B N 1
ATOM 2760 C CA . GLY B 1 125 ? -6.609 13.922 13.406 1 98.75 125 GLY B CA 1
ATOM 2761 C C . GLY B 1 125 ? -8.055 14.039 12.953 1 98.75 125 GLY B C 1
ATOM 2762 O O . GLY B 1 125 ? -8.688 15.078 13.164 1 98.75 125 GLY B O 1
ATOM 2763 N N . LEU B 1 126 ? -8.586 12.977 12.305 1 98.44 126 LEU B N 1
ATOM 2764 C CA . LEU B 1 126 ? -9.867 13.078 11.617 1 98.44 126 LEU B CA 1
ATOM 2765 C C . LEU B 1 126 ? -10.992 13.375 12.594 1 98.44 126 LEU B C 1
ATOM 2767 O O . LEU B 1 126 ? -11.773 14.312 12.398 1 98.44 126 LEU B O 1
ATOM 2771 N N . PRO B 1 127 ? -11.086 12.625 13.75 1 97.94 127 PRO B N 1
ATOM 2772 C CA . PRO B 1 127 ? -12.156 12.953 14.695 1 97.94 127 PRO B CA 1
ATOM 2773 C C . PRO B 1 127 ? -12.07 14.383 15.203 1 97.94 127 PRO B C 1
ATOM 2775 O O . PRO B 1 127 ? -13.102 15.055 15.359 1 97.94 127 PRO B O 1
ATOM 2778 N N . LEU B 1 128 ? -10.914 14.82 15.453 1 98.31 128 LEU B N 1
ATOM 2779 C CA . LEU B 1 128 ? -10.695 16.188 15.938 1 98.31 128 LEU B CA 1
ATOM 2780 C C . LEU B 1 128 ? -11.148 17.203 14.906 1 98.31 128 LEU B C 1
ATOM 2782 O O . LEU B 1 128 ? -11.883 18.141 15.234 1 98.31 128 LEU B O 1
ATOM 2786 N N . MET B 1 129 ? -10.734 17.016 13.664 1 98 129 MET B N 1
ATOM 2787 C CA . MET B 1 129 ? -11.039 17.969 12.602 1 98 129 MET B CA 1
ATOM 2788 C C . MET B 1 129 ? -12.531 17.969 12.273 1 98 129 MET B C 1
ATOM 2790 O O . MET B 1 129 ? -13.094 19 11.906 1 98 129 MET B O 1
ATOM 2794 N N . GLN B 1 130 ? -13.117 16.828 12.398 1 96.81 130 GLN B N 1
ATOM 2795 C CA . GLN B 1 130 ? -14.562 16.734 12.211 1 96.81 130 GLN B CA 1
ATOM 2796 C C . GLN B 1 130 ? -15.305 17.516 13.297 1 96.81 130 GLN B C 1
ATOM 2798 O O . GLN B 1 130 ? -16.266 18.234 13 1 96.81 130 GLN B O 1
ATOM 2803 N N . ARG B 1 131 ? -14.844 17.422 14.492 1 97.12 131 ARG B N 1
ATOM 2804 C CA . ARG B 1 131 ? -15.438 18.188 15.578 1 97.12 131 ARG B CA 1
ATOM 2805 C C . ARG B 1 131 ? -15.219 19.688 15.367 1 97.12 131 ARG B C 1
ATOM 2807 O O . ARG B 1 131 ? -16.109 20.5 15.633 1 97.12 131 ARG B O 1
ATOM 2814 N N . GLN B 1 132 ? -14.062 20.031 14.891 1 97.44 132 GLN B N 1
ATOM 2815 C CA . GLN B 1 132 ? -13.711 21.422 14.625 1 97.44 132 GLN B CA 1
ATOM 2816 C C . GLN B 1 132 ? -14.492 21.969 13.43 1 97.44 132 GLN B C 1
ATOM 2818 O O . GLN B 1 132 ? -14.562 23.172 13.234 1 97.44 132 GLN B O 1
ATOM 2823 N N . ARG B 1 133 ? -14.945 21.078 12.547 1 96.5 133 ARG B N 1
ATOM 2824 C CA . ARG B 1 133 ? -15.547 21.406 11.266 1 96.5 133 ARG B CA 1
ATOM 2825 C C . ARG B 1 133 ? -14.586 22.203 10.391 1 96.5 133 ARG B C 1
ATOM 2827 O O . ARG B 1 133 ? -14.984 23.172 9.727 1 96.5 133 ARG B O 1
ATOM 2834 N N . SER B 1 134 ? -13.367 21.906 10.531 1 96.88 134 SER B N 1
ATOM 2835 C CA . SER B 1 134 ? -12.266 22.469 9.75 1 96.88 134 SER B CA 1
ATOM 2836 C C . SER B 1 134 ? -10.984 21.656 9.922 1 96.88 134 SER B C 1
ATOM 2838 O O . SER B 1 134 ? -10.773 21.047 10.969 1 96.88 134 SER B O 1
ATOM 2840 N N . GLY B 1 135 ? -10.188 21.656 8.953 1 97.5 135 GLY B N 1
ATOM 2841 C CA . GLY B 1 135 ? -8.898 20.969 9.008 1 97.5 135 GLY B CA 1
ATOM 2842 C C . GLY B 1 135 ? -8.367 20.594 7.637 1 97.5 135 GLY B C 1
ATOM 2843 O O . GLY B 1 135 ? -9.078 20.703 6.637 1 97.5 135 GLY B O 1
ATOM 2844 N N . GLN B 1 136 ? -7.152 20.234 7.605 1 98.38 136 GLN B N 1
ATOM 2845 C CA . GLN B 1 136 ? -6.492 19.844 6.363 1 98.38 136 GLN B CA 1
ATOM 2846 C C . GLN B 1 136 ? -5.473 18.734 6.613 1 98.38 136 GLN B C 1
ATOM 2848 O O . GLN B 1 136 ? -4.699 18.797 7.57 1 98.38 136 GLN B O 1
ATOM 2853 N N . PHE B 1 137 ? -5.609 17.734 5.832 1 98.75 137 PHE B N 1
ATOM 2854 C CA . PHE B 1 137 ? -4.547 16.734 5.75 1 98.75 137 PHE B CA 1
ATOM 2855 C C . PHE B 1 137 ? -3.676 16.969 4.523 1 98.75 137 PHE B C 1
ATOM 2857 O O . PHE B 1 137 ? -4.188 17.172 3.42 1 98.75 137 PHE B O 1
ATOM 2864 N N . ILE B 1 138 ? -2.371 17 4.707 1 98.81 138 ILE B N 1
ATOM 2865 C CA . ILE B 1 138 ? -1.398 16.969 3.619 1 98.81 138 ILE B CA 1
ATOM 2866 C C . ILE B 1 138 ? -0.549 15.703 3.729 1 98.81 138 ILE B C 1
ATOM 2868 O O . ILE B 1 138 ? 0.221 15.547 4.68 1 98.81 138 ILE B O 1
ATOM 2872 N N . ASN B 1 139 ? -0.72 14.773 2.816 1 98.81 139 ASN B N 1
ATOM 2873 C CA . ASN B 1 139 ? 0.029 13.523 2.76 1 98.81 139 ASN B CA 1
ATOM 2874 C C . ASN B 1 139 ? 1.126 13.578 1.699 1 98.81 139 ASN B C 1
ATOM 2876 O O . ASN B 1 139 ? 0.851 13.844 0.528 1 98.81 139 ASN B O 1
ATOM 2880 N N . ILE B 1 140 ? 2.379 13.352 2.129 1 98.12 140 ILE B N 1
ATOM 2881 C CA . ILE B 1 140 ? 3.5 13.398 1.198 1 98.12 140 ILE B CA 1
ATOM 2882 C C . ILE B 1 140 ? 3.676 12.039 0.528 1 98.12 140 ILE B C 1
ATOM 2884 O O . ILE B 1 140 ? 3.992 11.047 1.191 1 98.12 140 ILE B O 1
ATOM 2888 N N . ALA B 1 141 ? 3.424 12.023 -0.728 1 97.5 141 ALA B N 1
ATOM 2889 C CA . ALA B 1 141 ? 3.66 10.836 -1.546 1 97.5 141 ALA B CA 1
ATOM 2890 C C . ALA B 1 141 ? 4.996 10.93 -2.275 1 97.5 141 ALA B C 1
ATOM 2892 O O . ALA B 1 141 ? 6.047 11.078 -1.646 1 97.5 141 ALA B O 1
ATOM 2893 N N . SER B 1 142 ? 5.031 10.719 -3.559 1 94.69 142 SER B N 1
ATOM 2894 C CA . SER B 1 142 ? 6.176 10.75 -4.465 1 94.69 142 SER B CA 1
ATOM 2895 C C . SER B 1 142 ? 5.73 10.648 -5.918 1 94.69 142 SER B C 1
ATOM 2897 O O . SER B 1 142 ? 4.602 10.242 -6.203 1 94.69 142 SER B O 1
ATOM 2899 N N . ILE B 1 143 ? 6.582 11.133 -6.82 1 93.31 143 ILE B N 1
ATOM 2900 C CA . ILE B 1 143 ? 6.344 10.797 -8.219 1 93.31 143 ILE B CA 1
ATOM 2901 C C . ILE B 1 143 ? 6.266 9.273 -8.375 1 93.31 143 ILE B C 1
ATOM 2903 O O . ILE B 1 143 ? 5.641 8.773 -9.312 1 93.31 143 ILE B O 1
ATOM 2907 N N . GLY B 1 144 ? 6.84 8.57 -7.457 1 94.5 144 GLY B N 1
ATOM 2908 C CA . GLY B 1 144 ? 6.758 7.117 -7.41 1 94.5 144 GLY B CA 1
ATOM 2909 C C . GLY B 1 144 ? 5.352 6.609 -7.156 1 94.5 144 GLY B C 1
ATOM 2910 O O . GLY B 1 144 ? 5.098 5.402 -7.238 1 94.5 144 GLY B O 1
ATOM 2911 N N . ALA B 1 145 ? 4.418 7.457 -6.816 1 97.25 145 ALA B N 1
ATOM 2912 C CA . ALA B 1 145 ? 3.012 7.094 -6.66 1 97.25 145 ALA B CA 1
ATOM 2913 C C . ALA B 1 145 ? 2.32 6.984 -8.016 1 97.25 145 ALA B C 1
ATOM 2915 O O . ALA B 1 145 ? 1.186 6.512 -8.109 1 97.25 145 ALA B O 1
ATOM 2916 N N . TYR B 1 146 ? 3.025 7.383 -9.07 1 95.12 146 TYR B N 1
ATOM 2917 C CA . TYR B 1 146 ? 2.398 7.508 -10.383 1 95.12 146 TYR B CA 1
ATOM 2918 C C . TYR B 1 146 ? 3.119 6.652 -11.414 1 95.12 146 TYR B C 1
ATOM 2920 O O . TYR B 1 146 ? 2.555 6.32 -12.461 1 95.12 146 TYR B O 1
ATOM 2928 N N . ALA B 1 147 ? 4.391 6.41 -11.141 1 94.25 147 ALA B N 1
ATOM 2929 C CA . ALA B 1 147 ? 5.191 5.574 -12.023 1 94.25 147 ALA B CA 1
ATOM 2930 C C . ALA B 1 147 ? 6.168 4.711 -11.234 1 94.25 147 ALA B C 1
ATOM 2932 O O . ALA B 1 147 ? 6.863 5.207 -10.344 1 94.25 147 ALA B O 1
ATOM 2933 N N . VAL B 1 148 ? 6.258 3.447 -11.641 1 95.69 148 VAL B N 1
ATOM 2934 C CA . VAL B 1 148 ? 7.113 2.498 -10.938 1 95.69 148 VAL B CA 1
ATOM 2935 C C . VAL B 1 148 ? 8.461 2.396 -11.641 1 95.69 148 VAL B C 1
ATOM 2937 O O . VAL B 1 148 ? 8.531 2.363 -12.875 1 95.69 148 VAL B O 1
ATOM 2940 N N . SER B 1 149 ? 9.539 2.398 -10.891 1 92.31 149 SER B N 1
ATOM 2941 C CA . SER B 1 149 ? 10.875 2.215 -11.438 1 92.31 149 SER B CA 1
ATOM 2942 C C . SER B 1 149 ? 11.586 1.033 -10.781 1 92.31 149 SER B C 1
ATOM 2944 O O . SER B 1 149 ? 11.258 0.646 -9.664 1 92.31 149 SER B O 1
ATOM 2946 N N . PRO B 1 150 ? 12.578 0.435 -11.508 1 92.69 150 PRO B N 1
ATOM 2947 C CA . PRO B 1 150 ? 13.328 -0.654 -10.875 1 92.69 150 PRO B CA 1
ATOM 2948 C C . PRO B 1 150 ? 13.961 -0.243 -9.547 1 92.69 150 PRO B C 1
ATOM 2950 O O . PRO B 1 150 ? 14.281 0.931 -9.352 1 92.69 150 PRO B O 1
ATOM 2953 N N . THR B 1 151 ? 14.133 -1.148 -8.609 1 93.31 151 THR B N 1
ATOM 2954 C CA . THR B 1 151 ? 14.695 -1.019 -7.27 1 93.31 151 THR B CA 1
ATOM 2955 C C . THR B 1 151 ? 13.703 -0.336 -6.336 1 93.31 151 THR B C 1
ATOM 2957 O O . THR B 1 151 ? 13.906 -0.306 -5.121 1 93.31 151 THR B O 1
ATOM 2960 N N . ALA B 1 152 ? 12.57 0.181 -6.898 1 95.31 152 ALA B N 1
ATOM 2961 C CA . ALA B 1 152 ? 11.68 0.989 -6.066 1 95.31 152 ALA B CA 1
ATOM 2962 C C . ALA B 1 152 ? 10.297 0.354 -5.969 1 95.31 152 ALA B C 1
ATOM 2964 O O . ALA B 1 152 ? 9.32 1.028 -5.633 1 95.31 152 ALA B O 1
ATOM 2965 N N . ALA B 1 153 ? 10.219 -0.908 -6.316 1 97.5 153 ALA B N 1
ATOM 2966 C CA . ALA B 1 153 ? 8.914 -1.561 -6.406 1 97.5 153 ALA B CA 1
ATOM 2967 C C . ALA B 1 153 ? 8.117 -1.366 -5.125 1 97.5 153 ALA B C 1
ATOM 2969 O O . ALA B 1 153 ? 6.98 -0.887 -5.16 1 97.5 153 ALA B O 1
ATOM 2970 N N . VAL B 1 154 ? 8.695 -1.707 -3.969 1 98.31 154 VAL B N 1
ATOM 2971 C CA . VAL B 1 154 ? 7.977 -1.65 -2.699 1 98.31 154 VAL B CA 1
ATOM 2972 C C . VAL B 1 154 ? 7.781 -0.195 -2.281 1 98.31 154 VAL B C 1
ATOM 2974 O O . VAL B 1 154 ? 6.711 0.177 -1.793 1 98.31 154 VAL B O 1
ATOM 2977 N N . TYR B 1 155 ? 8.773 0.663 -2.475 1 97.25 155 TYR B N 1
ATOM 2978 C CA . TYR B 1 155 ? 8.617 2.084 -2.193 1 97.25 155 TYR B CA 1
ATOM 2979 C C . TYR B 1 155 ? 7.461 2.676 -2.996 1 97.25 155 TYR B C 1
ATOM 2981 O O . TYR B 1 155 ? 6.566 3.307 -2.432 1 97.25 155 TYR B O 1
ATOM 2989 N N . CYS B 1 156 ? 7.473 2.473 -4.348 1 98.12 156 CYS B N 1
ATOM 2990 C CA . CYS B 1 156 ? 6.391 2.955 -5.203 1 98.12 156 CYS B CA 1
ATOM 2991 C C . CYS B 1 156 ? 5.043 2.422 -4.73 1 98.12 156 CYS B C 1
ATOM 2993 O O . CYS B 1 156 ? 4.055 3.158 -4.699 1 98.12 156 CYS B O 1
ATOM 2995 N N . ALA B 1 157 ? 5.039 1.154 -4.375 1 98.75 157 ALA B N 1
ATOM 2996 C CA . ALA B 1 157 ? 3.803 0.558 -3.871 1 98.75 157 ALA B CA 1
ATOM 2997 C C . ALA B 1 157 ? 3.252 1.352 -2.689 1 98.75 157 ALA B C 1
ATOM 2999 O O . ALA B 1 157 ? 2.051 1.622 -2.623 1 98.75 157 ALA B O 1
ATOM 3000 N N . THR B 1 158 ? 4.078 1.713 -1.731 1 98.69 158 THR B N 1
ATOM 3001 C CA . THR B 1 158 ? 3.619 2.463 -0.566 1 98.69 158 THR B CA 1
ATOM 3002 C C . THR B 1 158 ? 3.084 3.83 -0.979 1 98.69 158 THR B C 1
ATOM 3004 O O . THR B 1 158 ? 2.09 4.305 -0.427 1 98.69 158 THR B O 1
ATOM 3007 N N . LYS B 1 159 ? 3.719 4.438 -1.904 1 98.5 159 LYS B N 1
ATOM 3008 C CA . LYS B 1 159 ? 3.297 5.777 -2.303 1 98.5 159 LYS B CA 1
ATOM 3009 C C . LYS B 1 159 ? 2.055 5.719 -3.189 1 98.5 159 LYS B C 1
ATOM 3011 O O . LYS B 1 159 ? 1.214 6.621 -3.146 1 98.5 159 LYS B O 1
ATOM 3016 N N . TYR B 1 160 ? 1.892 4.633 -3.971 1 98.75 160 TYR B N 1
ATOM 3017 C CA . TYR B 1 160 ? 0.603 4.359 -4.598 1 98.75 160 TYR B CA 1
ATOM 3018 C C . TYR B 1 160 ? -0.504 4.277 -3.555 1 98.75 160 TYR B C 1
ATOM 3020 O O . TYR B 1 160 ? -1.583 4.848 -3.736 1 98.75 160 TYR B O 1
ATOM 3028 N N . ALA B 1 161 ? -0.221 3.564 -2.531 1 98.88 161 ALA B N 1
ATOM 3029 C CA . ALA B 1 161 ? -1.2 3.402 -1.459 1 98.88 161 ALA B CA 1
ATOM 3030 C C . ALA B 1 161 ? -1.554 4.746 -0.831 1 98.88 161 ALA B C 1
ATOM 3032 O O . ALA B 1 161 ? -2.725 5.023 -0.563 1 98.88 161 ALA B O 1
ATOM 3033 N N . VAL B 1 162 ? -0.577 5.586 -0.574 1 98.81 162 VAL B N 1
ATOM 3034 C CA . VAL B 1 162 ? -0.801 6.895 0.025 1 98.81 162 VAL B CA 1
ATOM 3035 C C . VAL B 1 162 ? -1.707 7.73 -0.879 1 98.81 162 VAL B C 1
ATOM 3037 O O . VAL B 1 162 ? -2.615 8.414 -0.399 1 98.81 162 VAL B O 1
ATOM 3040 N N . ARG B 1 163 ? -1.444 7.695 -2.148 1 98.56 163 ARG B N 1
ATOM 3041 C CA . ARG B 1 163 ? -2.287 8.406 -3.107 1 98.56 163 ARG B CA 1
ATOM 3042 C C . ARG B 1 163 ? -3.734 7.934 -3.016 1 98.56 163 ARG B C 1
ATOM 3044 O O . ARG B 1 163 ? -4.656 8.75 -2.947 1 98.56 163 ARG B O 1
ATOM 3051 N N . ALA B 1 164 ? -3.943 6.629 -2.969 1 98.69 164 ALA B N 1
ATOM 3052 C CA . ALA B 1 164 ? -5.289 6.062 -2.889 1 98.69 164 ALA B CA 1
ATOM 3053 C C . ALA B 1 164 ? -5.961 6.43 -1.57 1 98.69 164 ALA B C 1
ATOM 3055 O O . ALA B 1 164 ? -7.141 6.797 -1.549 1 98.69 164 ALA B O 1
ATOM 3056 N N . ILE B 1 165 ? -5.254 6.32 -0.459 1 98.69 165 ILE B N 1
ATOM 3057 C CA . ILE B 1 165 ? -5.777 6.684 0.854 1 98.69 165 ILE B CA 1
ATOM 3058 C C . ILE B 1 165 ? -6.23 8.141 0.843 1 98.69 165 ILE B C 1
ATOM 3060 O O . ILE B 1 165 ? -7.309 8.469 1.341 1 98.69 165 ILE B O 1
ATOM 3064 N N . SER B 1 166 ? -5.398 9.016 0.301 1 98.44 166 SER B N 1
ATOM 3065 C CA . SER B 1 166 ? -5.695 10.445 0.258 1 98.44 166 SER B CA 1
ATOM 3066 C C . SER B 1 166 ? -6.969 10.719 -0.534 1 98.44 166 SER B C 1
ATOM 3068 O O . SER B 1 166 ? -7.824 11.492 -0.096 1 98.44 166 SER B O 1
ATOM 3070 N N . GLU B 1 167 ? -7.059 10.094 -1.685 1 97.62 167 GLU B N 1
ATOM 3071 C CA . GLU B 1 167 ? -8.25 10.266 -2.51 1 97.62 167 GLU B CA 1
ATOM 3072 C C . GLU B 1 167 ? -9.492 9.742 -1.799 1 97.62 167 GLU B C 1
ATOM 3074 O O . GLU B 1 167 ? -10.547 10.375 -1.841 1 97.62 167 GLU B O 1
ATOM 3079 N N . GLY B 1 168 ? -9.391 8.586 -1.163 1 97.5 168 GLY B N 1
ATOM 3080 C CA . GLY B 1 168 ? -10.508 8.062 -0.395 1 97.5 168 GLY B CA 1
ATOM 3081 C C . GLY B 1 168 ? -10.945 8.977 0.734 1 97.5 168 GLY B C 1
ATOM 3082 O O . GLY B 1 168 ? -12.141 9.203 0.936 1 97.5 168 GLY B O 1
ATOM 3083 N N . LEU B 1 169 ? -9.969 9.461 1.454 1 97.94 169 LEU B N 1
ATOM 3084 C CA . LEU B 1 169 ? -10.281 10.406 2.521 1 97.94 169 LEU B CA 1
ATOM 3085 C C . LEU B 1 169 ? -11.008 11.625 1.972 1 97.94 169 LEU B C 1
ATOM 3087 O O . LEU B 1 169 ? -12.031 12.039 2.52 1 97.94 169 LEU B O 1
ATOM 3091 N N . ARG B 1 170 ? -10.477 12.242 0.901 1 96.81 170 ARG B N 1
ATOM 3092 C CA . ARG B 1 170 ? -11.086 13.414 0.272 1 96.81 170 ARG B CA 1
ATOM 3093 C C . ARG B 1 170 ? -12.555 13.156 -0.058 1 96.81 170 ARG B C 1
ATOM 3095 O O . ARG B 1 170 ? -13.406 14.016 0.17 1 96.81 170 ARG B O 1
ATOM 3102 N N . GLN B 1 171 ? -12.82 11.984 -0.56 1 95.69 171 GLN B N 1
ATOM 3103 C CA . GLN B 1 171 ? -14.18 11.641 -0.977 1 95.69 171 GLN B CA 1
ATOM 3104 C C . GLN B 1 171 ? -15.109 11.516 0.225 1 95.69 171 GLN B C 1
ATOM 3106 O O . GLN B 1 171 ? -16.312 11.734 0.108 1 95.69 171 GLN B O 1
ATOM 3111 N N . GLU B 1 172 ? -14.516 11.258 1.373 1 95.56 172 GLU B N 1
ATOM 3112 C CA . GLU B 1 172 ? -15.367 10.875 2.496 1 95.56 172 GLU B CA 1
ATOM 3113 C C . GLU B 1 172 ? -15.594 12.047 3.439 1 95.56 172 GLU B C 1
ATOM 3115 O O . GLU B 1 172 ? -16.578 12.078 4.176 1 95.56 172 GLU B O 1
ATOM 3120 N N . VAL B 1 173 ? -14.664 12.992 3.625 1 92.62 173 VAL B N 1
ATOM 3121 C CA . VAL B 1 173 ? -14.703 14 4.68 1 92.62 173 VAL B CA 1
ATOM 3122 C C . VAL B 1 173 ? -15.57 15.172 4.238 1 92.62 173 VAL B C 1
ATOM 3124 O O . VAL B 1 173 ? -15.953 16.016 5.055 1 92.62 173 VAL B O 1
ATOM 3127 N N . GLY B 1 174 ? -16.141 15.242 3.102 1 82.25 174 GLY B N 1
ATOM 3128 C CA . GLY B 1 174 ? -17 16.344 2.695 1 82.25 174 GLY B CA 1
ATOM 3129 C C . GLY B 1 174 ? -16.281 17.672 2.604 1 82.25 174 GLY B C 1
ATOM 3130 O O . GLY B 1 174 ? -15.078 17.703 2.338 1 82.25 174 GLY B O 1
ATOM 3131 N N . GLY B 1 175 ? -16.938 18.797 2.939 1 85.12 175 GLY B N 1
ATOM 3132 C CA . GLY B 1 175 ? -16.438 20.125 2.631 1 85.12 175 GLY B CA 1
ATOM 3133 C C . GLY B 1 175 ? -15.703 20.766 3.795 1 85.12 175 GLY B C 1
ATOM 3134 O O . GLY B 1 175 ? -15.07 21.812 3.633 1 85.12 175 GLY B O 1
ATOM 3135 N N . ASP B 1 176 ? -15.656 20.109 4.957 1 91 176 ASP B N 1
ATOM 3136 C CA . ASP B 1 176 ? -15.086 20.734 6.137 1 91 176 ASP B CA 1
ATOM 3137 C C . ASP B 1 176 ? -13.586 20.438 6.246 1 91 176 ASP B C 1
ATOM 3139 O O . ASP B 1 176 ? -12.852 21.172 6.91 1 91 176 ASP B O 1
ATOM 3143 N N . VAL B 1 177 ? -13.133 19.359 5.734 1 96.75 177 VAL B N 1
ATOM 3144 C CA . VAL B 1 177 ? -11.742 18.922 5.828 1 96.75 177 VAL B CA 1
ATOM 3145 C C . VAL B 1 177 ? -11.141 18.812 4.43 1 96.75 177 VAL B C 1
ATOM 3147 O O . VAL B 1 177 ? -11.727 18.172 3.545 1 96.75 177 VAL B O 1
ATOM 3150 N N . ARG B 1 178 ? -10.078 19.516 4.195 1 97.5 178 ARG B N 1
ATOM 3151 C CA . ARG B 1 178 ? -9.375 19.453 2.918 1 97.5 178 ARG B CA 1
ATOM 3152 C C . ARG B 1 178 ? -8.305 18.359 2.936 1 97.5 178 ARG B C 1
ATOM 3154 O O . ARG B 1 178 ? -7.715 18.078 3.979 1 97.5 178 ARG B O 1
ATOM 3161 N N . VAL B 1 179 ? -8.094 17.719 1.822 1 98.31 179 VAL B N 1
ATOM 3162 C CA . VAL B 1 179 ? -7.098 16.656 1.693 1 98.31 179 VAL B CA 1
ATOM 3163 C C . VAL B 1 179 ? -6.219 16.922 0.47 1 98.31 179 VAL B C 1
ATOM 3165 O O . VAL B 1 179 ? -6.723 17.016 -0.652 1 98.31 179 VAL B O 1
ATOM 3168 N N . THR B 1 180 ? -4.906 17.062 0.675 1 98.06 180 THR B N 1
ATOM 3169 C CA . THR B 1 180 ? -3.941 17.297 -0.395 1 98.06 180 THR B CA 1
ATOM 3170 C C . THR B 1 180 ? -2.891 16.188 -0.432 1 98.06 180 THR B C 1
ATOM 3172 O O . THR B 1 180 ? -2.375 15.781 0.61 1 98.06 180 THR B O 1
ATOM 3175 N N . VAL B 1 181 ? -2.637 15.656 -1.579 1 98.44 181 VAL B N 1
ATOM 3176 C CA . VAL B 1 181 ? -1.469 14.812 -1.792 1 98.44 181 VAL B CA 1
ATOM 3177 C C . VAL B 1 181 ? -0.378 15.602 -2.512 1 98.44 181 VAL B C 1
ATOM 3179 O O . VAL B 1 181 ? -0.638 16.234 -3.533 1 98.44 181 VAL B O 1
ATOM 3182 N N . ILE B 1 182 ? 0.804 15.664 -1.959 1 98 182 ILE B N 1
ATOM 3183 C CA . ILE B 1 182 ? 1.965 16.25 -2.619 1 98 182 ILE B CA 1
ATOM 3184 C C . ILE B 1 182 ? 2.938 15.148 -3.029 1 98 182 ILE B C 1
ATOM 3186 O O . ILE B 1 182 ? 3.301 14.297 -2.215 1 98 182 ILE B O 1
ATOM 3190 N N . ALA B 1 183 ? 3.32 15.148 -4.246 1 97.19 183 ALA B N 1
ATOM 3191 C CA . ALA B 1 183 ? 4.188 14.125 -4.82 1 97.19 183 ALA B CA 1
ATOM 3192 C C . ALA B 1 183 ? 5.492 14.734 -5.324 1 97.19 183 ALA B C 1
ATOM 3194 O O . ALA B 1 183 ? 5.574 15.188 -6.465 1 97.19 183 ALA B O 1
ATOM 3195 N N . PRO B 1 184 ? 6.516 14.641 -4.508 1 94.31 184 PRO B N 1
ATOM 3196 C CA . PRO B 1 184 ? 7.812 15.188 -4.918 1 94.31 184 PRO B CA 1
ATOM 3197 C C . PRO B 1 184 ? 8.555 14.281 -5.898 1 94.31 184 PRO B C 1
ATOM 3199 O O . PRO B 1 184 ? 8.477 13.055 -5.785 1 94.31 184 PRO B O 1
ATOM 3202 N N . GLY B 1 185 ? 9.242 14.891 -6.812 1 89.44 185 GLY B N 1
ATOM 3203 C CA . GLY B 1 185 ? 10.344 14.203 -7.473 1 89.44 185 GLY B CA 1
ATOM 3204 C C . GLY B 1 185 ? 11.578 14.07 -6.602 1 89.44 185 GLY B C 1
ATOM 3205 O O . GLY B 1 185 ? 11.5 14.227 -5.379 1 89.44 185 GLY B O 1
ATOM 3206 N N . VAL B 1 186 ? 12.664 13.695 -7.172 1 80.75 186 VAL B N 1
ATOM 3207 C CA . VAL B 1 186 ? 13.891 13.484 -6.414 1 80.75 186 VAL B CA 1
ATOM 3208 C C . VAL B 1 186 ? 14.305 14.781 -5.723 1 80.75 186 VAL B C 1
ATOM 3210 O O . VAL B 1 186 ? 14.43 15.828 -6.371 1 80.75 186 VAL B O 1
ATOM 3213 N N . THR B 1 187 ? 14.375 14.609 -4.383 1 80.44 187 THR B N 1
ATOM 3214 C CA . THR B 1 187 ? 14.82 15.75 -3.59 1 80.44 187 THR B CA 1
ATOM 3215 C C . THR B 1 187 ? 16.203 15.484 -2.984 1 80.44 187 THR B C 1
ATOM 3217 O O . THR B 1 187 ? 16.578 14.328 -2.805 1 80.44 187 THR B O 1
ATOM 3220 N N . GLU B 1 188 ? 16.906 16.469 -2.658 1 70.62 188 GLU B N 1
ATOM 3221 C CA . GLU B 1 188 ? 18.25 16.359 -2.09 1 70.62 188 GLU B CA 1
ATOM 3222 C C . GLU B 1 188 ? 18.234 15.57 -0.781 1 70.62 188 GLU B C 1
ATOM 3224 O O . GLU B 1 188 ? 19.172 14.836 -0.483 1 70.62 188 GLU B O 1
ATOM 3229 N N . SER B 1 189 ? 17.234 15.539 -0.081 1 62.5 189 SER B N 1
ATOM 3230 C CA . SER B 1 189 ? 17.141 14.938 1.246 1 62.5 189 SER B CA 1
ATOM 3231 C C . SER B 1 189 ? 17 13.422 1.158 1 62.5 189 SER B C 1
ATOM 3233 O O . SER B 1 189 ? 17.406 12.703 2.072 1 62.5 189 SER B O 1
ATOM 3235 N N . GLU B 1 190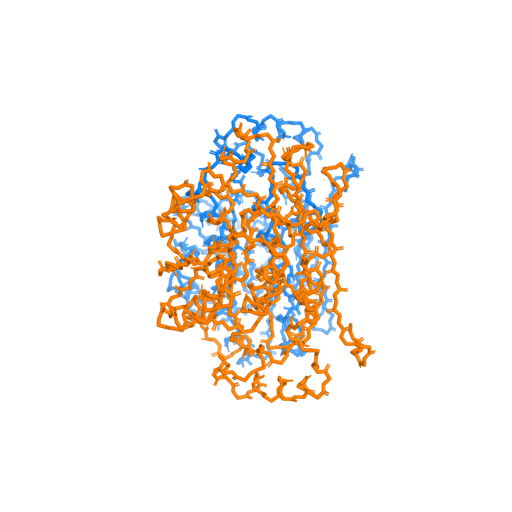 ? 16.297 12.852 0.09 1 58 190 GLU B N 1
ATOM 3236 C CA . GLU B 1 190 ? 15.945 11.445 -0.058 1 58 190 GLU B CA 1
ATOM 3237 C C . GLU B 1 190 ? 17.141 10.625 -0.523 1 58 190 GLU B C 1
ATOM 3239 O O . GLU B 1 190 ? 17.094 9.391 -0.527 1 58 190 GLU B O 1
ATOM 3244 N N . LEU B 1 191 ? 18.078 11.219 -1.101 1 55.09 191 LEU B N 1
ATOM 3245 C CA . LEU B 1 191 ? 19.141 10.57 -1.862 1 55.09 191 LEU B CA 1
ATOM 3246 C C . LEU B 1 191 ? 19.891 9.57 -0.993 1 55.09 191 LEU B C 1
ATOM 3248 O O . LEU B 1 191 ? 20.234 8.477 -1.446 1 55.09 191 LEU B O 1
ATOM 3252 N N . ALA B 1 192 ? 20.688 9.789 -0.044 1 54.03 192 ALA B N 1
ATOM 3253 C CA . ALA B 1 192 ? 21.859 8.945 0.234 1 54.03 192 ALA B CA 1
ATOM 3254 C C . ALA B 1 192 ? 21.594 8.039 1.434 1 54.03 192 ALA B C 1
ATOM 3256 O O . ALA B 1 192 ? 21.938 6.855 1.404 1 54.03 192 ALA B O 1
ATOM 3257 N N . GLU B 1 193 ? 21 8.445 2.537 1 57.19 193 GLU B N 1
ATOM 3258 C CA . GLU B 1 193 ? 21.531 7.82 3.744 1 57.19 193 GLU B CA 1
ATOM 3259 C C . GLU B 1 193 ? 20.766 6.543 4.086 1 57.19 193 GLU B C 1
ATOM 3261 O O . GLU B 1 193 ? 21.328 5.625 4.691 1 57.19 193 GLU B O 1
ATOM 3266 N N . SER B 1 194 ? 19.5 6.336 3.463 1 62.5 194 SER B N 1
ATOM 3267 C CA . SER B 1 194 ? 18.766 5.211 4.023 1 62.5 194 SER B CA 1
ATOM 3268 C C . SER B 1 194 ? 18.828 3.996 3.107 1 62.5 194 SER B C 1
ATOM 3270 O O . SER B 1 194 ? 18.234 2.957 3.404 1 62.5 194 SER B O 1
ATOM 3272 N N . ILE B 1 195 ? 19.625 4.055 2.086 1 72.94 195 ILE B N 1
ATOM 3273 C CA . ILE B 1 195 ? 19.656 2.959 1.125 1 72.94 195 ILE B CA 1
ATOM 3274 C C . ILE B 1 195 ? 20.844 2.043 1.422 1 72.94 195 ILE B C 1
ATOM 3276 O O . ILE B 1 195 ? 22 2.453 1.292 1 72.94 195 ILE B O 1
ATOM 3280 N N . SER B 1 196 ? 20.484 0.84 1.825 1 74.31 196 SER B N 1
ATOM 3281 C CA . SER B 1 196 ? 21.547 -0.103 2.186 1 74.31 196 SER B CA 1
ATOM 3282 C C . SER B 1 196 ? 22.031 -0.869 0.965 1 74.31 196 SER B C 1
ATOM 3284 O O . SER B 1 196 ? 23.141 -1.407 0.973 1 74.31 196 SER B O 1
ATOM 3286 N N . ASP B 1 197 ? 21.219 -1.03 -0.09 1 82.12 197 ASP B N 1
ATOM 3287 C CA . ASP B 1 197 ? 21.531 -1.823 -1.273 1 82.12 197 ASP B CA 1
ATOM 3288 C C . ASP B 1 197 ? 22.406 -1.029 -2.25 1 82.12 197 ASP B C 1
ATOM 3290 O O . ASP B 1 197 ? 22.062 0.099 -2.613 1 82.12 197 ASP B O 1
ATOM 3294 N N . GLU B 1 198 ? 23.406 -1.661 -2.684 1 77.38 198 GLU B N 1
ATOM 3295 C CA . GLU B 1 198 ? 24.344 -0.986 -3.566 1 77.38 198 GLU B CA 1
ATOM 3296 C C . GLU B 1 198 ? 23.672 -0.554 -4.867 1 77.38 198 GLU B C 1
ATOM 3298 O O . GLU B 1 198 ? 23.922 0.549 -5.359 1 77.38 198 GLU B O 1
ATOM 3303 N N . GLY B 1 199 ? 22.891 -1.416 -5.473 1 72.12 199 GLY B N 1
ATOM 3304 C CA . GLY B 1 199 ? 22.172 -1.062 -6.684 1 72.12 199 GLY B CA 1
ATOM 3305 C C . GLY B 1 199 ? 21.219 0.1 -6.492 1 72.12 199 GLY B C 1
ATOM 3306 O O . GLY B 1 199 ? 21.172 1.016 -7.316 1 72.12 199 GLY B O 1
ATOM 3307 N N . GLY B 1 200 ? 20.594 0.018 -5.477 1 75.44 200 GLY B N 1
ATOM 3308 C CA . GLY B 1 200 ? 19.703 1.126 -5.141 1 75.44 200 GLY B CA 1
ATOM 3309 C C . GLY B 1 200 ? 20.453 2.438 -4.949 1 75.44 200 GLY B C 1
ATOM 3310 O O . GLY B 1 200 ? 19.969 3.492 -5.375 1 75.44 200 GLY B O 1
ATOM 3311 N N . ARG B 1 201 ? 21.609 2.418 -4.305 1 75.12 201 ARG B N 1
ATOM 3312 C CA . ARG B 1 201 ? 22.406 3.619 -4.078 1 75.12 201 ARG B CA 1
ATOM 3313 C C . ARG B 1 201 ? 22.859 4.23 -5.402 1 75.12 201 ARG B C 1
ATOM 3315 O O . ARG B 1 201 ? 22.859 5.453 -5.559 1 75.12 201 ARG B O 1
ATOM 3322 N N . ALA B 1 202 ? 23.219 3.314 -6.363 1 74.06 202 ALA B N 1
ATOM 3323 C CA . ALA B 1 202 ? 23.703 3.775 -7.664 1 74.06 202 ALA B CA 1
ATOM 3324 C C . ALA B 1 202 ? 22.594 4.496 -8.43 1 74.06 202 ALA B C 1
ATOM 3326 O O . ALA B 1 202 ? 22.828 5.547 -9.031 1 74.06 202 ALA B O 1
ATOM 3327 N N . GLU B 1 203 ? 21.453 3.949 -8.336 1 72.62 203 GLU B N 1
ATOM 3328 C CA . GLU B 1 203 ? 20.297 4.562 -8.992 1 72.62 203 GLU B CA 1
ATOM 3329 C C . GLU B 1 203 ? 20 5.938 -8.406 1 72.62 203 GLU B C 1
ATOM 3331 O O . GLU B 1 203 ? 19.719 6.887 -9.141 1 72.62 203 GLU B O 1
ATOM 3336 N N . MET B 1 204 ? 20.141 6.059 -7.164 1 69.31 204 MET B N 1
ATOM 3337 C CA . MET B 1 204 ? 19.828 7.324 -6.5 1 69.31 204 MET B CA 1
ATOM 3338 C C . MET B 1 204 ? 20.922 8.359 -6.785 1 69.31 204 MET B C 1
ATOM 3340 O O . MET B 1 204 ? 20.625 9.547 -6.902 1 69.31 204 MET B O 1
ATOM 3344 N N . ARG B 1 205 ? 22.141 7.863 -6.926 1 68.75 205 ARG B N 1
ATOM 3345 C CA . ARG B 1 205 ? 23.219 8.781 -7.273 1 68.75 205 ARG B CA 1
ATOM 3346 C C . ARG B 1 205 ? 22.969 9.43 -8.633 1 68.75 205 ARG B C 1
ATOM 3348 O O . ARG B 1 205 ? 23.234 10.617 -8.82 1 68.75 205 ARG B O 1
ATOM 3355 N N . GLU B 1 206 ? 22.422 8.641 -9.516 1 67.75 206 GLU B N 1
ATOM 3356 C CA . GLU B 1 206 ? 22.109 9.172 -10.844 1 67.75 206 GLU B CA 1
ATOM 3357 C C . GLU B 1 206 ? 20.984 10.195 -10.773 1 67.75 206 GLU B C 1
ATOM 3359 O O . GLU B 1 206 ? 21.016 11.211 -11.477 1 67.75 206 GLU B O 1
ATOM 3364 N N . PHE B 1 207 ? 20.109 9.922 -9.875 1 66.75 207 PHE B N 1
ATOM 3365 C CA . PHE B 1 207 ? 19 10.836 -9.711 1 66.75 207 PHE B CA 1
ATOM 3366 C C . PHE B 1 207 ? 19.422 12.102 -8.984 1 66.75 207 PHE B C 1
ATOM 3368 O O . PHE B 1 207 ? 18.828 13.164 -9.164 1 66.75 207 PHE B O 1
ATOM 3375 N N . ARG B 1 208 ? 20.453 12.039 -8.234 1 65.31 208 ARG B N 1
ATOM 3376 C CA . ARG B 1 208 ? 20.938 13.164 -7.438 1 65.31 208 ARG B CA 1
ATOM 3377 C C . ARG B 1 208 ? 21.312 14.344 -8.336 1 65.31 208 ARG B C 1
ATOM 3379 O O . ARG B 1 208 ? 21.234 15.5 -7.91 1 65.31 208 ARG B O 1
ATOM 3386 N N . ARG B 1 209 ? 21.594 13.93 -9.562 1 66.31 209 ARG B N 1
ATOM 3387 C CA . ARG B 1 209 ? 22.094 14.977 -10.445 1 66.31 209 ARG B CA 1
ATOM 3388 C C . ARG B 1 209 ? 20.984 15.977 -10.781 1 66.31 209 ARG B C 1
ATOM 3390 O O . ARG B 1 209 ? 21.266 17.141 -11.086 1 66.31 209 ARG B O 1
ATOM 3397 N N . ILE B 1 210 ? 19.812 15.672 -10.602 1 76.81 210 ILE B N 1
ATOM 3398 C CA . ILE B 1 210 ? 18.703 16.531 -11.039 1 76.81 210 ILE B CA 1
ATOM 3399 C C . ILE B 1 210 ? 17.734 16.75 -9.883 1 76.81 210 ILE B C 1
ATOM 3401 O O . ILE B 1 210 ? 16.562 17.047 -10.102 1 76.81 210 ILE B O 1
ATOM 3405 N N . ALA B 1 211 ? 18.188 16.719 -8.641 1 84.31 211 ALA B N 1
ATOM 3406 C CA . ALA B 1 211 ? 17.344 16.781 -7.453 1 84.31 211 ALA B CA 1
ATOM 3407 C C . ALA B 1 211 ? 16.922 18.219 -7.156 1 84.31 211 ALA B C 1
ATOM 3409 O O . ALA B 1 211 ? 17.703 19.156 -7.371 1 84.31 211 ALA B O 1
ATOM 3410 N N . ILE B 1 212 ? 15.664 18.453 -6.801 1 87.19 212 ILE B N 1
ATOM 3411 C CA . ILE B 1 212 ? 15.211 19.766 -6.32 1 87.19 212 ILE B CA 1
ATOM 3412 C C . ILE B 1 212 ? 15.414 19.859 -4.812 1 87.19 212 ILE B C 1
ATOM 3414 O O . ILE B 1 212 ? 15.445 18.828 -4.117 1 87.19 212 I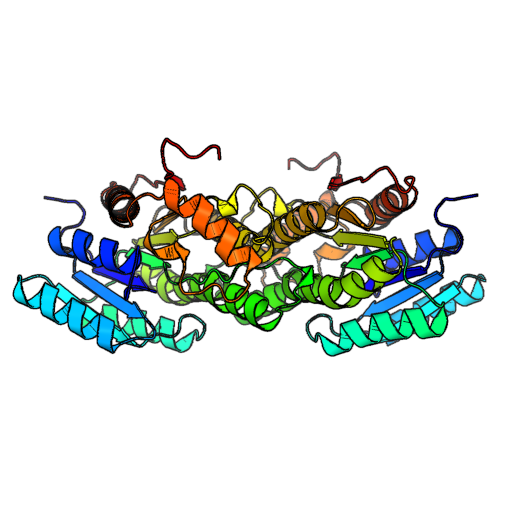LE B O 1
ATOM 3418 N N . PRO B 1 213 ? 15.617 21.125 -4.328 1 91.06 213 PRO B N 1
ATOM 3419 C CA . PRO B 1 213 ? 15.781 21.266 -2.881 1 91.06 213 PRO B CA 1
ATOM 3420 C C . PRO B 1 213 ? 14.5 20.984 -2.109 1 91.06 213 PRO B C 1
ATOM 3422 O O . PRO B 1 213 ? 13.398 21.156 -2.646 1 91.06 213 PRO B O 1
ATOM 3425 N N . ALA B 1 214 ? 14.602 20.578 -0.87 1 94.12 214 ALA B N 1
ATOM 3426 C CA . ALA B 1 214 ? 13.461 20.328 0.013 1 94.12 214 ALA B CA 1
ATOM 3427 C C . ALA B 1 214 ? 12.562 21.562 0.121 1 94.12 214 ALA B C 1
ATOM 3429 O O . ALA B 1 214 ? 11.352 21.438 0.272 1 94.12 214 ALA B O 1
ATOM 3430 N N . GLU B 1 215 ? 13.102 22.766 -0.027 1 95.19 215 GLU B N 1
ATOM 3431 C CA . GLU B 1 215 ? 12.375 24.031 0.069 1 95.19 215 GLU B CA 1
ATOM 3432 C C . GLU B 1 215 ? 11.336 24.156 -1.043 1 95.19 215 GLU B C 1
ATOM 3434 O O . GLU B 1 215 ? 10.312 24.812 -0.873 1 95.19 215 GLU B O 1
ATOM 3439 N N . ALA B 1 216 ? 11.617 23.531 -2.168 1 94.69 216 ALA B N 1
ATOM 3440 C CA . ALA B 1 216 ? 10.641 23.547 -3.25 1 94.69 216 ALA B CA 1
ATOM 3441 C C . ALA B 1 216 ? 9.344 22.844 -2.828 1 94.69 216 ALA B C 1
ATOM 3443 O O . ALA B 1 216 ? 8.25 23.312 -3.139 1 94.69 216 ALA B O 1
ATOM 3444 N N . ILE B 1 217 ? 9.5 21.766 -2.127 1 96.56 217 ILE B N 1
ATOM 3445 C CA . ILE B 1 217 ? 8.328 21.031 -1.652 1 96.56 217 ILE B CA 1
ATOM 3446 C C . ILE B 1 217 ? 7.66 21.797 -0.518 1 96.56 217 ILE B C 1
ATOM 3448 O O . ILE B 1 217 ? 6.434 21.844 -0.424 1 96.56 217 ILE B O 1
ATOM 3452 N N . ALA B 1 218 ? 8.461 22.453 0.345 1 97.62 218 ALA B N 1
ATOM 3453 C CA . ALA B 1 218 ? 7.926 23.297 1.412 1 97.62 218 ALA B CA 1
ATOM 3454 C C . ALA B 1 218 ? 7.035 24.391 0.847 1 97.62 218 ALA B C 1
ATOM 3456 O O . ALA B 1 218 ? 5.98 24.703 1.41 1 97.62 218 ALA B O 1
ATOM 3457 N N . ARG B 1 219 ? 7.422 24.969 -0.283 1 97.25 219 ARG B N 1
ATOM 3458 C CA . ARG B 1 219 ? 6.625 26.016 -0.911 1 97.25 219 ARG B CA 1
ATOM 3459 C C . ARG B 1 219 ? 5.297 25.469 -1.42 1 97.25 219 ARG B C 1
ATOM 3461 O O . ARG B 1 219 ? 4.273 26.156 -1.365 1 97.25 219 ARG B O 1
ATOM 3468 N N . ALA B 1 220 ? 5.352 24.266 -1.974 1 97.25 220 ALA B N 1
ATOM 3469 C CA . ALA B 1 220 ? 4.113 23.625 -2.408 1 97.25 220 ALA B CA 1
ATOM 3470 C C . ALA B 1 220 ? 3.172 23.391 -1.229 1 97.25 220 ALA B C 1
ATOM 3472 O O . ALA B 1 220 ? 1.963 23.609 -1.344 1 97.25 220 ALA B O 1
ATOM 3473 N N . ILE B 1 221 ? 3.73 22.969 -0.1 1 98.19 221 ILE B N 1
ATOM 3474 C CA . ILE B 1 221 ? 2.957 22.766 1.12 1 98.19 221 ILE B CA 1
ATOM 3475 C C . ILE B 1 221 ? 2.322 24.078 1.557 1 98.19 221 ILE B C 1
ATOM 3477 O O . ILE B 1 221 ? 1.121 24.141 1.828 1 98.19 221 ILE B O 1
ATOM 3481 N N . ALA B 1 222 ? 3.086 25.125 1.588 1 98.25 222 ALA B N 1
ATOM 3482 C CA . ALA B 1 222 ? 2.592 26.438 1.987 1 98.25 222 ALA B CA 1
ATOM 3483 C C . ALA B 1 222 ? 1.479 26.922 1.058 1 98.25 222 ALA B C 1
ATOM 3485 O O . ALA B 1 222 ? 0.472 27.469 1.514 1 98.25 222 ALA B O 1
ATOM 3486 N N . TYR B 1 223 ? 1.669 26.703 -0.236 1 97.25 223 TYR B N 1
ATOM 3487 C CA . TYR B 1 223 ? 0.652 27.078 -1.215 1 97.25 223 TYR B CA 1
ATOM 3488 C C . TYR B 1 223 ? -0.674 26.391 -0.909 1 97.25 223 TYR B C 1
ATOM 3490 O O . TYR B 1 223 ? -1.728 27.031 -0.917 1 97.25 223 TYR B O 1
ATOM 3498 N N . ALA B 1 224 ? -0.588 25.094 -0.649 1 97.12 224 ALA B N 1
ATOM 3499 C CA . ALA B 1 224 ? -1.808 24.344 -0.362 1 97.12 224 ALA B CA 1
ATOM 3500 C C . ALA B 1 224 ? -2.494 24.875 0.893 1 97.12 224 ALA B C 1
ATOM 3502 O O . ALA B 1 224 ? -3.721 25.016 0.925 1 97.12 224 ALA B O 1
ATOM 3503 N N . ILE B 1 225 ? -1.761 25.172 1.94 1 97.69 225 ILE B N 1
ATOM 3504 C CA . ILE B 1 225 ? -2.293 25.625 3.221 1 97.69 225 ILE B CA 1
ATOM 3505 C C . ILE B 1 225 ? -2.926 27.016 3.061 1 97.69 225 ILE B C 1
ATOM 3507 O O . ILE B 1 225 ? -3.959 27.297 3.666 1 97.69 225 ILE B O 1
ATOM 3511 N N . GLU B 1 226 ? -2.41 27.812 2.217 1 96.19 226 GLU B N 1
ATOM 3512 C CA . GLU B 1 226 ? -2.797 29.219 2.082 1 96.19 226 GLU B CA 1
ATOM 3513 C C . GLU B 1 226 ? -4.137 29.344 1.363 1 96.19 226 GLU B C 1
ATOM 3515 O O . GLU B 1 226 ? -4.754 30.422 1.386 1 96.19 226 GLU B O 1
ATOM 3520 N N . GLN B 1 227 ? -4.512 28.328 0.637 1 94.44 227 GLN B N 1
ATOM 3521 C CA . GLN B 1 227 ? -5.77 28.422 -0.097 1 94.44 227 GLN B CA 1
ATOM 3522 C C . GLN B 1 227 ? -6.949 28.609 0.854 1 94.44 227 GLN B C 1
ATOM 3524 O O . GLN B 1 227 ? -6.926 28.125 1.984 1 94.44 227 GLN B O 1
ATOM 3529 N N . PRO B 1 228 ? -8.016 29.328 0.371 1 92.31 228 PRO B N 1
ATOM 3530 C CA . PRO B 1 228 ? -9.211 29.469 1.211 1 92.31 228 PRO B CA 1
ATOM 3531 C C . PRO B 1 228 ? -9.875 28.125 1.51 1 92.31 228 PRO B C 1
ATOM 3533 O O . PRO B 1 228 ? -9.633 27.141 0.806 1 92.31 228 PRO B O 1
ATOM 3536 N N . ALA B 1 229 ? -10.727 28.141 2.525 1 90.62 229 ALA B N 1
ATOM 3537 C CA . ALA B 1 229 ? -11.312 26.906 3.055 1 90.62 229 ALA B CA 1
ATOM 3538 C C . ALA B 1 229 ? -12.172 26.219 2.004 1 90.62 229 ALA B C 1
ATOM 3540 O O . ALA B 1 229 ? -12.414 25.016 2.088 1 90.62 229 ALA B O 1
ATOM 3541 N N . ASP B 1 230 ? -12.609 26.969 1.017 1 91.25 230 ASP B N 1
ATOM 3542 C CA . ASP B 1 230 ? -13.516 26.391 0.029 1 91.25 230 ASP B CA 1
ATOM 3543 C C . ASP B 1 230 ? -12.758 25.891 -1.196 1 91.25 230 ASP B C 1
ATOM 3545 O O . ASP B 1 230 ? -13.359 25.438 -2.166 1 91.25 230 ASP B O 1
ATOM 3549 N N . VAL B 1 231 ? -11.438 25.938 -1.22 1 92.19 231 VAL B N 1
ATOM 3550 C CA . VAL B 1 231 ? -10.586 25.484 -2.309 1 92.19 231 VAL B CA 1
ATOM 3551 C C . VAL B 1 231 ? -9.711 24.328 -1.826 1 92.19 231 VAL B C 1
ATOM 3553 O O . VAL B 1 231 ? -8.906 24.484 -0.906 1 92.19 231 VAL B O 1
ATOM 3556 N N . ASP B 1 232 ? -9.852 23.188 -2.439 1 92.25 232 ASP B N 1
ATOM 3557 C CA . ASP B 1 232 ? -9.047 22.016 -2.105 1 92.25 232 ASP B CA 1
ATOM 3558 C C . ASP B 1 232 ? -8.047 21.703 -3.211 1 92.25 232 ASP B C 1
ATOM 3560 O O . ASP B 1 232 ? -8.43 21.297 -4.309 1 92.25 232 ASP B O 1
ATOM 3564 N N . VAL B 1 233 ? -6.781 21.938 -2.98 1 94.31 233 VAL B N 1
ATOM 3565 C CA . VAL B 1 233 ? -5.719 21.469 -3.861 1 94.31 233 VAL B CA 1
ATOM 3566 C C . VAL B 1 233 ? -5.469 19.984 -3.635 1 94.31 233 VAL B C 1
ATOM 3568 O O . VAL B 1 233 ? -4.68 19.594 -2.77 1 94.31 233 VAL B O 1
ATOM 3571 N N . SER B 1 234 ? -6.082 19.172 -4.402 1 94.31 234 SER B N 1
ATOM 3572 C CA . SER B 1 234 ? -6.133 17.75 -4.109 1 94.31 234 SER B CA 1
ATOM 3573 C C . SER B 1 234 ? -4.797 17.078 -4.402 1 94.31 234 SER B C 1
ATOM 3575 O O . SER B 1 234 ? -4.445 16.078 -3.77 1 94.31 234 SER B O 1
ATOM 3577 N N . GLU B 1 235 ? -4.09 17.609 -5.434 1 95.81 235 GLU B N 1
ATOM 3578 C CA . GLU B 1 235 ? -2.854 16.969 -5.867 1 95.81 235 GLU B CA 1
ATOM 3579 C C . GLU B 1 235 ? -1.854 17.984 -6.402 1 95.81 235 GLU B C 1
ATOM 3581 O O . GLU B 1 235 ? -2.221 18.875 -7.168 1 95.81 235 GLU B O 1
ATOM 3586 N N . LEU B 1 236 ? -0.619 17.906 -5.922 1 95.62 236 LEU B N 1
ATOM 3587 C CA . LEU B 1 236 ? 0.515 18.656 -6.445 1 95.62 236 LEU B CA 1
ATOM 3588 C C . LEU B 1 236 ? 1.674 17.719 -6.789 1 95.62 236 LEU B C 1
ATOM 3590 O O . LEU B 1 236 ? 2.244 17.078 -5.902 1 95.62 236 LEU B O 1
ATOM 3594 N N . ILE B 1 237 ? 2.033 17.562 -7.988 1 95.25 237 ILE B N 1
ATOM 3595 C CA . ILE B 1 237 ? 3.213 16.828 -8.445 1 95.25 237 ILE B CA 1
ATOM 3596 C C . ILE B 1 237 ? 4.336 17.812 -8.758 1 95.25 237 ILE B C 1
ATOM 3598 O O . ILE B 1 237 ? 4.203 18.641 -9.664 1 95.25 237 ILE B O 1
ATOM 3602 N N . VAL B 1 238 ? 5.438 17.797 -8.031 1 92.69 238 VAL B N 1
ATOM 3603 C CA . VAL B 1 238 ? 6.531 18.766 -8.125 1 92.69 238 VAL B CA 1
ATOM 3604 C C . VAL B 1 238 ? 7.836 18.047 -8.445 1 92.69 238 VAL B C 1
ATOM 3606 O O . VAL B 1 238 ? 8.281 17.188 -7.676 1 92.69 238 VAL B O 1
ATOM 3609 N N . ARG B 1 239 ? 8.445 18.297 -9.547 1 89.31 239 ARG B N 1
ATOM 3610 C CA . ARG B 1 239 ? 9.648 17.578 -9.961 1 89.31 239 ARG B CA 1
ATOM 3611 C C . ARG B 1 239 ? 10.625 18.516 -10.656 1 89.31 239 ARG B C 1
ATOM 3613 O O . ARG B 1 239 ? 10.25 19.609 -11.086 1 89.31 239 ARG B O 1
ATOM 3620 N N . PRO B 1 240 ? 11.836 18.078 -10.703 1 86.12 240 PRO B N 1
ATOM 3621 C CA . PRO B 1 240 ? 12.789 18.875 -11.469 1 86.12 240 PRO B CA 1
A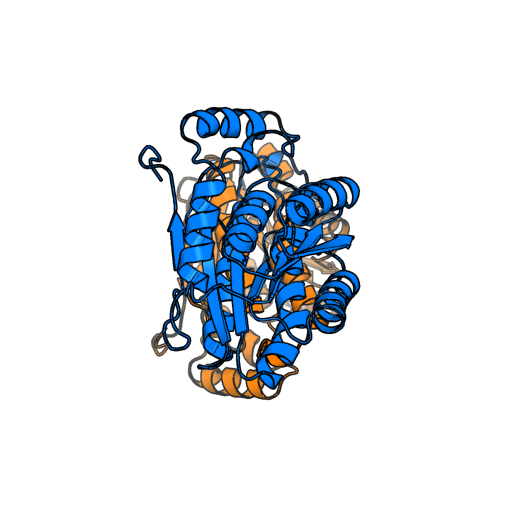TOM 3622 C C . PRO B 1 240 ? 12.414 19 -12.938 1 86.12 240 PRO B C 1
ATOM 3624 O O . PRO B 1 240 ? 11.906 18.047 -13.531 1 86.12 240 PRO B O 1
ATOM 3627 N N . THR B 1 241 ? 12.695 20.188 -13.469 1 81.62 241 THR B N 1
ATOM 3628 C CA . THR B 1 241 ? 12.445 20.391 -14.891 1 81.62 241 THR B CA 1
ATOM 3629 C C . THR B 1 241 ? 13.242 19.391 -15.734 1 81.62 241 THR B C 1
ATOM 3631 O O . THR B 1 241 ? 12.797 18.969 -16.797 1 81.62 241 THR B O 1
ATOM 3634 N N . ALA B 1 242 ? 14.312 18.969 -15.211 1 75.12 242 ALA B N 1
ATOM 3635 C CA . ALA B 1 242 ? 15.219 18.078 -15.938 1 75.12 242 ALA B CA 1
ATOM 3636 C C . ALA B 1 242 ? 14.789 16.625 -15.812 1 75.12 242 ALA B C 1
ATOM 3638 O O . ALA B 1 242 ? 15.359 15.742 -16.453 1 75.12 242 ALA B O 1
ATOM 3639 N N . SER B 1 243 ? 13.781 16.359 -15.086 1 73 243 SER B N 1
ATOM 3640 C CA . SER B 1 243 ? 13.359 14.977 -14.844 1 73 243 SER B CA 1
ATOM 3641 C C . SER B 1 243 ? 12.586 14.422 -16.031 1 73 243 SER B C 1
ATOM 3643 O O . SER B 1 243 ? 11.609 15.023 -16.484 1 73 243 SER B O 1
ATOM 3645 N N . PRO B 1 244 ? 13.031 13.219 -16.609 1 66.62 244 PRO B N 1
ATOM 3646 C CA . PRO B 1 244 ? 12.289 12.617 -17.719 1 66.62 244 PRO B CA 1
ATOM 3647 C C . PRO B 1 244 ? 10.977 11.984 -17.266 1 66.62 244 PRO B C 1
ATOM 3649 O O . PRO B 1 244 ? 10.211 11.492 -18.109 1 66.62 244 PRO B O 1
ATOM 3652 N N . PHE B 1 245 ? 10.789 12.062 -16.047 1 66.62 245 PHE B N 1
ATOM 3653 C CA . PHE B 1 245 ? 9.586 11.406 -15.539 1 66.62 245 PHE B CA 1
ATOM 3654 C C . PHE B 1 245 ? 8.68 12.414 -14.844 1 66.62 245 PHE B C 1
ATOM 3656 O O . PHE B 1 245 ? 9.148 13.438 -14.344 1 66.62 245 PHE B O 1
#

InterPro domains:
  IPR002347 Short-chain dehydrogenase/reductase SDR [PF00106] (7-197)
  IPR002347 Short-chain dehydrogenase/reductase SDR [PR00080] (82-93)
  IPR002347 Short-chain dehydrogenase/reductase SDR [PR00080] (135-143)
  IPR002347 Short-chain dehydrogenase/reductase SDR [PR00080] (155-174)
  IPR002347 Short-chain dehydrogenase/reductase SDR [PR00081] (8-25)
  IPR002347 Short-chain dehydrogenase/reductase SDR [PR00081] (82-93)
  IPR002347 Short-chain dehydrogenase/reductase SDR [PR00081] (129-145)
  IPR002347 Short-chain dehydrogenase/reductase SDR [PR00081] (155-174)
  IPR002347 Short-chain dehydrogenase/reductase SDR [PR00081] (175-192)
  IPR020904 Short-chain dehydrogenase/reductase, conserved site [PS00061] (142-170)
  IPR036291 NAD(P)-binding domain superfamily [SSF51735] (1-229)
  IPR057326 Ketoreductase domain [SM00822] (7-189)